Protein AF-A0A6L3AQR4-F1 (afdb_monomer)

pLDDT: mean 73.44, std 17.67, range [32.34, 97.0]

Solvent-accessible surface area (backbone atoms only — not comparable to full-atom values): 26743 Å² total; per-residue (Å²): 134,79,96,42,63,31,80,47,23,35,42,32,42,43,30,33,37,35,49,65,16,29,92,32,54,36,95,91,73,46,37,52,41,55,44,88,85,74,32,26,39,45,32,53,34,70,58,54,54,45,32,29,48,53,34,45,29,70,67,72,32,60,82,34,35,74,91,62,88,64,71,93,88,52,88,65,83,67,48,74,45,55,49,52,48,44,61,46,60,59,42,74,68,37,32,50,51,55,46,51,52,52,52,50,52,47,51,49,55,44,48,59,49,51,51,51,53,54,56,54,67,70,58,85,72,72,83,78,52,59,62,58,48,53,51,50,55,50,51,50,54,52,45,54,50,48,52,54,57,48,57,53,50,78,73,52,95,58,69,79,62,52,67,78,76,58,76,52,86,79,57,58,64,54,55,40,49,49,52,50,33,50,48,19,71,58,14,56,49,41,18,38,48,27,49,72,38,79,35,85,54,100,44,73,64,28,71,65,29,46,82,42,79,27,21,44,48,59,44,62,24,34,29,80,50,39,45,39,80,42,80,42,79,44,79,45,76,43,78,44,96,59,77,55,92,52,101,84,56,80,61,60,79,35,64,73,44,77,47,79,45,46,20,28,50,24,42,50,30,34,26,44,32,39,35,40,27,74,42,14,69,62,29,66,29,28,50,66,57,51,52,50,49,56,39,19,52,43,40,19,41,41,72,50,67,48,97,53,25,41,40,42,51,27,36,38,41,36,39,33,19,77,42,103,58,80,86,92,52,72,57,82,27,51,47,77,43,58,33,70,56,98,90,37,69,51,54,61,68,69,43,70,56,77,82,44,39,44,77,42,49,66,56,39,40,55,57,51,60,77,44,53,90,41,52,60,37,32,39,37,44,62,54,88,71,58,53,73,66,62,58,38,68,69,41,56,76,80,53,40,77,30,54,40,72,54,78,64,57,91,47,72,61,55,52,72,43,79,47,88,82,67,53,75,71,47,51,61,60,42,68,74,39,92,69,43,49,76,41,80,95,73,40,28,37,37,43,40,53,87,44,46,70,64,51,49,50,55,43,63,71,30,84,77,42,48,90,50,42,67,64,52,49,50,53,49,51,55,61,74,74,109

Nearest PDB structures (foldseek):
  8gaf-assembly1_E  TM=7.883E-01  e=2.681E-17  Neisseria lactamica
  8dfs-assembly1_B  TM=7.750E-01  e=5.114E-17  Nitratidesulfovibrio vulgaris str. Hildenborough
  8g9t-assembly1_B  TM=8.418E-01  e=7.544E-16  Neisseria lactamica
  8g9t-assembly1_M  TM=7.900E-01  e=4.457E-15  Neisseria lactamica
  8gan-assembly1_M  TM=7.957E-01  e=9.470E-15  Neisseria lactamica

Foldseek 3Di:
DDQAFPQFKKKKKFKKKWAQFALAADPVAGAFQADPPQLKTWDDPVSLLVLLLVLCCVLVNVQLALPDQDDPPDRPVQDSQNNLCCQCPVDLVSVVVNLVQLLVVLVVVLVVLVVVLVVVVVDDDDDVCPVVNVVSVVVNVLSVVLNVLSVVVNVDPDQPCNCVSPPPPPNLVVSLLSSLLVSLVRHLSCQAANDQSCHDDPGPCNSNGGTQGHQKDKHIKMFQHRWDKDKDKDKDFDADPDDDPDDPDDGDRGDIDIDIQIGTRMTMIMMMMMGASVSSVSNVHGPVSVVSSQLSSQVSLCVPDDPRTHMHIFKMKMWTWPDRDDPVPLSVQKHKAADDDPNDGDHRHRDNDLVRTAIDNLSVQVVCVVPVVGTQAMEIDGDPRADLVRVLVSHDPSHSVRYDYPPQSPHQDWDWDQQPPDDPVVQVVQVPDPQWDQDVVRRTITHTPSCLVVSLVVLCPDPRNVVVNVVSVVVSVVSVVD

Sequence (482 aa):
MADMLLTNRHESLFLWDVRKSNPNGDPSGNEPRIDRHTKKCDVTDVCIKRTVRDYIGQTKGKDSLLITRLGEDIPQIVTLTERISAFLFGSDEKKEKTFKVVEDSTKKALKDITEKHQGMEQEKLKAQKDEQKKEIEKEEKILKKRLEVFEEFKTNKSAEKLKTLIDEKESWPNIINDLRKYMCQCFCDLKMFGSVLAIKSKTPLADLGGPLTGPIQIEVGTSLHKVVQSNKQITSIMAPDKKPAEEGEEAEHGGGLFGDTHCIEYGLFATSAIANENTAKFTGLHNDDHNLFLKALWRGTRDRHTRSKNQVPRLLIDIEYNKPFHFGDLVNSIKLMPVKRDGKNIEEEAYRSIEDFTLDLSKFYETVKSKTDAIKSIKFASNGLITLEEFKEGLDNSLKNKVCELSNIDFDCSKEIKAEEFSDTAKKAIEGIKGISYCEPNKTITITTDLADDIFKRIIDNPVLRDYKDGLQKAYNELKGT

Secondary structure (DSSP, 8-state):
----B--S-EEEEEEEEEEEE-SSB-TTT--BEE-TTT--EEE-HHHHHHHHHHHHHHHT-GGG-SSS---SS------HHHHHHHHHHSSHHHHHHHHHHHHHHHHHHHHHHHHHHHHHHHS---TTHHHHHHHHHHHHHHHHHHHHHHHHHHH---GGGHHHH---TTTHHHHHHHHHHHHHHH-HHHHHHEEEE----SSGGGGG-EEEE-SEEEPPEEESS---EEEEEEEEEPPPSS--SSTTPPPP-PPEEEEEEEEEEEEEEEEEEEE-HHHHHHHT-BHHHHHHHHHHHHHHHHT--BTTB-EEEEEEEEEEESSS---S-SGGG-EEEEPEETTEEPPGGG--SGGGEEEE-HHHHHHHHTTGGGEEEEEEEESSSS-HHHHHHTS-HHHHTTEEE-TTSS---EEEEE-TT--HHHHHHHHTSTTEEEETTTTEEEEEGGGHHHHHHHHHT-TTTGGGHHHHHHHHHHHH--

Structure (mmCIF, N/CA/C/O backbone):
data_AF-A0A6L3AQR4-F1
#
_entry.id   AF-A0A6L3AQR4-F1
#
loop_
_atom_site.group_PDB
_atom_site.id
_atom_site.type_symbol
_atom_site.label_atom_id
_atom_site.label_alt_id
_atom_site.label_comp_id
_atom_site.label_asym_id
_atom_site.label_entity_id
_atom_site.label_seq_id
_atom_site.pdbx_PDB_ins_code
_atom_site.Cartn_x
_atom_site.Cartn_y
_atom_site.Cartn_z
_atom_site.occupancy
_atom_site.B_iso_or_equiv
_atom_site.auth_seq_id
_atom_site.auth_comp_id
_atom_site.auth_asym_id
_atom_site.auth_atom_id
_atom_site.pdbx_PDB_model_num
ATOM 1 N N . MET A 1 1 ? -1.922 21.407 -9.964 1.00 34.66 1 MET A N 1
ATOM 2 C CA . MET A 1 1 ? -0.812 21.573 -9.002 1.00 34.66 1 MET A CA 1
ATOM 3 C C . MET A 1 1 ? 0.401 20.869 -9.586 1.00 34.66 1 MET A C 1
ATOM 5 O O . MET A 1 1 ? 0.207 19.907 -10.311 1.00 34.66 1 MET A O 1
ATOM 9 N N . ALA A 1 2 ? 1.591 21.445 -9.433 1.00 32.34 2 ALA A N 1
ATOM 10 C CA . ALA A 1 2 ? 2.779 21.084 -10.204 1.00 32.34 2 ALA A CA 1
ATOM 11 C C . ALA A 1 2 ? 3.240 19.637 -9.958 1.00 32.34 2 ALA A C 1
ATOM 13 O O . ALA A 1 2 ? 3.299 19.203 -8.809 1.00 32.34 2 ALA A O 1
ATOM 14 N N . ASP A 1 3 ? 3.611 18.962 -11.049 1.00 49.38 3 ASP A N 1
ATOM 15 C CA . ASP A 1 3 ? 4.287 17.662 -11.131 1.00 49.38 3 ASP A CA 1
ATOM 16 C C . ASP A 1 3 ? 5.653 17.736 -10.422 1.00 49.38 3 ASP A C 1
ATOM 18 O O . ASP A 1 3 ? 6.711 17.886 -11.032 1.00 49.38 3 ASP A O 1
ATOM 22 N N . MET A 1 4 ? 5.625 17.784 -9.090 1.00 69.56 4 MET A N 1
ATOM 23 C CA . MET A 1 4 ? 6.810 17.863 -8.243 1.00 69.56 4 MET A CA 1
ATOM 24 C C . MET A 1 4 ? 7.114 16.485 -7.673 1.00 69.56 4 MET A C 1
ATOM 26 O O . MET A 1 4 ? 6.227 15.805 -7.144 1.00 69.56 4 MET A O 1
ATOM 30 N N . LEU A 1 5 ? 8.388 16.096 -7.773 1.00 83.00 5 LEU A N 1
ATOM 31 C CA . LEU A 1 5 ? 8.932 14.902 -7.133 1.00 83.00 5 LEU A CA 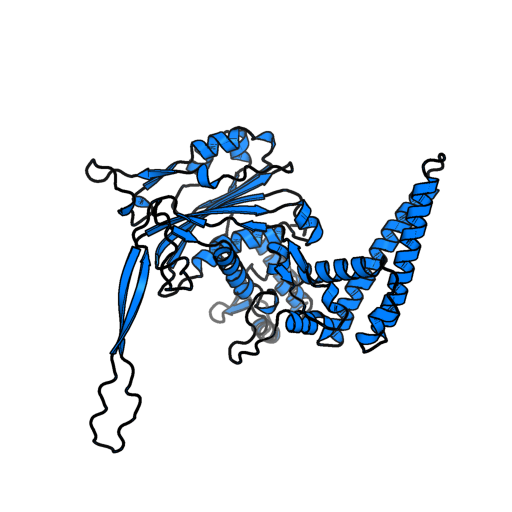1
ATOM 32 C C . LEU A 1 5 ? 8.511 14.848 -5.660 1.00 83.00 5 LEU A C 1
ATOM 34 O O . LEU A 1 5 ? 8.385 15.883 -5.002 1.00 83.00 5 LEU A O 1
ATOM 38 N N . LEU A 1 6 ? 8.324 13.638 -5.140 1.00 84.69 6 LEU A N 1
ATOM 39 C CA . LEU A 1 6 ? 8.080 13.416 -3.720 1.00 84.69 6 LEU A CA 1
ATOM 40 C C . LEU A 1 6 ? 9.297 13.923 -2.930 1.00 84.69 6 LEU A C 1
ATOM 42 O O . LEU A 1 6 ? 10.372 13.319 -2.955 1.00 84.69 6 LEU A O 1
ATOM 46 N N . THR A 1 7 ? 9.146 15.067 -2.267 1.00 83.25 7 THR A N 1
ATOM 47 C CA . THR A 1 7 ? 10.238 15.728 -1.537 1.00 83.25 7 THR A CA 1
ATOM 48 C C . THR A 1 7 ? 10.313 15.310 -0.077 1.00 83.25 7 THR A C 1
ATOM 50 O O . THR A 1 7 ? 11.391 15.366 0.514 1.00 83.25 7 THR A O 1
ATOM 53 N N . ASN A 1 8 ? 9.189 14.876 0.484 1.00 90.75 8 ASN A N 1
ATOM 54 C CA . ASN A 1 8 ? 9.022 14.572 1.894 1.00 90.75 8 ASN A CA 1
ATOM 55 C C . ASN A 1 8 ? 8.701 13.094 2.100 1.00 90.75 8 ASN A C 1
ATOM 57 O O . ASN A 1 8 ? 8.114 12.450 1.231 1.00 90.75 8 ASN A O 1
ATOM 61 N N . ARG A 1 9 ? 9.093 12.558 3.258 1.00 93.69 9 ARG A N 1
ATOM 62 C CA . ARG A 1 9 ? 8.719 11.197 3.647 1.00 93.69 9 ARG A CA 1
ATOM 63 C C . ARG A 1 9 ? 7.242 11.159 4.005 1.00 93.69 9 ARG A C 1
ATOM 65 O O . ARG A 1 9 ? 6.761 12.086 4.657 1.00 93.69 9 ARG A O 1
ATOM 72 N N . HIS A 1 10 ? 6.572 10.070 3.647 1.00 95.06 10 HIS A N 1
ATOM 73 C CA . HIS A 1 10 ? 5.220 9.781 4.112 1.00 95.06 10 HIS A CA 1
ATOM 74 C C . HIS A 1 10 ? 5.177 8.476 4.900 1.00 95.06 10 HIS A C 1
ATOM 76 O O . HIS A 1 10 ? 5.897 7.529 4.573 1.00 95.06 10 HIS A O 1
ATOM 82 N N . GLU A 1 11 ? 4.330 8.434 5.923 1.00 95.88 11 GLU A N 1
ATOM 83 C CA . GLU A 1 11 ? 3.943 7.215 6.629 1.00 95.88 11 GLU A CA 1
ATOM 84 C C . GLU A 1 11 ? 2.416 7.145 6.684 1.00 95.88 11 GLU A C 1
ATOM 86 O O . GLU A 1 11 ? 1.760 8.009 7.271 1.00 95.88 11 GLU A O 1
ATOM 91 N N . SER A 1 12 ? 1.854 6.130 6.034 1.00 95.94 12 SER A N 1
ATOM 92 C CA . SER A 1 12 ? 0.420 5.935 5.888 1.00 95.94 12 SER A CA 1
ATOM 93 C C . SER A 1 12 ? -0.046 4.747 6.720 1.00 95.94 12 SER A C 1
ATOM 95 O O . SER A 1 12 ? 0.443 3.634 6.567 1.00 95.94 12 SER A O 1
ATOM 97 N N . LEU A 1 13 ? -1.050 4.969 7.551 1.00 96.50 13 LEU A N 1
ATOM 98 C CA . LEU A 1 13 ? -1.789 3.963 8.289 1.00 96.50 13 LEU A CA 1
ATOM 99 C C . LEU A 1 13 ? -3.117 3.705 7.576 1.00 96.50 13 LEU A C 1
ATOM 101 O O . LEU A 1 13 ? -3.918 4.624 7.404 1.00 96.50 13 LEU A O 1
ATOM 105 N N . PHE A 1 14 ? -3.376 2.455 7.201 1.00 97.00 14 PHE A N 1
ATOM 106 C CA . PHE A 1 14 ? -4.597 2.071 6.497 1.00 97.00 14 PHE A CA 1
ATOM 107 C C . PHE A 1 14 ? -5.316 0.924 7.200 1.00 97.00 14 PHE A C 1
ATOM 109 O O . PHE A 1 14 ? -4.712 -0.111 7.485 1.00 97.00 14 PHE A O 1
ATOM 116 N N . LEU A 1 15 ? -6.613 1.109 7.456 1.00 96.75 15 LEU A N 1
ATOM 117 C CA . LEU A 1 15 ? -7.506 0.124 8.052 1.00 96.75 15 LEU A CA 1
ATOM 118 C C . LEU A 1 15 ? -8.657 -0.211 7.105 1.00 96.75 15 LEU A C 1
ATOM 120 O O . LEU A 1 15 ? -9.273 0.672 6.500 1.00 96.75 15 LEU A O 1
ATOM 124 N N . TRP A 1 16 ? -9.004 -1.492 7.049 1.00 95.81 16 TRP A N 1
ATOM 125 C CA . TRP A 1 16 ? -10.141 -2.004 6.288 1.00 95.81 16 TRP A CA 1
ATOM 126 C C . TRP A 1 16 ? -10.764 -3.199 7.011 1.00 95.81 16 TRP A C 1
ATOM 128 O O . TRP A 1 16 ? -10.060 -3.960 7.677 1.00 95.81 16 TRP A O 1
ATOM 138 N N . ASP A 1 17 ? -12.082 -3.369 6.906 1.00 94.69 17 ASP A N 1
ATOM 139 C CA . ASP A 1 17 ? -12.764 -4.546 7.448 1.00 94.69 17 ASP A CA 1
ATOM 140 C C . ASP A 1 17 ? -13.065 -5.575 6.360 1.00 94.69 17 ASP A C 1
ATOM 142 O O . ASP A 1 17 ? -13.184 -5.280 5.169 1.00 94.69 17 ASP A O 1
ATOM 146 N N . VAL A 1 18 ? -13.170 -6.824 6.794 1.00 93.81 18 VAL A N 1
ATOM 147 C CA . VAL A 1 18 ? -13.461 -7.981 5.955 1.00 93.81 18 VAL A CA 1
ATOM 148 C C . VAL A 1 18 ? -14.584 -8.745 6.627 1.00 93.81 18 VAL A C 1
ATOM 150 O O . VAL A 1 18 ? -14.476 -9.094 7.801 1.00 93.81 18 VAL A O 1
ATOM 153 N N . ARG A 1 19 ? -15.665 -9.019 5.890 1.00 91.69 19 ARG A N 1
ATOM 154 C CA . ARG A 1 19 ? -16.842 -9.717 6.430 1.00 91.69 19 ARG A CA 1
ATOM 155 C C . ARG A 1 19 ? -17.143 -10.967 5.632 1.00 91.69 19 ARG A C 1
ATOM 157 O O . ARG A 1 19 ? -17.281 -10.898 4.408 1.00 91.69 19 ARG A O 1
ATOM 164 N N . LYS A 1 20 ? -17.297 -12.099 6.324 1.00 90.19 20 LYS A N 1
ATOM 165 C CA . LYS A 1 20 ? -17.741 -13.381 5.747 1.00 90.19 20 LYS A CA 1
ATOM 166 C C . LYS A 1 20 ? -16.974 -13.786 4.480 1.00 90.19 20 LYS A C 1
ATOM 168 O O . LYS A 1 20 ? -17.559 -14.380 3.574 1.00 90.19 20 LYS A O 1
ATOM 173 N N . SER A 1 21 ? -15.687 -13.443 4.423 1.00 90.50 21 SER A N 1
ATOM 174 C CA . SER A 1 21 ? -14.843 -13.493 3.221 1.00 90.50 21 SER A CA 1
ATOM 175 C C . SER A 1 21 ? -13.422 -13.945 3.539 1.00 90.50 21 SER A C 1
ATOM 177 O O . SER A 1 21 ? -13.034 -13.997 4.700 1.00 90.50 21 SER A O 1
ATOM 179 N N . ASN A 1 22 ? -12.635 -14.260 2.513 1.00 91.69 22 ASN A N 1
ATOM 180 C CA . ASN A 1 22 ? -11.220 -14.582 2.641 1.00 91.69 22 ASN A CA 1
ATOM 181 C C . ASN A 1 22 ? -10.353 -13.431 2.103 1.00 91.69 22 ASN A C 1
ATOM 183 O O . ASN A 1 22 ? -10.302 -13.221 0.886 1.00 91.69 22 ASN A O 1
ATOM 187 N N . PRO A 1 23 ? -9.662 -12.672 2.970 1.00 89.88 23 PRO A N 1
ATOM 188 C CA . PRO A 1 23 ? -8.887 -11.527 2.514 1.00 89.88 23 PRO A CA 1
ATOM 189 C C . PRO A 1 23 ? -7.601 -11.928 1.785 1.00 89.88 23 PRO A C 1
ATOM 191 O O . PRO A 1 23 ? -7.228 -11.279 0.801 1.00 89.88 23 PRO A O 1
ATOM 194 N N . ASN A 1 24 ? -6.950 -13.010 2.225 1.00 91.31 24 ASN A N 1
ATOM 195 C CA . ASN A 1 24 ? -5.740 -13.551 1.622 1.00 91.31 24 ASN A CA 1
ATOM 196 C C . ASN A 1 24 ? -5.613 -15.055 1.915 1.00 91.31 24 ASN A C 1
ATOM 198 O O . ASN A 1 24 ? -5.226 -15.441 3.014 1.00 91.31 24 ASN A O 1
ATOM 202 N N . GLY A 1 25 ? -5.921 -15.884 0.913 1.00 88.31 25 GLY A N 1
ATOM 203 C CA . GLY A 1 25 ? -5.804 -17.337 1.012 1.00 88.31 25 GLY A CA 1
ATOM 204 C C . GLY A 1 25 ? -4.358 -17.828 0.922 1.00 88.31 25 GLY A C 1
ATOM 205 O O . GLY A 1 25 ? -3.558 -17.301 0.137 1.00 88.31 25 GLY A O 1
ATOM 206 N N . ASP A 1 26 ? -4.026 -18.849 1.707 1.00 87.62 26 ASP A N 1
ATOM 207 C CA . ASP A 1 26 ? -2.766 -19.578 1.589 1.00 87.62 26 ASP A CA 1
ATOM 208 C C . ASP A 1 26 ? -2.756 -20.468 0.328 1.00 87.62 26 ASP A C 1
ATOM 210 O O . ASP A 1 26 ? -3.717 -21.199 0.101 1.00 87.62 26 ASP A O 1
ATOM 214 N N . PRO A 1 27 ? -1.694 -20.469 -0.498 1.00 85.94 27 PRO A N 1
ATOM 215 C CA . PRO A 1 27 ? -1.574 -21.340 -1.667 1.00 85.94 27 PRO A CA 1
ATOM 216 C C . PRO A 1 27 ? -1.784 -22.838 -1.404 1.00 85.94 27 PRO A C 1
ATOM 218 O O . PRO A 1 27 ? -2.149 -23.555 -2.329 1.00 85.94 27 PRO A O 1
ATOM 221 N N . SER A 1 28 ? -1.556 -23.312 -0.178 1.00 84.12 28 SER A N 1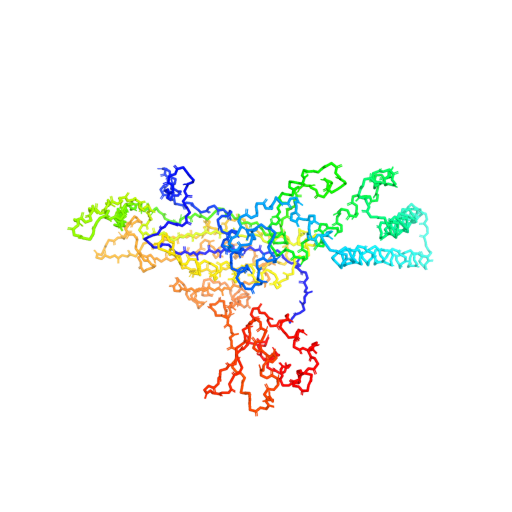
ATOM 222 C CA . SER A 1 28 ? -1.601 -24.737 0.176 1.00 84.12 28 SER A CA 1
ATOM 223 C C . SER A 1 28 ? -3.025 -25.291 0.304 1.00 84.12 28 SER A C 1
ATOM 225 O O . SER A 1 28 ? -3.229 -26.487 0.132 1.00 84.12 28 SER A O 1
ATOM 227 N N . GLY A 1 29 ? -4.007 -24.437 0.607 1.00 81.06 29 GLY A N 1
ATOM 228 C CA . GLY A 1 29 ? -5.392 -24.864 0.867 1.00 81.06 29 GLY A CA 1
ATOM 229 C C . GLY A 1 29 ? -6.439 -23.752 0.781 1.00 81.06 29 GLY A C 1
ATOM 230 O O . GLY A 1 29 ? -7.596 -23.955 1.120 1.00 81.06 29 GLY A O 1
ATOM 231 N N . ASN A 1 30 ? -6.043 -22.557 0.338 1.00 87.31 30 ASN A N 1
ATOM 232 C CA . ASN A 1 30 ? -6.862 -21.349 0.266 1.00 87.31 30 ASN A CA 1
ATOM 233 C C . ASN A 1 30 ? -7.524 -20.954 1.600 1.00 87.31 30 ASN A C 1
ATOM 235 O O . ASN A 1 30 ? -8.506 -20.218 1.609 1.00 87.31 30 ASN A O 1
ATOM 239 N N . GLU A 1 31 ? -6.995 -21.404 2.735 1.00 90.44 31 GLU A N 1
ATOM 240 C CA . GLU A 1 31 ? -7.438 -20.949 4.052 1.00 90.44 31 GLU A CA 1
ATOM 241 C C . GLU A 1 31 ? -6.942 -19.520 4.316 1.00 90.44 31 GLU A C 1
ATOM 243 O O . GLU A 1 31 ? -5.861 -19.154 3.839 1.00 90.44 31 GLU A O 1
ATOM 248 N N . PRO A 1 32 ? -7.696 -18.682 5.051 1.00 92.38 32 PRO A N 1
ATOM 249 C CA . PRO A 1 32 ? -7.172 -17.417 5.550 1.00 92.38 32 PRO A CA 1
ATOM 250 C C . PRO A 1 32 ? -5.888 -17.645 6.358 1.00 92.38 32 PRO A C 1
ATOM 252 O O . PRO A 1 32 ? -5.798 -18.586 7.146 1.00 92.38 32 PRO A O 1
ATOM 255 N N . ARG A 1 33 ? -4.892 -16.774 6.187 1.00 93.88 33 ARG A N 1
ATOM 256 C CA . ARG A 1 33 ? -3.607 -16.875 6.896 1.00 93.88 33 ARG A CA 1
ATOM 257 C C . ARG A 1 33 ? -3.762 -16.481 8.363 1.00 93.88 33 ARG A C 1
ATOM 259 O O . ARG A 1 33 ? -3.564 -15.323 8.704 1.00 93.88 33 ARG A O 1
ATOM 266 N N . ILE A 1 34 ? -4.143 -17.422 9.221 1.00 93.62 34 ILE A N 1
ATOM 267 C CA . ILE A 1 34 ? -4.352 -17.174 10.653 1.00 93.62 34 ILE A CA 1
ATOM 268 C C . ILE A 1 34 ? -3.171 -17.722 11.451 1.00 93.62 34 ILE A C 1
ATOM 270 O O . ILE A 1 34 ? -2.850 -18.910 11.376 1.00 93.62 34 ILE A O 1
ATOM 274 N N . ASP A 1 35 ? -2.551 -16.865 12.257 1.00 92.44 35 ASP A N 1
ATOM 275 C CA . ASP A 1 35 ? -1.501 -17.274 13.179 1.00 92.44 35 ASP A CA 1
ATOM 276 C C . ASP A 1 35 ? -2.067 -18.173 14.290 1.00 92.44 35 ASP A C 1
ATOM 278 O O . ASP A 1 35 ? -3.106 -17.904 14.903 1.00 92.44 35 ASP A O 1
ATOM 282 N N . ARG A 1 36 ? -1.369 -19.276 14.574 1.00 88.81 36 ARG A N 1
ATOM 283 C CA . ARG A 1 36 ? -1.881 -20.322 15.471 1.00 88.81 36 ARG A CA 1
ATOM 284 C C . ARG A 1 36 ? -1.944 -19.877 16.930 1.00 88.81 36 ARG A C 1
ATOM 286 O O . ARG A 1 36 ? -2.809 -20.378 17.653 1.00 88.81 36 ARG A O 1
ATOM 293 N N . HIS A 1 37 ? -1.061 -18.968 17.342 1.00 90.44 37 HIS A N 1
ATOM 294 C CA . HIS A 1 37 ? -0.906 -18.537 18.731 1.00 90.44 37 HIS A CA 1
ATOM 295 C C . HIS A 1 37 ? -1.768 -17.317 19.045 1.00 90.44 37 HIS A C 1
ATOM 297 O O . HIS A 1 37 ? -2.561 -17.331 19.983 1.00 90.44 37 HIS A O 1
ATOM 303 N N . THR A 1 38 ? -1.630 -16.269 18.242 1.00 91.38 38 THR A N 1
ATOM 304 C CA . THR A 1 38 ? -2.323 -14.993 18.413 1.00 91.38 38 THR A CA 1
ATOM 305 C C . THR A 1 38 ? -3.749 -15.026 17.884 1.00 91.38 38 THR A C 1
ATOM 307 O O . THR A 1 38 ? -4.536 -14.171 18.273 1.00 91.38 38 THR A O 1
ATOM 310 N N . LYS A 1 39 ? -4.094 -15.989 17.011 1.00 93.81 39 LYS A N 1
ATOM 311 C CA . LYS A 1 39 ? -5.380 -16.063 16.291 1.00 93.81 39 LYS A CA 1
ATOM 312 C C . LYS A 1 39 ? -5.685 -14.822 15.448 1.00 93.81 39 LYS A C 1
ATOM 314 O O . LYS A 1 39 ? -6.834 -14.603 15.062 1.00 93.81 39 LYS A O 1
ATOM 319 N N . LYS A 1 40 ? -4.665 -14.021 15.143 1.00 94.44 40 LYS A N 1
ATOM 320 C CA . LYS A 1 40 ? -4.764 -12.899 14.213 1.00 94.44 40 LYS A CA 1
ATOM 321 C C . LYS A 1 40 ? -4.607 -13.395 12.782 1.00 94.44 40 LYS A C 1
ATOM 323 O O . LYS A 1 40 ? -3.926 -14.387 12.536 1.00 94.44 40 LYS A O 1
ATOM 328 N N . CYS A 1 41 ? -5.278 -12.728 11.853 1.00 95.12 41 CYS A N 1
ATOM 329 C CA . CYS A 1 41 ? -5.176 -13.015 10.430 1.00 95.12 41 CYS A CA 1
ATOM 330 C C . CYS A 1 41 ? -4.225 -12.030 9.767 1.00 95.12 41 CYS A C 1
ATOM 332 O O . CYS A 1 41 ? -4.333 -10.827 9.999 1.00 95.12 41 CYS A O 1
ATOM 334 N N . ASP A 1 42 ? -3.394 -12.536 8.868 1.00 95.69 42 ASP A N 1
ATOM 335 C CA . ASP A 1 42 ? -2.458 -11.746 8.088 1.00 95.69 42 ASP A CA 1
ATOM 336 C C . ASP A 1 42 ? -2.888 -11.646 6.620 1.00 95.69 42 ASP A C 1
ATOM 338 O O . ASP A 1 42 ? -3.467 -12.554 6.017 1.00 95.69 42 ASP A O 1
ATOM 342 N N . VAL A 1 43 ? -2.558 -10.513 6.020 1.00 95.38 43 VAL A N 1
ATOM 343 C CA . VAL A 1 43 ? -2.704 -10.195 4.608 1.00 95.38 43 VAL A CA 1
ATOM 344 C C . VAL A 1 43 ? -1.341 -9.736 4.132 1.00 95.38 43 VAL A C 1
ATOM 346 O O . VAL A 1 43 ? -0.844 -8.681 4.513 1.00 95.38 43 VAL A O 1
ATOM 349 N N . THR A 1 44 ? -0.728 -10.550 3.282 1.00 95.25 44 THR A N 1
ATOM 350 C CA . THR A 1 44 ? 0.618 -10.277 2.769 1.00 95.25 44 THR A CA 1
ATOM 351 C C . THR A 1 44 ? 0.703 -8.927 2.051 1.00 95.25 44 THR A C 1
ATOM 353 O O . THR A 1 44 ? -0.219 -8.524 1.333 1.00 95.25 44 THR A O 1
ATOM 356 N N . ASP A 1 45 ? 1.849 -8.259 2.174 1.00 93.94 45 ASP A N 1
ATOM 357 C CA . ASP A 1 45 ? 2.150 -7.004 1.481 1.00 93.94 45 ASP A CA 1
ATOM 358 C C . ASP A 1 45 ? 1.955 -7.140 -0.041 1.00 93.94 45 ASP A C 1
ATOM 360 O O . ASP A 1 45 ? 1.400 -6.258 -0.695 1.00 93.94 45 ASP A O 1
ATOM 364 N N . VAL A 1 46 ? 2.326 -8.286 -0.622 1.00 92.44 46 VAL A N 1
ATOM 365 C CA . VAL A 1 46 ? 2.128 -8.576 -2.049 1.00 92.44 46 VAL A CA 1
ATOM 366 C C . VAL A 1 46 ? 0.651 -8.620 -2.445 1.00 92.44 46 VAL A C 1
ATOM 368 O O . VAL A 1 46 ? 0.315 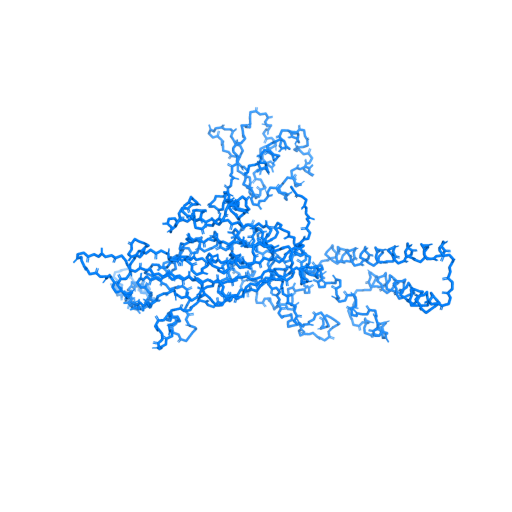-8.214 -3.560 1.00 92.44 46 VAL A O 1
ATOM 371 N N . CYS A 1 47 ? -0.243 -9.055 -1.548 1.00 92.69 47 CYS A N 1
ATOM 372 C CA . CYS A 1 47 ? -1.688 -9.036 -1.773 1.00 92.69 47 CYS A CA 1
ATOM 373 C C . CYS A 1 47 ? -2.225 -7.600 -1.786 1.00 92.69 47 CYS A C 1
ATOM 375 O O . CYS A 1 47 ? -3.023 -7.262 -2.664 1.00 92.69 47 CYS A O 1
ATOM 377 N N . ILE A 1 48 ? -1.738 -6.751 -0.876 1.00 94.56 48 ILE A N 1
ATOM 378 C CA . ILE A 1 48 ? -2.092 -5.325 -0.803 1.00 94.56 48 ILE A CA 1
ATOM 379 C C . ILE A 1 48 ? -1.552 -4.581 -2.034 1.00 94.56 48 ILE A C 1
ATOM 381 O O . ILE A 1 48 ? -2.301 -3.908 -2.740 1.00 94.56 48 ILE A O 1
ATOM 385 N N . LYS A 1 49 ? -0.281 -4.791 -2.399 1.00 94.50 49 LYS A N 1
ATOM 386 C CA . LYS A 1 49 ? 0.308 -4.251 -3.637 1.00 94.50 49 LYS A CA 1
ATOM 387 C C . LYS A 1 49 ? -0.469 -4.715 -4.870 1.00 94.50 49 LYS A C 1
ATOM 389 O O . LYS A 1 49 ? -0.614 -3.960 -5.827 1.00 94.50 49 LYS A O 1
ATOM 394 N N . ARG A 1 50 ? -0.981 -5.953 -4.879 1.00 91.69 50 ARG A N 1
ATOM 395 C CA . ARG A 1 50 ? -1.833 -6.452 -5.968 1.00 91.69 50 ARG A CA 1
ATOM 396 C C . ARG A 1 50 ? -3.148 -5.680 -6.052 1.00 91.69 50 ARG A C 1
ATOM 398 O O . ARG A 1 50 ? -3.521 -5.316 -7.157 1.00 91.69 50 ARG A O 1
ATOM 405 N N . THR A 1 51 ? -3.790 -5.383 -4.923 1.00 91.69 51 THR A N 1
ATOM 406 C CA . THR A 1 51 ? -4.981 -4.518 -4.867 1.00 91.69 51 THR A CA 1
ATOM 407 C C . THR A 1 51 ? -4.738 -3.169 -5.536 1.00 91.69 51 THR A C 1
ATOM 409 O O . THR A 1 51 ? -5.499 -2.774 -6.416 1.00 91.69 51 THR A O 1
ATOM 412 N N . VAL A 1 52 ? -3.634 -2.508 -5.185 1.00 93.12 52 VAL A N 1
ATOM 413 C CA . VAL A 1 52 ? -3.251 -1.223 -5.786 1.00 93.12 52 VAL A CA 1
ATOM 414 C C . VAL A 1 52 ? -3.014 -1.365 -7.293 1.00 93.12 52 VAL A C 1
ATOM 416 O O . VAL A 1 52 ? -3.520 -0.567 -8.079 1.00 93.12 52 VAL A O 1
ATOM 419 N N . ARG A 1 53 ? -2.276 -2.400 -7.721 1.00 91.75 53 ARG A N 1
ATOM 420 C CA . ARG A 1 53 ? -2.026 -2.667 -9.147 1.00 91.75 53 ARG A CA 1
ATOM 421 C C . ARG A 1 53 ? -3.320 -2.912 -9.915 1.00 91.75 53 ARG A C 1
ATOM 423 O O . ARG A 1 53 ? -3.464 -2.375 -11.002 1.00 91.75 53 ARG A O 1
ATOM 430 N N . ASP A 1 54 ? -4.246 -3.702 -9.375 1.00 89.00 54 ASP A N 1
ATOM 431 C CA . ASP A 1 54 ? -5.518 -3.996 -10.038 1.00 89.00 54 ASP A CA 1
ATOM 432 C C . ASP A 1 54 ? -6.325 -2.710 -10.269 1.00 89.00 54 ASP A C 1
ATOM 434 O O . ASP A 1 54 ? -6.804 -2.502 -11.382 1.00 89.00 54 ASP A O 1
ATOM 438 N N . TYR A 1 55 ? -6.386 -1.809 -9.280 1.00 89.19 55 TYR A N 1
ATOM 439 C CA . TYR A 1 55 ? -7.025 -0.498 -9.440 1.00 89.19 55 TYR A CA 1
ATOM 440 C C . TYR A 1 55 ? -6.340 0.350 -10.520 1.00 89.19 55 TYR A C 1
ATOM 442 O O . TYR A 1 55 ? -6.996 0.831 -11.440 1.00 89.19 55 TYR A O 1
ATOM 450 N N . ILE A 1 56 ? -5.009 0.490 -10.466 1.00 86.81 56 ILE A N 1
ATOM 451 C CA . ILE A 1 56 ? -4.251 1.260 -11.468 1.00 86.81 56 ILE A CA 1
ATOM 452 C C . ILE A 1 56 ? -4.433 0.666 -12.872 1.00 86.81 56 ILE A C 1
ATOM 454 O O . ILE A 1 56 ? -4.568 1.402 -13.841 1.00 86.81 56 ILE A O 1
ATOM 458 N N . GLY A 1 57 ? -4.464 -0.660 -13.002 1.00 84.88 57 GLY A N 1
ATOM 459 C CA . GLY A 1 57 ? -4.668 -1.328 -14.287 1.00 84.88 57 GLY A CA 1
ATOM 460 C C . GLY A 1 57 ? -6.067 -1.113 -14.863 1.00 84.88 57 GLY A C 1
ATOM 461 O O . GLY A 1 57 ? -6.216 -1.085 -16.084 1.00 84.88 57 GLY A O 1
ATOM 462 N N . GLN A 1 58 ? -7.079 -0.947 -14.008 1.00 82.69 58 GLN A N 1
ATOM 463 C CA . GLN A 1 58 ? -8.441 -0.607 -14.424 1.00 82.69 58 GLN A CA 1
ATOM 464 C C . GLN A 1 58 ? -8.551 0.859 -14.861 1.00 82.69 58 GLN A C 1
ATOM 466 O O . GLN A 1 58 ? -9.184 1.134 -15.878 1.00 82.69 58 GLN A O 1
ATOM 471 N N . THR A 1 59 ? -7.898 1.783 -14.149 1.00 78.25 59 THR A N 1
ATOM 472 C CA . THR A 1 59 ? -8.012 3.231 -14.398 1.00 78.25 59 THR A CA 1
ATOM 473 C C . THR A 1 59 ? -7.046 3.745 -15.466 1.00 78.25 59 THR A C 1
ATOM 475 O O . THR A 1 59 ? -7.460 4.461 -16.370 1.00 78.25 59 THR A O 1
ATOM 478 N N . LYS A 1 60 ? -5.770 3.344 -15.431 1.00 75.62 60 LYS A N 1
ATOM 479 C CA . LYS A 1 60 ? -4.725 3.758 -16.392 1.00 75.62 60 LYS A CA 1
ATOM 480 C C . LYS A 1 60 ? -4.465 2.747 -17.514 1.00 75.62 60 LYS A C 1
ATOM 482 O O . LYS A 1 60 ? -3.755 3.054 -18.470 1.00 75.62 60 LYS A O 1
ATOM 487 N N . GLY A 1 61 ? -5.068 1.561 -17.437 1.00 77.88 61 GLY A N 1
ATOM 488 C CA . GLY A 1 61 ? -4.900 0.477 -18.405 1.00 77.88 61 GLY A CA 1
ATOM 489 C C . GLY A 1 61 ? -3.794 -0.515 -18.027 1.00 77.88 61 GLY A C 1
ATOM 490 O O . GLY A 1 61 ? -2.811 -0.180 -17.375 1.00 77.88 61 GLY A O 1
ATOM 491 N N . LYS A 1 62 ? -3.929 -1.774 -18.465 1.00 75.50 62 LYS A N 1
ATOM 492 C CA . LYS A 1 62 ? -3.001 -2.868 -18.102 1.00 75.50 62 LYS A CA 1
ATOM 493 C C . LYS A 1 62 ? -1.556 -2.636 -18.579 1.00 75.50 62 LYS A C 1
ATOM 495 O O . LYS A 1 62 ? -0.625 -3.178 -17.983 1.00 75.50 62 LYS A O 1
ATOM 500 N N . ASP A 1 63 ? -1.355 -1.820 -19.612 1.00 73.25 63 ASP A N 1
ATOM 501 C CA . ASP A 1 63 ? -0.026 -1.508 -20.148 1.00 73.25 63 ASP A CA 1
ATOM 502 C C . ASP A 1 63 ? 0.801 -0.590 -19.240 1.00 73.25 63 ASP A C 1
ATOM 504 O O . ASP A 1 63 ? 2.026 -0.603 -19.337 1.00 73.25 63 ASP A O 1
ATOM 508 N N . SER A 1 64 ? 0.170 0.133 -18.304 1.00 78.75 64 SER A N 1
ATOM 509 C CA . SER A 1 64 ? 0.871 0.972 -17.322 1.00 78.75 64 SER A CA 1
ATOM 510 C C . SER A 1 64 ? 1.498 0.171 -16.172 1.00 78.75 64 SER A C 1
ATOM 512 O O . SER A 1 64 ? 2.099 0.753 -15.268 1.00 78.75 64 SER A O 1
ATOM 514 N N . LEU A 1 65 ? 1.332 -1.155 -16.160 1.00 83.31 65 LEU A N 1
ATOM 515 C CA . LEU A 1 65 ? 1.837 -2.056 -15.124 1.00 83.31 65 LEU A CA 1
ATOM 516 C C . LEU A 1 65 ? 2.827 -3.039 -15.726 1.00 83.31 65 LEU A C 1
ATOM 518 O O . LEU A 1 65 ? 2.476 -3.736 -16.670 1.00 83.31 65 LEU A O 1
ATOM 522 N N . LEU A 1 66 ? 4.013 -3.191 -15.151 1.00 81.00 66 LEU A N 1
ATOM 523 C CA . LEU A 1 66 ? 4.980 -4.194 -15.592 1.00 81.00 66 LEU A CA 1
ATOM 524 C C . LEU A 1 66 ? 4.604 -5.604 -15.110 1.00 81.00 66 LEU A C 1
ATOM 526 O O . LEU A 1 66 ? 4.746 -6.581 -15.851 1.00 81.00 66 LEU A O 1
ATOM 530 N N . ILE A 1 67 ? 4.096 -5.725 -13.881 1.00 79.38 67 ILE A N 1
ATOM 531 C CA . ILE A 1 67 ? 3.715 -7.001 -13.266 1.00 79.38 67 ILE A CA 1
ATOM 532 C C . ILE A 1 67 ? 2.207 -7.210 -13.434 1.00 79.38 67 ILE A C 1
ATOM 534 O O . ILE A 1 67 ? 1.408 -7.057 -12.507 1.00 79.38 67 ILE A O 1
ATOM 538 N N . THR A 1 68 ? 1.797 -7.574 -14.647 1.00 72.62 68 THR A N 1
ATOM 539 C CA . THR A 1 68 ? 0.414 -7.970 -14.940 1.00 72.62 68 THR A CA 1
ATOM 540 C C . THR A 1 68 ? 0.352 -9.017 -16.049 1.00 72.62 68 THR A C 1
ATOM 542 O O . THR A 1 68 ? 1.307 -9.170 -16.808 1.00 72.62 68 THR A O 1
ATOM 545 N N . ARG A 1 69 ? -0.771 -9.736 -16.139 1.00 64.25 69 ARG A N 1
ATOM 546 C CA . ARG A 1 69 ? -1.061 -10.636 -17.261 1.00 64.25 69 ARG A CA 1
ATOM 547 C C . ARG A 1 69 ? -1.598 -9.799 -18.424 1.00 64.25 69 ARG A C 1
ATOM 549 O O . ARG A 1 69 ? -2.516 -9.004 -18.225 1.00 64.25 69 ARG A O 1
ATOM 556 N N . LEU A 1 70 ? -1.006 -9.957 -19.605 1.00 56.09 70 LEU A N 1
ATOM 557 C CA . LEU A 1 70 ? -1.457 -9.322 -20.845 1.00 56.09 70 LEU A CA 1
ATOM 558 C C . LEU A 1 70 ? -2.302 -10.320 -21.651 1.00 56.09 70 LEU A C 1
ATOM 560 O O . LEU A 1 70 ? -1.946 -11.493 -21.716 1.00 56.09 70 LEU A O 1
ATOM 564 N N . GLY A 1 71 ? -3.394 -9.838 -22.255 1.00 53.19 71 GLY A N 1
ATOM 565 C CA . GLY A 1 71 ? -4.351 -10.641 -23.030 1.00 53.19 71 GLY A CA 1
ATOM 566 C C . GLY A 1 71 ? -5.545 -11.125 -22.201 1.00 53.19 71 GLY A C 1
ATOM 567 O O . GLY A 1 71 ? -5.374 -11.603 -21.081 1.00 53.19 71 GLY A O 1
ATOM 568 N N . GLU A 1 72 ? -6.759 -10.960 -22.733 1.00 49.34 72 GLU A N 1
ATOM 569 C CA . GLU A 1 72 ? -7.987 -11.504 -22.128 1.00 49.34 72 GLU A CA 1
ATOM 570 C C . GLU A 1 72 ? -8.295 -12.927 -22.624 1.00 49.34 72 GLU A C 1
ATOM 572 O O . GLU A 1 72 ? -8.824 -13.709 -21.843 1.00 49.34 72 GLU A O 1
ATOM 577 N N . ASP A 1 73 ? -7.813 -13.320 -23.815 1.00 46.25 73 ASP A N 1
ATOM 578 C CA . ASP A 1 73 ? -8.255 -14.570 -24.465 1.00 46.25 73 ASP A CA 1
ATOM 579 C C . ASP A 1 73 ? -7.139 -15.519 -24.944 1.00 46.25 73 ASP A C 1
ATOM 581 O O . ASP A 1 73 ? -7.421 -16.616 -25.422 1.00 46.25 73 ASP A O 1
ATOM 585 N N . ILE A 1 74 ? -5.858 -15.153 -24.811 1.00 40.62 74 ILE A N 1
ATOM 586 C CA . ILE A 1 74 ? -4.738 -16.042 -25.169 1.00 40.62 74 ILE A CA 1
ATOM 587 C C . ILE A 1 74 ? -3.648 -15.910 -24.103 1.00 40.62 74 ILE A C 1
ATOM 589 O O . ILE A 1 74 ? -3.091 -14.820 -23.949 1.00 40.62 74 ILE A O 1
ATOM 593 N N . PRO A 1 75 ? -3.291 -16.987 -23.378 1.00 41.56 75 PRO A N 1
ATOM 594 C CA . PRO A 1 75 ? -2.183 -16.966 -22.441 1.00 41.56 75 PRO A CA 1
ATOM 595 C C . PRO A 1 75 ? -0.875 -16.996 -23.235 1.00 41.56 75 PRO A C 1
ATOM 597 O O . PRO A 1 75 ? -0.182 -18.009 -23.284 1.00 41.56 75 PRO A O 1
ATOM 600 N N . GLN A 1 76 ? -0.508 -15.885 -23.873 1.00 47.91 76 GLN A N 1
ATOM 601 C CA . GLN A 1 76 ? 0.896 -15.687 -24.196 1.00 47.91 76 GLN A CA 1
ATOM 602 C C . GLN A 1 76 ? 1.594 -15.469 -22.856 1.00 47.91 76 GLN A C 1
ATOM 604 O O . GLN A 1 76 ? 1.478 -14.414 -22.232 1.00 47.91 76 GLN A O 1
ATOM 609 N N . ILE A 1 77 ? 2.257 -16.516 -22.362 1.00 49.09 77 ILE A N 1
ATOM 610 C CA . ILE A 1 77 ? 3.146 -16.422 -21.207 1.00 49.09 77 ILE A CA 1
ATOM 611 C C . ILE A 1 77 ? 4.354 -15.616 -21.678 1.00 49.09 77 ILE A C 1
ATOM 613 O O . ILE A 1 77 ? 5.374 -16.170 -22.066 1.00 49.09 77 ILE A O 1
ATOM 617 N N . VAL A 1 78 ? 4.208 -14.294 -21.703 1.00 58.62 78 VAL A N 1
ATOM 618 C CA . VAL A 1 78 ? 5.316 -13.394 -21.991 1.00 58.62 78 VAL A CA 1
ATOM 619 C C . VAL A 1 78 ? 6.130 -13.313 -20.712 1.00 58.62 78 VAL A C 1
ATOM 621 O O . VAL A 1 78 ? 5.649 -12.848 -19.673 1.00 58.62 78 VAL A O 1
ATOM 624 N N . THR A 1 79 ? 7.357 -13.817 -20.751 1.00 68.19 79 THR A N 1
ATOM 625 C CA . THR A 1 79 ? 8.279 -13.675 -19.627 1.00 68.19 79 THR A CA 1
ATOM 626 C C . THR A 1 79 ? 8.517 -12.190 -19.340 1.00 68.19 79 THR A C 1
ATOM 628 O O . THR A 1 79 ? 8.430 -11.339 -20.228 1.00 68.19 79 THR A O 1
ATOM 631 N N . LEU A 1 80 ? 8.876 -11.848 -18.098 1.00 71.12 80 LEU A N 1
ATOM 632 C CA . LEU A 1 80 ? 9.240 -10.467 -17.745 1.00 71.12 80 LEU A CA 1
ATOM 633 C C . LEU A 1 80 ? 10.331 -9.914 -18.684 1.00 71.12 80 LEU A C 1
ATOM 635 O O . LEU A 1 80 ? 10.300 -8.746 -19.060 1.00 71.12 80 LEU A O 1
ATOM 639 N N . THR A 1 81 ? 11.258 -10.782 -19.100 1.00 67.56 81 THR A N 1
ATOM 640 C CA . THR A 1 81 ? 12.339 -10.461 -20.041 1.00 67.56 81 THR A CA 1
ATOM 641 C C . THR A 1 81 ? 11.800 -10.074 -21.416 1.00 67.56 81 THR A C 1
ATOM 643 O O . THR A 1 81 ? 12.146 -9.012 -21.932 1.00 67.56 81 THR A O 1
ATOM 646 N N . GLU A 1 82 ? 10.929 -10.898 -21.997 1.00 67.31 82 GLU A N 1
ATOM 647 C CA . GLU A 1 82 ? 10.321 -10.628 -23.305 1.00 67.31 82 GLU A CA 1
ATOM 648 C C . GLU A 1 82 ? 9.451 -9.378 -23.266 1.00 67.31 82 GLU A C 1
ATOM 650 O O . GLU A 1 82 ? 9.483 -8.588 -24.203 1.00 67.31 82 GLU A O 1
ATOM 655 N N . ARG A 1 83 ? 8.739 -9.135 -22.160 1.00 72.25 83 ARG A N 1
ATOM 656 C CA . ARG A 1 83 ? 7.923 -7.930 -22.002 1.00 72.25 83 ARG A CA 1
ATOM 657 C C . ARG A 1 83 ? 8.773 -6.665 -22.009 1.00 72.25 83 ARG A C 1
ATOM 659 O O . ARG A 1 83 ? 8.438 -5.716 -22.711 1.00 72.25 83 ARG A O 1
ATOM 666 N N . ILE A 1 84 ? 9.868 -6.647 -21.251 1.00 71.75 84 ILE A N 1
ATOM 667 C CA . ILE A 1 84 ? 10.793 -5.505 -21.212 1.00 71.75 84 ILE A CA 1
ATOM 668 C C . ILE A 1 84 ? 11.432 -5.305 -22.587 1.00 71.75 84 ILE A C 1
ATOM 670 O O . ILE A 1 84 ? 11.481 -4.184 -23.089 1.00 71.75 84 ILE A O 1
ATOM 674 N N . SER A 1 85 ? 11.868 -6.392 -23.227 1.00 66.44 85 SER A N 1
ATOM 675 C CA . SER A 1 85 ? 12.475 -6.338 -24.556 1.00 66.44 85 SER A CA 1
ATOM 676 C C . SER A 1 85 ? 11.494 -5.836 -25.620 1.00 66.44 85 SER A C 1
ATOM 678 O O . SER A 1 85 ? 11.838 -4.936 -26.379 1.00 66.44 85 SER A O 1
ATOM 680 N N . ALA A 1 86 ? 10.255 -6.329 -25.637 1.00 66.81 86 ALA A N 1
ATOM 681 C CA . ALA A 1 86 ? 9.210 -5.875 -26.552 1.00 66.81 86 ALA A CA 1
ATOM 682 C C . ALA A 1 86 ? 8.762 -4.432 -26.263 1.00 66.81 86 ALA A C 1
ATOM 684 O O . ALA A 1 86 ? 8.424 -3.684 -27.181 1.00 66.81 86 ALA A O 1
ATOM 685 N N . PHE A 1 87 ? 8.766 -4.011 -24.997 1.00 71.06 87 PHE A N 1
ATOM 686 C CA . PHE A 1 87 ? 8.424 -2.641 -24.631 1.00 71.06 87 PHE A CA 1
ATOM 687 C C . PHE A 1 87 ? 9.492 -1.643 -25.087 1.00 71.06 87 PHE A C 1
ATOM 689 O O . PHE A 1 87 ? 9.152 -0.635 -25.698 1.00 71.06 87 PHE A O 1
ATOM 696 N N . LEU A 1 88 ? 10.769 -1.936 -24.836 1.00 66.00 88 LEU A N 1
ATOM 697 C CA . LEU A 1 88 ? 11.873 -1.039 -25.186 1.00 66.00 88 LEU A CA 1
ATOM 698 C C . LEU A 1 88 ? 12.245 -1.118 -26.676 1.00 66.00 88 LEU A C 1
ATOM 700 O O . LEU A 1 88 ? 12.552 -0.105 -27.299 1.00 66.00 88 LEU A O 1
ATOM 704 N N . PHE A 1 89 ? 12.197 -2.315 -27.268 1.00 64.88 89 PHE A N 1
ATOM 705 C CA . PHE A 1 89 ? 12.776 -2.596 -28.587 1.00 64.88 89 PHE A CA 1
ATOM 706 C C . PHE A 1 89 ? 11.824 -3.304 -29.568 1.00 64.88 89 PHE A C 1
ATOM 708 O O . PHE A 1 89 ? 12.264 -3.727 -30.636 1.00 64.88 89 PHE A O 1
ATOM 715 N N . GLY A 1 90 ? 10.534 -3.448 -29.246 1.00 59.06 90 GLY A N 1
ATOM 716 C CA . GLY A 1 90 ? 9.595 -4.236 -30.057 1.00 59.06 90 GLY A CA 1
ATOM 717 C C . GLY A 1 90 ? 9.152 -3.597 -31.379 1.00 59.06 90 GLY A C 1
ATOM 718 O O . GLY A 1 90 ? 8.777 -4.322 -32.293 1.00 59.06 90 GLY A O 1
ATOM 719 N N . SER A 1 91 ? 9.205 -2.269 -31.515 1.00 63.44 91 SER A N 1
ATOM 720 C CA . SER A 1 91 ? 8.932 -1.560 -32.777 1.00 63.44 91 SER A CA 1
ATOM 721 C C . SER A 1 91 ? 9.966 -0.465 -33.022 1.00 63.44 91 SER A C 1
ATOM 723 O O . SER A 1 91 ? 10.559 0.045 -32.071 1.00 63.44 91 SER A O 1
ATOM 725 N N . ASP A 1 92 ? 10.176 -0.083 -34.283 1.00 57.97 92 ASP A N 1
ATOM 726 C CA . ASP A 1 92 ? 11.157 0.956 -34.626 1.00 57.97 92 ASP A CA 1
ATOM 727 C C . ASP A 1 92 ? 10.787 2.325 -34.021 1.00 57.97 92 ASP A C 1
ATOM 729 O O . ASP A 1 92 ? 11.666 3.052 -33.569 1.00 57.97 92 ASP A O 1
ATOM 733 N N . GLU A 1 93 ? 9.493 2.616 -33.847 1.00 64.62 93 GLU A N 1
ATOM 734 C CA . GLU A 1 93 ? 9.017 3.807 -33.125 1.00 64.62 93 GLU A CA 1
ATOM 735 C C . GLU A 1 93 ? 9.363 3.769 -31.621 1.00 64.62 93 GLU A C 1
ATOM 737 O O . GLU A 1 93 ? 9.788 4.771 -31.044 1.00 64.62 93 GLU A O 1
ATOM 742 N N . LYS A 1 94 ? 9.201 2.613 -30.959 1.00 64.94 94 LYS A N 1
ATOM 743 C CA . LYS A 1 94 ? 9.528 2.449 -29.528 1.00 64.94 94 LYS A CA 1
ATOM 744 C C . LYS A 1 94 ? 11.029 2.497 -29.282 1.00 64.94 94 LYS A C 1
ATOM 746 O O . LYS A 1 94 ? 11.466 3.092 -28.297 1.00 64.94 94 LYS A O 1
ATOM 751 N N . LYS A 1 95 ? 11.804 1.935 -30.209 1.00 61.28 95 LYS A N 1
ATOM 752 C CA . LYS A 1 95 ? 13.257 2.081 -30.240 1.00 61.28 95 LYS A CA 1
ATOM 753 C C . LYS A 1 95 ? 13.632 3.554 -30.322 1.00 61.28 95 LYS A C 1
ATOM 755 O O . LYS A 1 95 ? 14.343 4.033 -29.452 1.00 61.28 95 LYS A O 1
ATOM 760 N N . GLU A 1 96 ? 13.094 4.295 -31.291 1.00 62.53 96 GLU A N 1
ATOM 761 C CA . GLU A 1 96 ? 13.400 5.719 -31.460 1.00 62.53 96 GLU A CA 1
ATOM 762 C C . GLU A 1 96 ? 13.008 6.562 -30.234 1.00 62.53 96 GLU A C 1
ATOM 764 O O . GLU A 1 96 ? 13.764 7.446 -29.835 1.00 62.53 96 GLU A O 1
ATOM 769 N N . LYS A 1 97 ? 11.876 6.262 -29.582 1.00 65.81 97 LYS A N 1
ATOM 770 C CA . LYS A 1 97 ? 11.464 6.915 -28.323 1.00 65.81 97 LYS A CA 1
ATOM 771 C C . LYS A 1 97 ? 12.409 6.605 -27.168 1.00 65.81 97 LYS A C 1
ATOM 773 O O . LYS A 1 97 ? 12.859 7.527 -26.494 1.00 65.81 97 LYS A O 1
ATOM 778 N N . THR A 1 98 ? 12.733 5.329 -26.966 1.00 62.34 98 THR A N 1
ATOM 779 C CA . THR A 1 98 ? 13.724 4.905 -25.966 1.00 62.34 98 THR A CA 1
ATOM 780 C C . THR A 1 98 ? 15.059 5.593 -26.236 1.00 62.34 98 THR A C 1
ATOM 782 O O . THR A 1 98 ? 15.727 6.034 -25.301 1.00 62.34 98 THR A O 1
ATOM 785 N N . PHE A 1 99 ? 15.412 5.753 -27.517 1.00 63.38 99 PHE A N 1
ATOM 786 C CA . PHE A 1 99 ? 16.652 6.400 -27.890 1.00 63.38 99 PHE A CA 1
ATOM 787 C C . PHE A 1 99 ? 16.662 7.890 -27.553 1.00 63.38 99 PHE A C 1
ATOM 789 O O . PHE A 1 99 ? 17.532 8.349 -26.819 1.00 63.38 99 PHE A O 1
ATOM 796 N N . LYS A 1 100 ? 15.651 8.640 -27.993 1.00 67.75 100 LYS A N 1
ATOM 797 C CA . LYS A 1 100 ? 15.541 10.075 -27.691 1.00 67.75 100 LYS A CA 1
ATOM 798 C C . LYS A 1 100 ? 15.643 10.365 -26.194 1.00 67.75 100 LYS A C 1
ATOM 800 O O . LYS A 1 100 ? 16.347 11.284 -25.805 1.00 67.75 100 LYS A O 1
ATOM 805 N N . VAL A 1 101 ? 15.027 9.542 -25.345 1.00 64.19 101 VAL A N 1
ATOM 806 C CA . VAL A 1 101 ? 15.055 9.752 -23.888 1.00 64.19 101 VAL A CA 1
ATOM 807 C C . VAL A 1 101 ? 16.464 9.641 -23.301 1.00 64.19 101 VAL A C 1
ATOM 809 O O . VAL A 1 101 ? 16.855 10.477 -22.487 1.00 64.19 101 VAL A O 1
ATOM 812 N N . VAL A 1 102 ? 17.240 8.630 -23.694 1.00 63.59 102 VAL A N 1
ATOM 813 C CA . VAL A 1 102 ? 18.613 8.475 -23.183 1.00 63.59 102 VAL A CA 1
ATOM 814 C C . VAL A 1 102 ? 19.546 9.524 -23.803 1.00 63.59 102 VAL A C 1
ATOM 816 O O . VAL A 1 102 ? 20.423 10.043 -23.111 1.00 63.59 102 VAL A O 1
ATOM 819 N N . GLU A 1 103 ? 19.325 9.903 -25.065 1.00 62.91 103 GLU A N 1
ATOM 820 C CA . GLU A 1 103 ? 20.042 10.999 -25.725 1.00 62.91 103 GLU A CA 1
ATOM 821 C C . GLU A 1 103 ? 19.804 12.338 -25.004 1.00 62.91 103 GLU A C 1
ATOM 823 O O . GLU A 1 103 ? 20.758 13.034 -24.655 1.00 62.91 103 GLU A O 1
ATOM 828 N N . ASP A 1 104 ? 18.547 12.663 -24.699 1.00 66.00 104 ASP A N 1
ATOM 829 C CA . ASP A 1 104 ? 18.146 13.883 -23.996 1.00 66.00 104 ASP A CA 1
ATOM 830 C C . ASP A 1 104 ? 18.656 13.901 -22.548 1.00 66.00 104 ASP A C 1
ATOM 832 O O . ASP A 1 104 ? 19.159 14.928 -22.085 1.00 66.00 104 ASP A O 1
ATOM 836 N N . SER A 1 105 ? 18.599 12.762 -21.844 1.00 59.69 105 SER A N 1
ATOM 837 C CA . SER A 1 105 ? 19.193 12.597 -20.505 1.00 59.69 105 SER A CA 1
ATOM 838 C C . SER A 1 105 ? 20.695 12.893 -20.529 1.00 59.69 105 SER A C 1
ATOM 840 O O . SER A 1 105 ? 21.203 13.670 -19.715 1.00 59.69 105 SER A O 1
ATOM 842 N N . THR A 1 106 ? 21.402 12.344 -21.520 1.00 59.50 106 THR A N 1
ATOM 843 C CA . THR A 1 106 ? 22.851 12.518 -21.669 1.00 59.50 106 THR A CA 1
ATOM 844 C C . THR A 1 106 ? 23.210 13.955 -22.054 1.00 59.50 106 THR A C 1
ATOM 846 O O . THR A 1 106 ? 24.132 14.528 -21.475 1.00 59.50 106 THR A O 1
ATOM 849 N N . LYS A 1 107 ? 22.459 14.580 -22.972 1.00 65.56 107 LYS A N 1
ATOM 850 C CA . LYS A 1 107 ? 22.628 15.995 -23.349 1.00 65.56 107 LYS A CA 1
ATOM 851 C C . LYS A 1 107 ? 22.371 16.937 -22.178 1.00 65.56 107 LYS A C 1
ATOM 853 O O . LYS A 1 107 ? 23.103 17.909 -22.014 1.00 65.56 107 LYS A O 1
ATOM 858 N N . LYS A 1 108 ? 21.359 16.651 -21.355 1.00 64.56 108 LYS A N 1
ATOM 859 C CA . LYS A 1 108 ? 21.063 17.432 -20.150 1.00 64.56 108 LYS A CA 1
ATOM 860 C C . LYS A 1 108 ? 22.192 17.324 -19.128 1.00 64.56 108 LYS A C 1
ATOM 862 O O . LYS A 1 108 ? 22.675 18.349 -18.667 1.00 64.56 108 LYS A O 1
ATOM 867 N N . ALA A 1 109 ? 22.667 16.110 -18.848 1.00 59.56 109 ALA A N 1
ATOM 868 C CA . ALA A 1 109 ? 23.814 15.902 -17.966 1.00 59.56 109 ALA A CA 1
ATOM 869 C C . ALA A 1 109 ? 25.072 16.622 -18.482 1.00 59.56 109 ALA A C 1
ATOM 871 O O . ALA A 1 109 ? 25.791 17.237 -17.699 1.00 59.56 109 ALA A O 1
ATOM 872 N N . LEU A 1 110 ? 25.307 16.597 -19.800 1.00 59.72 110 LEU A N 1
ATOM 873 C CA . LEU A 1 110 ? 26.411 17.319 -20.429 1.00 59.72 110 LEU A CA 1
ATOM 874 C C . LEU A 1 110 ? 26.264 18.832 -20.247 1.00 59.72 110 LEU A C 1
ATOM 876 O O . LEU A 1 110 ? 27.222 19.479 -19.848 1.00 59.72 110 LEU A O 1
ATOM 880 N N . LYS A 1 111 ? 25.068 19.384 -20.468 1.00 63.19 111 LYS A N 1
ATOM 881 C CA . LYS A 1 111 ? 24.786 20.811 -20.280 1.00 63.19 111 LYS A CA 1
ATOM 882 C C . LYS A 1 111 ? 25.003 21.252 -18.829 1.00 63.19 111 LYS A C 1
ATOM 884 O O . LYS A 1 111 ? 25.705 22.232 -18.608 1.00 63.19 111 LYS A O 1
ATOM 889 N N . ASP A 1 112 ? 24.488 20.496 -17.861 1.00 59.66 112 ASP A N 1
ATOM 890 C CA . ASP A 1 112 ? 24.651 20.787 -16.430 1.00 59.66 112 ASP A CA 1
ATOM 891 C C . ASP A 1 112 ? 26.138 20.761 -16.011 1.00 59.66 112 ASP A C 1
ATOM 893 O O . ASP A 1 112 ? 26.576 21.546 -15.167 1.00 59.66 112 ASP A O 1
ATOM 897 N N . ILE A 1 113 ? 26.939 19.875 -16.615 1.00 61.50 113 ILE A N 1
ATOM 898 C CA . ILE A 1 113 ? 28.389 19.793 -16.391 1.00 61.50 113 ILE A CA 1
ATOM 899 C C . ILE A 1 113 ? 29.137 20.932 -17.083 1.00 61.50 113 ILE A C 1
ATOM 901 O O . ILE A 1 113 ? 30.000 21.546 -16.460 1.00 61.50 113 ILE A O 1
ATOM 905 N N . THR A 1 114 ? 28.790 21.270 -18.325 1.00 61.22 114 THR A N 1
ATOM 906 C CA . THR A 1 114 ? 29.390 22.400 -19.045 1.00 61.22 114 THR A CA 1
ATOM 907 C C . THR A 1 114 ? 29.089 23.728 -18.344 1.00 61.22 114 THR A C 1
ATOM 909 O O . THR A 1 114 ? 29.982 24.562 -18.220 1.00 61.22 114 THR A O 1
ATOM 912 N N . GLU A 1 115 ? 27.880 23.912 -17.809 1.00 65.06 115 GLU A N 1
ATOM 913 C CA . GLU A 1 115 ? 27.505 25.092 -17.019 1.00 65.06 115 GLU A CA 1
ATOM 914 C C . GLU A 1 115 ? 28.277 25.165 -15.691 1.00 65.06 115 GLU A C 1
ATOM 916 O O . GLU A 1 115 ? 28.789 26.228 -15.333 1.00 65.06 115 GLU A O 1
ATOM 921 N N . LYS A 1 116 ? 28.457 24.036 -14.988 1.00 60.34 116 LYS A N 1
ATOM 922 C CA . LYS A 1 116 ? 29.339 23.965 -13.806 1.00 60.34 116 LYS A CA 1
ATOM 923 C C . LYS A 1 116 ? 30.794 24.278 -14.154 1.00 60.34 116 LYS A C 1
ATOM 925 O O . LYS A 1 116 ? 31.448 25.012 -13.416 1.00 60.34 116 LYS A O 1
ATOM 930 N N . HIS A 1 117 ? 31.295 23.757 -15.274 1.00 58.16 117 HIS A N 1
ATOM 931 C CA . HIS A 1 117 ? 32.656 24.005 -15.744 1.00 58.16 117 HIS A CA 1
ATOM 932 C C . HIS A 1 117 ? 32.875 25.494 -16.061 1.00 58.16 117 HIS A C 1
ATOM 934 O O . HIS A 1 117 ? 33.852 26.079 -15.597 1.00 58.16 117 HIS A O 1
ATOM 940 N N . GLN A 1 118 ? 31.918 26.138 -16.742 1.00 58.12 118 GLN A N 1
ATOM 941 C CA . GLN A 1 118 ? 31.941 27.575 -17.047 1.00 58.12 118 GLN A CA 1
ATOM 942 C C . GLN A 1 118 ? 31.813 28.461 -15.795 1.00 58.12 118 GLN A C 1
ATOM 944 O O . GLN A 1 118 ? 32.512 29.469 -15.683 1.00 58.12 118 GLN A O 1
ATOM 949 N N . GLY A 1 119 ? 30.974 28.083 -14.824 1.00 57.00 119 GLY A N 1
ATOM 950 C CA . GLY A 1 119 ? 30.848 28.797 -13.548 1.00 57.00 119 GLY A CA 1
ATOM 951 C C . GLY A 1 119 ? 32.127 28.746 -12.703 1.00 57.00 119 GLY A C 1
ATOM 952 O O . GLY A 1 119 ? 32.536 29.751 -12.123 1.00 57.00 119 GLY A O 1
ATOM 953 N N . MET A 1 120 ? 32.824 27.604 -12.694 1.00 49.97 120 MET A N 1
ATOM 954 C CA . MET A 1 120 ? 34.128 27.474 -12.033 1.00 49.97 120 MET A CA 1
ATOM 955 C C . MET A 1 120 ? 35.246 28.252 -12.740 1.00 49.97 120 MET A C 1
ATOM 957 O O . MET A 1 120 ? 36.185 28.693 -12.077 1.00 49.97 120 MET A O 1
ATOM 961 N N . GLU A 1 121 ? 35.156 28.431 -14.061 1.00 52.34 121 GLU A N 1
ATOM 962 C CA . GLU A 1 121 ? 36.113 29.209 -14.860 1.00 52.34 121 GLU A CA 1
ATOM 963 C C . GLU A 1 121 ? 36.049 30.717 -14.559 1.00 52.34 121 GLU A C 1
ATOM 965 O O . GLU A 1 121 ? 37.065 31.413 -14.642 1.00 52.34 121 GLU A O 1
ATOM 970 N N . GLN A 1 122 ? 34.876 31.216 -14.150 1.00 53.22 122 GLN A N 1
ATOM 971 C CA . GLN A 1 122 ? 34.669 32.614 -13.761 1.00 53.22 122 GLN A CA 1
ATOM 972 C C . GLN A 1 122 ? 35.146 32.919 -12.327 1.00 53.22 122 GLN A C 1
ATOM 974 O O . GLN A 1 122 ? 35.637 34.018 -12.061 1.00 53.22 122 GLN A O 1
ATOM 979 N N . GLU A 1 123 ? 35.106 31.949 -11.410 1.00 48.72 123 GLU A N 1
ATOM 980 C CA . GLU A 1 123 ? 35.629 32.092 -10.046 1.00 48.72 123 GLU A CA 1
ATOM 981 C C . GLU A 1 123 ? 37.107 31.669 -9.932 1.00 48.72 123 GLU A C 1
ATOM 983 O O . GLU A 1 123 ? 37.447 30.601 -9.404 1.00 48.72 123 GLU A O 1
ATOM 988 N N . LYS A 1 124 ? 38.025 32.532 -10.379 1.00 51.97 124 LYS A N 1
ATOM 989 C CA . LYS A 1 124 ? 39.467 32.354 -10.137 1.00 51.97 124 LYS A CA 1
ATOM 990 C C . LYS A 1 124 ? 39.784 32.365 -8.632 1.00 51.97 124 LYS A C 1
ATOM 992 O O . LYS A 1 124 ? 39.932 33.447 -8.077 1.00 51.97 124 LYS A O 1
ATOM 997 N N . LEU A 1 125 ? 39.993 31.205 -7.990 1.00 44.25 125 LEU A N 1
ATOM 998 C CA . LEU A 1 125 ? 40.862 31.092 -6.800 1.00 44.25 125 LEU A CA 1
ATOM 999 C C . LEU A 1 125 ? 41.321 29.641 -6.478 1.00 44.25 125 LEU A C 1
ATOM 1001 O O . LEU A 1 125 ? 40.505 28.783 -6.165 1.00 44.25 125 LEU A O 1
ATOM 1005 N N . LYS A 1 126 ? 42.656 29.457 -6.514 1.00 48.38 126 LYS A N 1
ATOM 1006 C CA . LYS A 1 126 ? 43.580 28.501 -5.839 1.00 48.38 126 LYS A CA 1
ATOM 1007 C C . LYS A 1 126 ? 43.316 26.971 -5.824 1.00 48.38 126 LYS A C 1
ATOM 1009 O O . LYS A 1 126 ? 42.326 26.502 -5.285 1.00 48.38 126 LYS A O 1
ATOM 1014 N N . ALA A 1 127 ? 44.344 26.233 -6.278 1.00 47.62 127 ALA A N 1
ATOM 1015 C CA . ALA A 1 127 ? 44.855 24.863 -6.014 1.00 47.62 127 ALA A CA 1
ATOM 1016 C C . ALA A 1 127 ? 43.944 23.702 -5.533 1.00 47.62 127 ALA A C 1
ATOM 1018 O O . ALA A 1 127 ? 44.198 22.572 -5.930 1.00 47.62 127 ALA A O 1
ATOM 1019 N N . GLN A 1 128 ? 42.895 23.915 -4.730 1.00 43.47 128 GLN A N 1
ATOM 1020 C CA . GLN A 1 128 ? 41.899 22.873 -4.408 1.00 43.47 128 GLN A CA 1
ATOM 1021 C C . GLN A 1 128 ? 40.931 22.598 -5.578 1.00 43.47 128 GLN A C 1
ATOM 1023 O O . GLN A 1 128 ? 40.311 21.540 -5.623 1.00 43.47 128 GLN A O 1
ATOM 1028 N N . LYS A 1 129 ? 40.830 23.518 -6.551 1.00 50.34 129 LYS A N 1
ATOM 1029 C CA . LYS A 1 129 ? 39.963 23.394 -7.740 1.00 50.34 129 LYS A CA 1
ATOM 1030 C C . LYS A 1 129 ? 40.559 22.555 -8.888 1.00 50.34 129 LYS A C 1
ATOM 1032 O O . LYS A 1 129 ? 39.802 22.143 -9.758 1.00 50.34 129 LYS A O 1
ATOM 1037 N N . ASP A 1 130 ? 41.865 22.266 -8.910 1.00 51.97 130 ASP A N 1
ATOM 1038 C CA . ASP A 1 130 ? 42.499 21.557 -10.045 1.00 51.97 130 ASP A CA 1
ATOM 1039 C C . ASP A 1 130 ? 42.139 20.063 -10.106 1.00 51.97 130 ASP A C 1
ATOM 1041 O O . ASP A 1 130 ? 42.049 19.489 -11.191 1.00 51.97 130 ASP A O 1
ATOM 1045 N N . GLU A 1 131 ? 41.900 19.429 -8.957 1.00 54.91 131 GLU A N 1
ATOM 1046 C CA . GLU A 1 131 ? 41.486 18.022 -8.884 1.00 54.91 131 GLU A CA 1
ATOM 1047 C C . GLU A 1 131 ? 40.008 17.863 -9.283 1.00 54.91 131 GLU A C 1
ATOM 1049 O O . GLU A 1 131 ? 39.690 17.050 -10.149 1.00 54.91 131 GLU A O 1
ATOM 1054 N N . GLN A 1 132 ? 39.134 18.749 -8.786 1.00 53.53 132 GLN A N 1
ATOM 1055 C CA . GLN A 1 132 ? 37.725 18.834 -9.202 1.00 53.53 132 GLN A CA 1
ATOM 1056 C C . GLN A 1 132 ? 37.565 19.209 -10.681 1.00 53.53 132 GLN A C 1
ATOM 1058 O O . GLN A 1 132 ? 36.692 18.676 -11.362 1.00 53.53 132 GLN A O 1
ATOM 1063 N N . LYS A 1 133 ? 38.418 20.093 -11.214 1.00 58.00 133 LYS A N 1
ATOM 1064 C CA . LYS A 1 133 ? 38.407 20.452 -12.638 1.00 58.00 133 LYS A CA 1
ATOM 1065 C C . LYS A 1 133 ? 38.777 19.261 -13.525 1.00 58.00 133 LYS A C 1
ATOM 1067 O O . LYS A 1 133 ? 38.086 19.011 -14.507 1.00 58.00 133 LYS A O 1
ATOM 1072 N N . LYS A 1 134 ? 39.804 18.485 -13.156 1.00 58.47 134 LYS A N 1
ATOM 1073 C CA . LYS A 1 134 ? 40.165 17.244 -13.867 1.00 58.47 134 LYS A CA 1
ATOM 1074 C C . LYS A 1 134 ? 39.062 16.189 -13.804 1.00 58.47 134 LYS A C 1
ATOM 1076 O O . LYS A 1 134 ? 38.863 15.463 -14.774 1.00 58.47 134 LYS A O 1
ATOM 1081 N N . GLU A 1 135 ? 38.356 16.096 -12.681 1.00 56.69 135 GLU A N 1
ATOM 1082 C CA . GLU A 1 135 ? 37.224 15.180 -12.514 1.00 56.69 135 GLU A CA 1
ATOM 1083 C C . GLU A 1 135 ? 36.046 15.576 -13.420 1.00 56.69 135 GLU A C 1
ATOM 1085 O O . GLU A 1 135 ? 35.493 14.729 -14.118 1.00 56.69 135 GLU A O 1
ATOM 1090 N N . ILE A 1 136 ? 35.762 16.876 -13.527 1.00 59.41 136 ILE A N 1
ATOM 1091 C CA . ILE A 1 136 ? 34.729 17.434 -14.410 1.00 59.41 136 ILE A CA 1
ATOM 1092 C C . ILE A 1 136 ? 35.093 17.274 -15.897 1.00 59.41 136 ILE A C 1
ATOM 1094 O O . ILE A 1 136 ? 34.249 16.854 -16.688 1.00 59.41 136 ILE A O 1
ATOM 1098 N N . GLU A 1 137 ? 36.348 17.515 -16.291 1.00 62.53 137 GLU A N 1
ATOM 1099 C CA . GLU A 1 137 ? 36.829 17.255 -17.662 1.00 62.53 137 GLU A CA 1
ATOM 1100 C C . GLU A 1 137 ? 36.765 15.756 -18.018 1.00 62.53 137 GLU A C 1
ATOM 1102 O O . GLU A 1 137 ? 36.433 15.384 -19.151 1.00 62.53 137 GLU A O 1
ATOM 1107 N N . LYS A 1 138 ? 37.041 14.870 -17.047 1.00 63.75 138 LYS A N 1
ATOM 1108 C CA . LYS A 1 138 ? 36.891 13.416 -17.208 1.00 63.75 138 LYS A CA 1
ATOM 1109 C C . LYS A 1 138 ? 35.418 13.037 -17.407 1.00 63.75 138 LYS A C 1
ATOM 1111 O O . LYS A 1 138 ? 35.120 12.276 -18.329 1.00 63.75 138 LYS A O 1
ATOM 1116 N N . GLU A 1 139 ? 34.500 13.580 -16.606 1.00 57.62 139 GLU A N 1
ATOM 1117 C CA . GLU A 1 139 ? 33.052 13.366 -16.755 1.00 57.62 139 GLU A CA 1
ATOM 1118 C C . GLU A 1 139 ? 32.510 13.888 -18.096 1.00 57.62 139 GLU A C 1
ATOM 1120 O O . GLU A 1 139 ? 31.751 13.186 -18.769 1.00 57.62 139 GLU A O 1
ATOM 1125 N N . GLU A 1 140 ? 32.938 15.073 -18.543 1.00 61.38 140 GLU A N 1
ATOM 1126 C CA . GLU A 1 140 ? 32.520 15.654 -19.824 1.00 61.38 140 GLU A CA 1
ATOM 1127 C C . GLU A 1 140 ? 32.969 14.786 -21.013 1.00 61.38 140 GLU A C 1
ATOM 1129 O O . GLU A 1 140 ? 32.199 14.529 -21.945 1.00 61.38 140 GLU A O 1
ATOM 1134 N N . LYS A 1 141 ? 34.202 14.262 -20.959 1.00 61.34 141 LYS A N 1
ATOM 1135 C CA . LYS A 1 141 ? 34.729 13.330 -21.965 1.00 61.34 141 LYS A CA 1
ATOM 1136 C C . LYS A 1 141 ? 33.940 12.018 -21.998 1.00 61.34 141 LYS A C 1
ATOM 1138 O O . LYS A 1 141 ? 33.659 11.507 -23.082 1.00 61.34 141 LYS A O 1
ATOM 1143 N N . ILE A 1 142 ? 33.542 11.493 -20.836 1.00 63.44 142 ILE A N 1
ATOM 1144 C CA . ILE A 1 142 ? 32.694 10.295 -20.734 1.00 63.44 142 ILE A CA 1
ATOM 1145 C C . ILE A 1 142 ? 31.323 10.550 -21.374 1.00 63.44 142 ILE A C 1
ATOM 1147 O O . ILE A 1 142 ? 30.832 9.703 -22.116 1.00 63.44 142 ILE A O 1
ATOM 1151 N N . LEU A 1 143 ? 30.706 11.707 -21.126 1.00 60.19 143 LEU A N 1
ATOM 1152 C CA . LEU A 1 143 ? 29.383 12.050 -21.660 1.00 60.19 143 LEU A CA 1
ATOM 1153 C C . LEU A 1 143 ? 29.381 12.271 -23.177 1.00 60.19 143 LEU A C 1
ATOM 1155 O O . LEU A 1 143 ? 28.469 11.797 -23.852 1.00 60.19 143 LEU A O 1
ATOM 1159 N N . LYS A 1 144 ? 30.415 12.914 -23.733 1.00 63.53 144 LYS A N 1
ATOM 1160 C CA . LYS A 1 144 ? 30.580 13.042 -25.194 1.00 63.53 144 LYS A CA 1
ATOM 1161 C C . LYS A 1 144 ? 30.740 11.675 -25.862 1.00 63.53 144 LYS A C 1
ATOM 1163 O O . LYS A 1 144 ? 30.044 11.382 -26.828 1.00 63.53 144 LYS A O 1
ATOM 1168 N N . LYS A 1 145 ? 31.555 10.794 -25.273 1.00 59.66 145 LYS A N 1
ATOM 1169 C CA . LYS A 1 145 ? 31.740 9.416 -25.756 1.00 59.66 145 LYS A CA 1
ATOM 1170 C C . LYS A 1 145 ? 30.461 8.573 -25.628 1.00 59.66 145 LYS A C 1
ATOM 1172 O O . LYS A 1 145 ? 30.204 7.720 -26.469 1.00 59.66 145 LYS A O 1
ATOM 1177 N N . ARG A 1 146 ? 29.614 8.825 -24.617 1.00 60.38 146 ARG A N 1
ATOM 1178 C CA . ARG A 1 146 ? 28.279 8.199 -24.513 1.00 60.38 146 ARG A CA 1
ATOM 1179 C C . ARG A 1 146 ? 27.374 8.576 -25.678 1.00 60.38 146 ARG A C 1
ATOM 1181 O O . ARG A 1 146 ? 26.716 7.688 -26.199 1.00 60.38 146 ARG A O 1
ATOM 1188 N N . LEU A 1 147 ? 27.346 9.850 -26.077 1.00 60.38 147 LEU A N 1
ATOM 1189 C CA . LEU A 1 147 ? 26.548 10.312 -27.220 1.00 60.38 147 LEU A CA 1
ATOM 1190 C C . LEU A 1 147 ? 27.015 9.668 -28.534 1.00 60.38 147 LEU A C 1
ATOM 1192 O O . LEU A 1 147 ? 26.181 9.250 -29.328 1.00 60.38 147 LEU A O 1
ATOM 1196 N N . GLU A 1 148 ? 28.325 9.503 -28.726 1.00 58.78 148 GLU A N 1
ATOM 1197 C CA . GLU A 1 148 ? 28.888 8.804 -29.894 1.00 58.78 148 GLU A CA 1
ATOM 1198 C C . GLU A 1 148 ? 28.479 7.322 -29.942 1.00 58.78 148 GLU A C 1
ATOM 1200 O O . GLU A 1 148 ? 27.945 6.858 -30.949 1.00 58.78 148 GLU A O 1
ATOM 1205 N N . VAL A 1 149 ? 28.627 6.594 -28.826 1.00 55.78 149 VAL A N 1
ATOM 1206 C CA . VAL A 1 149 ? 28.171 5.192 -28.700 1.00 55.78 149 VAL A CA 1
ATOM 1207 C C . VAL A 1 149 ? 26.667 5.069 -28.971 1.00 55.78 149 VAL A C 1
ATOM 1209 O O . VAL A 1 149 ? 26.189 4.061 -29.493 1.00 55.78 149 VAL A O 1
ATOM 1212 N N . PHE A 1 150 ? 25.908 6.101 -28.618 1.00 53.47 150 PHE A N 1
ATOM 1213 C CA . PHE A 1 150 ? 24.467 6.139 -28.784 1.00 53.47 150 PHE A CA 1
ATOM 1214 C C . PHE A 1 150 ? 24.021 6.345 -30.238 1.00 53.47 150 PHE A C 1
ATOM 1216 O O . PHE A 1 150 ? 23.100 5.672 -30.705 1.00 53.47 150 PHE A O 1
ATOM 1223 N N . GLU A 1 151 ? 24.701 7.218 -30.980 1.00 55.41 151 GLU A N 1
ATOM 1224 C CA . GLU A 1 151 ? 24.476 7.404 -32.420 1.00 55.41 151 GLU A CA 1
ATOM 1225 C C . GLU A 1 151 ? 24.845 6.142 -33.224 1.00 55.41 151 GLU A C 1
ATOM 1227 O O . GLU A 1 151 ? 24.146 5.754 -34.167 1.00 55.41 151 GLU A O 1
ATOM 1232 N N . GLU A 1 152 ? 25.876 5.407 -32.798 1.00 51.91 152 GLU A N 1
ATOM 1233 C CA . GLU A 1 152 ? 26.202 4.090 -33.364 1.00 51.91 152 GLU A CA 1
ATOM 1234 C C . GLU A 1 152 ? 25.150 3.015 -33.023 1.00 51.91 152 GLU A C 1
ATOM 1236 O O . GLU A 1 152 ? 24.884 2.118 -33.828 1.00 51.91 152 GLU A O 1
ATOM 1241 N N . PHE A 1 153 ? 24.484 3.114 -31.866 1.00 52.06 153 PHE A N 1
ATOM 1242 C CA . PHE A 1 153 ? 23.375 2.227 -31.487 1.00 52.06 153 PHE A CA 1
ATOM 1243 C C . PHE A 1 153 ? 22.159 2.425 -32.400 1.00 52.06 153 PHE A C 1
ATOM 1245 O O . PHE A 1 153 ? 21.548 1.457 -32.854 1.00 52.06 153 PHE A O 1
ATOM 1252 N N . LYS A 1 154 ? 21.819 3.683 -32.705 1.00 50.75 154 LYS A N 1
ATOM 1253 C CA . LYS A 1 154 ? 20.681 4.061 -33.560 1.00 50.75 154 LYS A CA 1
ATOM 1254 C C . LYS A 1 154 ? 20.797 3.506 -34.985 1.00 50.75 154 LYS A C 1
ATOM 1256 O O . LYS A 1 154 ? 19.783 3.259 -35.636 1.00 50.75 154 LYS A O 1
ATOM 1261 N N . THR A 1 155 ? 22.023 3.281 -35.458 1.00 49.22 155 THR A N 1
ATOM 1262 C CA . THR A 1 155 ? 22.325 2.807 -36.816 1.00 49.22 155 THR A CA 1
ATOM 1263 C C . THR A 1 155 ? 22.498 1.283 -36.922 1.00 49.22 155 THR A C 1
ATOM 1265 O O . THR A 1 155 ? 22.289 0.729 -38.004 1.00 49.22 155 THR A O 1
ATOM 1268 N N . ASN A 1 156 ? 22.801 0.566 -35.828 1.00 48.31 156 ASN A N 1
ATOM 1269 C CA . ASN A 1 156 ? 23.051 -0.882 -35.849 1.00 48.31 156 ASN A CA 1
ATOM 1270 C C . ASN A 1 156 ? 21.868 -1.729 -35.341 1.00 48.31 156 ASN A C 1
ATOM 1272 O O . ASN A 1 156 ? 21.466 -1.676 -34.183 1.00 48.31 156 ASN A O 1
ATOM 1276 N N . LYS A 1 157 ? 21.356 -2.617 -36.204 1.00 45.78 157 LYS A N 1
ATOM 1277 C CA . LYS A 1 157 ? 20.178 -3.474 -35.950 1.00 45.78 157 LYS A CA 1
ATOM 1278 C C . LYS A 1 157 ? 20.393 -4.670 -34.999 1.00 45.78 157 LYS A C 1
ATOM 1280 O O . LYS A 1 157 ? 19.454 -5.442 -34.822 1.00 45.78 157 LYS A O 1
ATOM 1285 N N . SER A 1 158 ? 21.568 -4.864 -34.387 1.00 43.50 158 SER A N 1
ATOM 1286 C CA . SER A 1 158 ? 21.885 -6.129 -33.688 1.00 43.50 158 SER A CA 1
ATOM 1287 C C . SER A 1 158 ? 22.567 -5.932 -32.330 1.00 43.50 158 SER A C 1
ATOM 1289 O O . SER A 1 158 ? 23.664 -5.385 -32.249 1.00 43.50 158 SER A O 1
ATOM 1291 N N . ALA A 1 159 ? 21.948 -6.460 -31.268 1.00 43.12 159 ALA A N 1
ATOM 1292 C CA . ALA A 1 159 ? 22.394 -6.339 -29.876 1.00 43.12 159 ALA A CA 1
ATOM 1293 C C . ALA A 1 159 ? 23.705 -7.090 -29.530 1.00 43.12 159 ALA A C 1
ATOM 1295 O O . ALA A 1 159 ? 24.231 -6.930 -28.431 1.00 43.12 159 ALA A O 1
ATOM 1296 N N . GLU A 1 160 ? 24.248 -7.911 -30.434 1.00 39.53 160 GLU A N 1
ATOM 1297 C CA . GLU A 1 160 ? 25.419 -8.767 -30.168 1.00 39.53 160 GLU A CA 1
ATOM 1298 C C . GLU A 1 160 ? 26.775 -8.039 -30.257 1.00 39.53 160 GLU A C 1
ATOM 1300 O O . GLU A 1 160 ? 27.710 -8.430 -29.562 1.00 39.53 160 GLU A O 1
ATOM 1305 N N . LYS A 1 161 ? 26.895 -6.938 -31.019 1.00 40.34 161 LYS A N 1
ATOM 1306 C CA . LYS A 1 161 ? 28.145 -6.139 -31.121 1.00 40.34 161 LYS A CA 1
ATOM 1307 C C . LYS A 1 161 ? 28.343 -5.108 -29.999 1.00 40.34 161 LYS A C 1
ATOM 1309 O O . LYS A 1 161 ? 29.391 -4.470 -29.918 1.00 40.34 161 LYS A O 1
ATOM 1314 N N . LEU A 1 162 ? 27.359 -4.960 -29.116 1.00 42.62 162 LEU A N 1
ATOM 1315 C CA . LEU A 1 162 ? 27.364 -3.984 -28.019 1.00 42.62 162 LEU A CA 1
ATOM 1316 C C . LEU A 1 162 ? 28.428 -4.275 -26.959 1.00 42.62 162 LEU A C 1
ATOM 1318 O O . LEU A 1 162 ? 29.009 -3.355 -26.400 1.00 42.62 162 LEU A O 1
ATOM 1322 N N . LYS A 1 163 ? 28.730 -5.552 -26.713 1.00 38.62 163 LYS A N 1
ATOM 1323 C CA . LYS A 1 163 ? 29.720 -5.948 -25.705 1.00 38.62 163 LYS A CA 1
ATOM 1324 C C . LYS A 1 163 ? 31.157 -5.609 -26.123 1.00 38.62 163 LYS A C 1
ATOM 1326 O O . LYS A 1 163 ? 31.989 -5.350 -25.272 1.00 38.62 163 LYS A O 1
ATOM 1331 N N . THR A 1 164 ? 31.426 -5.587 -27.429 1.00 41.12 164 THR A N 1
ATOM 1332 C CA . THR A 1 164 ? 32.755 -5.323 -28.007 1.00 41.12 164 THR A CA 1
ATOM 1333 C C . THR A 1 164 ? 33.064 -3.839 -28.224 1.00 41.12 164 THR A C 1
ATOM 1335 O O . THR A 1 164 ? 34.231 -3.481 -28.307 1.00 41.12 164 THR A O 1
ATOM 1338 N N . LEU A 1 165 ? 32.047 -2.974 -28.321 1.00 39.78 165 LEU A N 1
ATOM 1339 C CA . LEU A 1 165 ? 32.220 -1.515 -28.450 1.00 39.78 165 LEU A CA 1
ATOM 1340 C C . LEU A 1 165 ? 32.216 -0.798 -27.088 1.00 39.78 165 LEU A C 1
ATOM 1342 O O . LEU A 1 165 ? 32.788 0.279 -26.950 1.00 39.78 165 LEU A O 1
ATOM 1346 N N . ILE A 1 166 ? 31.594 -1.406 -26.075 1.00 44.62 166 ILE A N 1
ATOM 1347 C CA . ILE A 1 166 ? 31.364 -0.824 -24.745 1.00 44.62 166 ILE A CA 1
ATOM 1348 C C . ILE A 1 166 ? 32.253 -1.523 -23.703 1.00 44.62 166 ILE A C 1
ATOM 1350 O O . ILE A 1 166 ? 31.822 -1.857 -22.603 1.00 44.62 166 ILE A O 1
ATOM 1354 N N . ASP A 1 167 ? 33.519 -1.756 -24.046 1.00 40.38 167 ASP A N 1
ATOM 1355 C CA . ASP A 1 167 ? 34.498 -2.373 -23.138 1.00 40.38 167 ASP A CA 1
ATOM 1356 C C . ASP A 1 167 ? 35.243 -1.334 -22.268 1.00 40.38 167 ASP A C 1
ATOM 1358 O O . ASP A 1 167 ? 36.378 -1.528 -21.840 1.00 40.38 167 ASP A O 1
ATOM 1362 N N . GLU A 1 168 ? 34.579 -0.220 -21.942 1.00 48.97 168 GLU A N 1
ATOM 1363 C CA . GLU A 1 168 ? 34.989 0.676 -20.857 1.00 48.97 168 GLU A CA 1
ATOM 1364 C C . GLU A 1 168 ? 33.892 0.695 -19.783 1.00 48.97 168 GLU A C 1
ATOM 1366 O O . GLU A 1 168 ? 32.845 1.330 -19.926 1.00 48.97 168 GLU A O 1
ATOM 1371 N N . LYS A 1 169 ? 34.158 -0.018 -18.679 1.00 51.69 169 LYS A N 1
ATOM 1372 C CA . LYS A 1 169 ? 33.282 -0.247 -17.510 1.00 51.69 169 LYS A CA 1
ATOM 1373 C C . LYS A 1 169 ? 32.595 0.998 -16.901 1.00 51.69 169 LYS A C 1
ATOM 1375 O O . LYS A 1 169 ? 31.709 0.822 -16.071 1.00 51.69 169 LYS A O 1
ATOM 1380 N N . GLU A 1 170 ? 32.961 2.229 -17.267 1.00 50.84 170 GLU A N 1
ATOM 1381 C CA . GLU A 1 170 ? 32.425 3.473 -16.677 1.00 50.84 170 GLU A CA 1
ATOM 1382 C C . GLU A 1 170 ? 31.139 4.007 -17.359 1.00 50.84 170 GLU A C 1
ATOM 1384 O O . GLU A 1 170 ? 30.329 4.676 -16.709 1.00 50.84 170 GLU A O 1
ATOM 1389 N N . SER A 1 171 ? 30.888 3.732 -18.647 1.00 58.31 171 SER A N 1
ATOM 1390 C CA . SER A 1 171 ? 29.744 4.326 -19.377 1.00 58.31 171 SER A CA 1
ATOM 1391 C C . SER A 1 171 ? 28.477 3.462 -19.346 1.00 58.31 171 SER A C 1
ATOM 1393 O O . SER A 1 171 ? 27.378 3.989 -19.157 1.00 58.31 171 SER A O 1
ATOM 1395 N N . TRP A 1 172 ? 28.627 2.140 -19.452 1.00 65.06 172 TRP A N 1
ATOM 1396 C CA . TRP A 1 172 ? 27.519 1.181 -19.487 1.00 65.06 172 TRP A CA 1
ATOM 1397 C C . TRP A 1 172 ? 26.594 1.225 -18.257 1.00 65.06 172 TRP A C 1
ATOM 1399 O O . TRP A 1 172 ? 25.377 1.296 -18.444 1.00 65.06 172 TRP A O 1
ATOM 1409 N N . PRO A 1 173 ? 27.098 1.290 -17.005 1.00 70.06 173 PRO A N 1
ATOM 1410 C CA . PRO A 1 173 ? 26.232 1.335 -15.823 1.00 70.06 173 PRO A CA 1
ATOM 1411 C C . PRO A 1 173 ? 25.292 2.546 -15.802 1.00 70.06 173 PRO A C 1
ATOM 1413 O O . PRO A 1 173 ? 24.178 2.470 -15.289 1.00 70.06 173 PRO A O 1
ATOM 1416 N N . ASN A 1 174 ? 25.721 3.662 -16.394 1.00 68.75 174 ASN A N 1
ATOM 1417 C CA . ASN A 1 174 ? 24.933 4.886 -16.451 1.00 68.75 174 ASN A CA 1
ATOM 1418 C C . ASN A 1 174 ? 23.815 4.810 -17.498 1.00 68.75 174 ASN A C 1
ATOM 1420 O O . ASN A 1 174 ? 22.703 5.252 -17.230 1.00 68.75 174 ASN A O 1
ATOM 1424 N N . ILE A 1 175 ? 24.070 4.168 -18.641 1.00 68.12 175 ILE A N 1
ATOM 1425 C CA . ILE A 1 175 ? 23.031 3.883 -19.644 1.00 68.12 175 ILE A CA 1
ATOM 1426 C C . ILE A 1 175 ? 21.971 2.948 -19.050 1.00 68.12 175 ILE A C 1
ATOM 1428 O O . ILE A 1 175 ? 20.775 3.193 -19.183 1.00 68.12 175 ILE A O 1
ATOM 1432 N N . ILE A 1 176 ? 22.399 1.907 -18.329 1.00 73.38 176 ILE A N 1
ATOM 1433 C CA . ILE A 1 176 ? 21.488 1.001 -17.619 1.00 73.38 176 ILE A CA 1
ATOM 1434 C C . ILE A 1 176 ? 20.634 1.763 -16.600 1.00 73.38 176 ILE A C 1
ATOM 1436 O O . ILE A 1 176 ? 19.431 1.519 -16.494 1.00 73.38 176 ILE A O 1
ATOM 1440 N N . ASN A 1 177 ? 21.234 2.701 -15.869 1.00 77.38 177 ASN A N 1
ATOM 1441 C CA . ASN A 1 177 ? 20.520 3.537 -14.914 1.00 77.38 177 ASN A CA 1
ATOM 1442 C C . ASN A 1 177 ? 19.434 4.394 -15.583 1.00 77.38 177 ASN A C 1
ATOM 1444 O O . ASN A 1 177 ? 18.303 4.446 -15.101 1.00 77.38 177 ASN A O 1
ATOM 1448 N N . ASP A 1 178 ? 19.753 5.022 -16.711 1.00 73.81 178 ASP A N 1
ATOM 1449 C CA . ASP A 1 178 ? 18.811 5.862 -17.449 1.00 73.81 178 ASP A CA 1
ATOM 1450 C C . ASP A 1 178 ? 17.671 5.040 -18.061 1.00 73.81 178 ASP A C 1
ATOM 1452 O O . ASP A 1 178 ? 16.506 5.425 -17.959 1.00 73.81 178 ASP A O 1
ATOM 1456 N N . LEU A 1 179 ? 17.969 3.849 -18.587 1.00 74.75 179 LEU A N 1
ATOM 1457 C CA . LEU A 1 179 ? 16.940 2.917 -19.050 1.00 74.75 179 LEU A CA 1
ATOM 1458 C C . LEU A 1 179 ? 16.031 2.453 -17.902 1.00 74.75 179 LEU A C 1
ATOM 1460 O O . LEU A 1 179 ? 14.814 2.393 -18.073 1.00 74.75 179 LEU A O 1
ATOM 1464 N N . ARG A 1 180 ? 16.583 2.179 -16.712 1.00 82.00 180 ARG A N 1
ATOM 1465 C CA . ARG A 1 180 ? 15.782 1.846 -15.520 1.00 82.00 180 ARG A CA 1
ATOM 1466 C C . ARG A 1 180 ? 14.879 3.003 -15.099 1.00 82.00 180 ARG A C 1
ATOM 1468 O O . ARG A 1 180 ? 13.709 2.769 -14.806 1.00 82.00 180 ARG A O 1
ATOM 1475 N N . LYS A 1 181 ? 15.378 4.242 -15.112 1.00 81.56 181 LYS A N 1
ATOM 1476 C CA . LYS A 1 181 ? 14.566 5.440 -14.835 1.00 81.56 181 LYS A CA 1
ATOM 1477 C C . LYS A 1 181 ? 13.442 5.608 -15.852 1.00 81.56 181 LYS A C 1
ATOM 1479 O O . LYS A 1 181 ? 12.308 5.861 -15.456 1.00 81.56 181 LYS A O 1
ATOM 1484 N N . TYR A 1 182 ? 13.728 5.412 -17.138 1.00 79.38 182 TYR A N 1
ATOM 1485 C CA . TYR A 1 182 ? 12.708 5.453 -18.182 1.00 79.38 182 TYR A CA 1
ATOM 1486 C C . TYR A 1 182 ? 11.628 4.388 -17.955 1.00 79.38 182 TYR A C 1
ATOM 1488 O O . TYR A 1 182 ? 10.438 4.695 -17.985 1.00 79.38 182 TYR A O 1
ATOM 1496 N N . MET A 1 183 ? 12.018 3.159 -17.605 1.00 80.38 183 MET A N 1
ATOM 1497 C CA . MET A 1 183 ? 11.057 2.116 -17.236 1.00 80.38 183 MET A CA 1
ATOM 1498 C C . MET A 1 183 ? 10.188 2.517 -16.034 1.00 80.38 183 MET A C 1
ATOM 1500 O O . MET A 1 183 ? 8.984 2.270 -16.058 1.00 80.38 183 MET A O 1
ATOM 1504 N N . CYS A 1 184 ? 10.753 3.159 -15.006 1.00 84.62 184 CYS A N 1
ATOM 1505 C CA . CYS A 1 184 ? 9.970 3.693 -13.887 1.00 84.62 184 CYS A CA 1
ATOM 1506 C C . CYS A 1 184 ? 8.976 4.773 -14.332 1.00 84.62 184 CYS A C 1
ATOM 1508 O O . CYS A 1 184 ? 7.883 4.860 -13.788 1.00 84.62 184 CYS A O 1
ATOM 1510 N N . GLN A 1 185 ? 9.309 5.594 -15.325 1.00 81.25 185 GLN A N 1
ATOM 1511 C CA . GLN A 1 185 ? 8.373 6.592 -15.847 1.00 81.25 185 GLN A CA 1
ATOM 1512 C C . GLN A 1 185 ? 7.213 5.953 -16.617 1.00 81.25 185 GLN A C 1
ATOM 1514 O O . GLN A 1 185 ? 6.097 6.465 -16.563 1.00 81.25 185 GLN A O 1
ATOM 1519 N N . CYS A 1 186 ? 7.455 4.827 -17.290 1.00 79.94 186 CYS A N 1
ATOM 1520 C CA . CYS A 1 186 ? 6.436 4.119 -18.060 1.00 79.94 186 CYS A CA 1
ATOM 1521 C C . CYS A 1 186 ? 5.528 3.219 -17.213 1.00 79.94 186 CYS A C 1
ATOM 1523 O O . CYS A 1 186 ? 4.345 3.087 -17.523 1.00 79.94 186 CYS A O 1
ATOM 1525 N N . PHE A 1 187 ? 6.067 2.587 -16.166 1.00 84.69 187 PHE A N 1
ATOM 1526 C CA . PHE A 1 187 ? 5.349 1.597 -15.366 1.00 84.69 187 PHE A CA 1
ATOM 1527 C C . PHE A 1 187 ? 5.091 2.102 -13.945 1.00 84.69 187 PHE A C 1
ATOM 1529 O O . PHE A 1 187 ? 6.012 2.217 -13.136 1.00 84.69 187 PHE A O 1
ATOM 1536 N N . CYS A 1 188 ? 3.822 2.354 -13.613 1.00 87.00 188 CYS A N 1
ATOM 1537 C CA . CYS A 1 188 ? 3.419 2.888 -12.311 1.00 87.00 188 CYS A CA 1
ATOM 1538 C C . CYS A 1 188 ? 3.796 1.954 -11.154 1.00 87.00 188 CYS A C 1
ATOM 1540 O O . CYS A 1 188 ? 4.271 2.408 -10.118 1.00 87.00 188 CYS A O 1
ATOM 1542 N N . ASP A 1 189 ? 3.619 0.643 -11.321 1.00 90.50 189 ASP A N 1
ATOM 1543 C CA . ASP A 1 189 ? 3.942 -0.335 -10.281 1.00 90.50 189 ASP A CA 1
ATOM 1544 C C . ASP A 1 189 ? 5.448 -0.449 -10.031 1.00 90.50 189 ASP A C 1
ATOM 1546 O O . ASP A 1 189 ? 5.867 -0.553 -8.878 1.00 90.50 189 ASP A O 1
ATOM 1550 N N . LEU A 1 190 ? 6.260 -0.382 -11.090 1.00 89.50 190 LEU A N 1
ATOM 1551 C CA . LEU A 1 190 ? 7.715 -0.339 -10.980 1.00 89.50 190 LEU A CA 1
ATOM 1552 C C . LEU A 1 190 ? 8.172 0.957 -10.298 1.00 89.50 190 LEU A C 1
ATOM 1554 O O . LEU A 1 190 ? 9.028 0.912 -9.416 1.00 89.50 190 LEU A O 1
ATOM 1558 N N . LYS A 1 191 ? 7.557 2.091 -10.655 1.00 90.81 191 LYS A N 1
ATOM 1559 C CA . LYS A 1 191 ? 7.821 3.401 -10.047 1.00 90.81 191 LYS A CA 1
ATOM 1560 C C . LYS A 1 191 ? 7.543 3.427 -8.547 1.00 90.81 191 LYS A C 1
ATOM 1562 O O . LYS A 1 191 ? 8.311 4.033 -7.804 1.00 90.81 191 LYS A O 1
ATOM 1567 N N . MET A 1 192 ? 6.436 2.809 -8.127 1.00 92.94 192 MET A N 1
ATOM 1568 C CA . MET A 1 192 ? 5.932 2.823 -6.751 1.00 92.94 192 MET A CA 1
ATOM 1569 C C . MET A 1 192 ? 6.602 1.765 -5.872 1.00 92.94 192 MET A C 1
ATOM 1571 O O . MET A 1 192 ? 7.143 2.090 -4.819 1.00 92.94 192 MET A O 1
ATOM 1575 N N . PHE A 1 193 ? 6.582 0.502 -6.304 1.00 93.88 193 PHE A N 1
ATOM 1576 C CA . PHE A 1 193 ? 6.973 -0.649 -5.480 1.00 93.88 193 PHE A CA 1
ATOM 1577 C C . PHE A 1 193 ? 8.326 -1.240 -5.864 1.00 93.88 193 PHE A C 1
ATOM 1579 O O . PHE A 1 193 ? 8.949 -1.935 -5.058 1.00 93.88 193 PHE A O 1
ATOM 1586 N N . GLY A 1 194 ? 8.793 -0.961 -7.080 1.00 90.44 194 GLY A N 1
ATOM 1587 C CA . GLY A 1 194 ? 9.952 -1.633 -7.639 1.00 90.44 194 GLY A CA 1
ATOM 1588 C C . GLY A 1 194 ? 9.674 -3.103 -7.957 1.00 90.44 194 GLY A C 1
ATOM 1589 O O . GLY A 1 194 ? 8.558 -3.614 -7.825 1.00 90.44 194 GLY A O 1
ATOM 1590 N N . SER A 1 195 ? 10.708 -3.785 -8.433 1.00 86.69 195 SER A N 1
ATOM 1591 C CA . SER A 1 195 ? 10.673 -5.209 -8.754 1.00 86.69 195 SER A CA 1
ATOM 1592 C C . SER A 1 195 ? 12.090 -5.746 -8.881 1.00 86.69 195 SER A C 1
ATOM 1594 O O . SER A 1 195 ? 13.014 -5.026 -9.260 1.00 86.69 195 SER A O 1
ATOM 1596 N N . VAL A 1 196 ? 12.258 -7.046 -8.656 1.00 84.38 196 VAL A N 1
ATOM 1597 C CA . VAL A 1 196 ? 13.459 -7.745 -9.113 1.00 84.38 196 VAL A CA 1
ATOM 1598 C C . VAL A 1 196 ? 13.297 -8.021 -10.603 1.00 84.38 196 VAL A C 1
ATOM 1600 O O . VAL A 1 196 ? 12.427 -8.790 -11.017 1.00 84.38 196 VAL A O 1
ATOM 1603 N N . LEU A 1 197 ? 14.113 -7.367 -11.425 1.00 81.56 197 LEU A N 1
ATOM 1604 C CA . LEU A 1 197 ? 14.146 -7.590 -12.865 1.00 81.56 197 LEU A CA 1
ATOM 1605 C C . LEU A 1 197 ? 15.014 -8.823 -13.134 1.00 81.56 197 LEU A C 1
ATOM 1607 O O . LEU A 1 197 ? 16.226 -8.726 -13.303 1.00 81.56 197 LEU A O 1
ATOM 1611 N N . ALA A 1 198 ? 14.403 -10.007 -13.123 1.00 70.94 198 ALA A N 1
ATOM 1612 C CA . ALA A 1 198 ? 15.089 -11.267 -13.409 1.00 70.94 198 ALA A CA 1
ATOM 1613 C C . ALA A 1 198 ? 15.274 -11.462 -14.926 1.00 70.94 198 ALA A C 1
ATOM 1615 O O . ALA A 1 198 ? 14.642 -12.326 -15.537 1.00 70.94 198 ALA A O 1
ATOM 1616 N N . ILE A 1 199 ? 16.111 -10.623 -15.541 1.00 70.00 199 ILE A N 1
ATOM 1617 C CA . ILE A 1 199 ? 16.381 -10.672 -16.979 1.00 70.00 199 ILE A CA 1
ATOM 1618 C C . ILE A 1 199 ? 17.425 -11.751 -17.258 1.00 70.00 199 ILE A C 1
ATOM 1620 O O . ILE A 1 199 ? 18.605 -11.588 -16.960 1.00 70.00 199 ILE A O 1
ATOM 1624 N N . LYS A 1 200 ? 16.985 -12.874 -17.831 1.00 60.03 200 LYS A N 1
ATOM 1625 C CA . LYS A 1 200 ? 17.872 -13.958 -18.268 1.00 60.03 200 LYS A CA 1
ATOM 1626 C C . LYS A 1 200 ? 18.085 -13.820 -19.771 1.00 60.03 200 LYS A C 1
ATOM 1628 O O . LYS A 1 200 ? 17.248 -14.260 -20.549 1.00 60.03 200 LYS A O 1
ATOM 1633 N N . SER A 1 201 ? 19.184 -13.191 -20.182 1.00 55.84 201 SER A N 1
ATOM 1634 C CA . SER A 1 201 ? 19.521 -13.030 -21.599 1.00 55.84 201 SER A CA 1
ATOM 1635 C C . SER A 1 201 ? 21.007 -13.273 -21.862 1.00 55.84 201 SER A C 1
ATOM 1637 O O . SER A 1 201 ? 21.847 -12.983 -21.017 1.00 55.84 201 SER A O 1
ATOM 1639 N N . LYS A 1 202 ? 21.335 -13.780 -23.058 1.00 50.91 202 LYS A N 1
ATOM 1640 C CA . LYS A 1 202 ? 22.707 -13.783 -23.605 1.00 50.91 202 LYS A CA 1
ATOM 1641 C C . LYS A 1 202 ? 23.100 -12.419 -24.201 1.00 50.91 202 LYS A C 1
ATOM 1643 O O . LYS A 1 202 ? 24.236 -12.247 -24.630 1.00 50.91 202 LYS A O 1
AT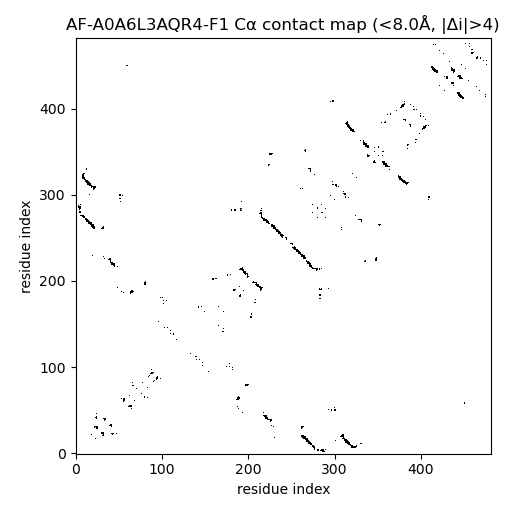OM 1648 N N . THR A 1 203 ? 22.166 -11.466 -24.245 1.00 52.50 203 THR A N 1
ATOM 1649 C CA . THR A 1 203 ? 22.352 -10.098 -24.751 1.00 52.50 203 THR A CA 1
ATOM 1650 C C . THR A 1 203 ? 22.695 -9.117 -23.616 1.00 52.50 203 THR A C 1
ATOM 1652 O O . THR A 1 203 ? 22.428 -9.423 -22.451 1.00 52.50 203 THR A O 1
ATOM 1655 N N . PRO A 1 204 ? 23.213 -7.908 -23.922 1.00 51.62 204 PRO A N 1
ATOM 1656 C CA . PRO A 1 204 ? 23.541 -6.883 -22.920 1.00 51.62 204 PRO A CA 1
ATOM 1657 C C . PRO A 1 204 ? 22.357 -6.425 -22.051 1.00 51.62 204 PRO A C 1
ATOM 1659 O O . PRO A 1 204 ? 22.556 -5.802 -21.014 1.00 51.62 204 PRO A O 1
ATOM 1662 N N . LEU A 1 205 ? 21.113 -6.766 -22.420 1.00 57.41 205 LEU A N 1
ATOM 1663 C CA . LEU A 1 205 ? 19.942 -6.544 -21.564 1.00 57.41 205 LEU A CA 1
ATOM 1664 C C . LEU A 1 205 ? 20.009 -7.320 -20.237 1.00 57.41 205 LEU A C 1
ATOM 1666 O O . LEU A 1 205 ? 19.248 -7.004 -19.329 1.00 57.41 205 LEU A O 1
ATOM 1670 N N . ALA A 1 206 ? 20.886 -8.317 -20.092 1.00 62.88 206 ALA A N 1
ATOM 1671 C CA . ALA A 1 206 ? 21.091 -8.984 -18.808 1.00 62.88 206 ALA A CA 1
ATOM 1672 C C . ALA A 1 206 ? 21.511 -7.999 -17.700 1.00 62.88 206 ALA A C 1
ATOM 1674 O O . ALA A 1 206 ? 21.058 -8.140 -16.566 1.00 62.88 206 ALA A O 1
ATOM 1675 N N . ASP A 1 207 ? 22.275 -6.955 -18.041 1.00 66.12 207 ASP A N 1
ATOM 1676 C CA . ASP A 1 207 ? 22.760 -5.955 -17.079 1.00 66.12 207 ASP A CA 1
ATOM 1677 C C . ASP A 1 207 ? 21.664 -4.969 -16.637 1.00 66.12 207 ASP A C 1
ATOM 1679 O O . ASP A 1 207 ? 21.776 -4.335 -15.588 1.00 66.12 207 ASP A O 1
ATOM 1683 N N . LEU A 1 208 ? 20.550 -4.880 -17.381 1.00 69.75 208 LEU A N 1
ATOM 1684 C CA . LEU A 1 208 ? 19.333 -4.217 -16.891 1.00 69.75 208 LEU A CA 1
ATOM 1685 C C . LEU A 1 208 ? 18.732 -4.971 -15.702 1.00 69.75 208 LEU A C 1
ATOM 1687 O O . LEU A 1 208 ? 18.050 -4.357 -14.877 1.00 69.75 208 LEU A O 1
ATOM 1691 N N . GLY A 1 209 ? 19.003 -6.272 -15.598 1.00 70.62 209 GLY A N 1
ATOM 1692 C CA . GLY A 1 209 ? 18.526 -7.130 -14.530 1.00 70.62 209 GLY A CA 1
ATOM 1693 C C . GLY A 1 209 ? 19.098 -6.767 -13.161 1.00 70.62 209 GLY A C 1
ATOM 1694 O O . GLY A 1 209 ? 20.166 -6.174 -13.037 1.00 70.62 209 GLY A O 1
ATOM 1695 N N . GLY A 1 210 ? 18.361 -7.104 -12.108 1.00 80.81 210 GLY A N 1
ATOM 1696 C CA . GLY A 1 210 ? 18.736 -6.812 -10.725 1.00 80.81 210 GLY A CA 1
ATOM 1697 C C . GLY A 1 210 ? 17.581 -6.261 -9.891 1.00 80.81 210 GLY A C 1
ATOM 1698 O O . GLY A 1 210 ? 16.477 -6.054 -10.406 1.00 80.81 210 GLY A O 1
ATOM 1699 N N . PRO A 1 211 ? 17.807 -6.058 -8.583 1.00 85.69 211 PRO A N 1
ATOM 1700 C CA . PRO A 1 211 ? 16.798 -5.499 -7.701 1.00 85.69 211 PRO A CA 1
ATOM 1701 C C . PRO A 1 211 ? 16.622 -4.007 -7.984 1.00 85.69 211 PRO A C 1
ATOM 1703 O O . PRO A 1 211 ? 17.584 -3.239 -7.976 1.00 85.69 211 PRO A O 1
ATOM 1706 N N . LEU A 1 212 ? 15.378 -3.596 -8.207 1.00 87.44 212 LEU A N 1
ATOM 1707 C CA . LEU A 1 212 ? 14.978 -2.201 -8.182 1.00 87.44 212 LEU A CA 1
ATOM 1708 C C . LEU A 1 212 ? 14.040 -1.998 -6.996 1.00 87.44 212 LEU A C 1
ATOM 1710 O O . LEU A 1 212 ? 12.944 -2.556 -6.971 1.00 87.44 212 LEU A O 1
ATOM 1714 N N . THR A 1 213 ? 14.473 -1.199 -6.027 1.00 90.06 213 THR A N 1
ATOM 1715 C CA . THR A 1 213 ? 13.678 -0.882 -4.838 1.00 90.06 213 THR A CA 1
ATOM 1716 C C . THR A 1 213 ? 12.777 0.310 -5.127 1.00 90.06 213 THR A C 1
ATOM 1718 O O . THR A 1 213 ? 13.267 1.376 -5.495 1.00 90.06 213 THR A O 1
ATOM 1721 N N . GLY A 1 214 ? 11.467 0.137 -4.957 1.00 90.88 214 GLY A N 1
ATOM 1722 C CA . GLY A 1 214 ? 10.523 1.246 -5.034 1.00 90.88 214 GLY A CA 1
ATOM 1723 C C . GLY A 1 214 ? 10.505 2.091 -3.756 1.00 90.88 214 GLY A C 1
ATOM 1724 O O . GLY A 1 214 ? 10.850 1.596 -2.681 1.00 90.88 214 GLY A O 1
ATOM 1725 N N . PRO A 1 215 ? 10.093 3.362 -3.848 1.00 93.81 215 PRO A N 1
ATOM 1726 C CA . PRO A 1 215 ? 9.960 4.258 -2.707 1.00 93.81 215 PRO A CA 1
ATOM 1727 C C . PRO A 1 215 ? 8.881 3.835 -1.711 1.00 93.81 215 PRO A C 1
ATOM 1729 O O . PRO A 1 215 ? 9.039 4.145 -0.535 1.00 93.81 215 PRO A O 1
ATOM 1732 N N . ILE A 1 216 ? 7.818 3.152 -2.150 1.00 95.69 216 ILE A N 1
ATOM 1733 C CA . ILE A 1 216 ? 6.699 2.749 -1.292 1.00 95.69 216 ILE A CA 1
ATOM 1734 C C . ILE A 1 216 ? 6.909 1.312 -0.819 1.00 95.69 216 ILE A C 1
ATOM 1736 O O . ILE A 1 216 ? 6.864 0.363 -1.609 1.00 95.69 216 ILE A O 1
ATOM 1740 N N . GLN A 1 217 ? 7.105 1.153 0.486 1.00 94.81 217 GLN A N 1
ATOM 1741 C CA . GLN A 1 217 ? 7.170 -0.138 1.165 1.00 94.81 217 GLN A CA 1
ATOM 1742 C C . GLN A 1 217 ? 5.943 -0.291 2.058 1.00 94.81 217 GLN A C 1
ATOM 1744 O O . GLN A 1 217 ? 5.583 0.642 2.764 1.00 94.81 217 GLN A O 1
ATOM 1749 N N . ILE A 1 218 ? 5.284 -1.447 1.988 1.00 95.62 218 ILE A N 1
ATOM 1750 C CA . ILE A 1 218 ? 4.054 -1.743 2.734 1.00 95.62 218 ILE A CA 1
ATOM 1751 C C . ILE A 1 218 ? 4.350 -2.922 3.648 1.00 95.62 218 ILE A C 1
ATOM 1753 O O . ILE A 1 218 ? 4.955 -3.900 3.203 1.00 95.62 218 ILE A O 1
ATOM 1757 N N . GLU A 1 219 ? 3.924 -2.827 4.897 1.00 95.25 219 GLU A N 1
ATOM 1758 C CA . GLU A 1 219 ? 4.024 -3.905 5.870 1.00 95.25 219 GLU A CA 1
ATOM 1759 C C . GLU A 1 219 ? 2.933 -4.960 5.655 1.00 95.25 219 GLU A C 1
ATOM 1761 O O . GLU A 1 219 ? 1.941 -4.755 4.949 1.00 95.25 219 GLU A O 1
ATOM 1766 N N . VAL A 1 220 ? 3.105 -6.126 6.273 1.00 95.06 220 VAL A N 1
ATOM 1767 C CA . VAL A 1 220 ? 2.039 -7.131 6.309 1.00 95.06 220 VAL A CA 1
ATOM 1768 C C . VAL A 1 220 ? 0.848 -6.535 7.056 1.00 95.06 220 VAL A C 1
ATOM 1770 O O . VAL A 1 220 ? 0.998 -5.939 8.118 1.00 95.06 220 VAL A O 1
ATOM 1773 N N . GLY A 1 221 ? -0.339 -6.655 6.470 1.00 95.75 221 GLY A N 1
ATOM 1774 C CA . GLY A 1 221 ? -1.565 -6.233 7.123 1.00 95.75 221 GLY A CA 1
ATOM 1775 C C . GLY A 1 221 ? -2.027 -7.287 8.113 1.00 95.75 221 GLY A C 1
ATOM 1776 O O . GLY A 1 221 ? -2.202 -8.434 7.719 1.00 95.75 221 GLY A O 1
ATOM 1777 N N . THR A 1 222 ? -2.282 -6.914 9.359 1.00 95.19 222 THR A N 1
ATOM 1778 C CA . THR A 1 222 ? -2.658 -7.863 10.418 1.00 95.19 222 THR A CA 1
ATOM 1779 C C . THR A 1 222 ? -3.983 -7.449 11.043 1.00 95.19 222 THR A C 1
ATOM 1781 O O . THR A 1 222 ? -4.284 -6.258 11.165 1.00 95.19 222 THR A O 1
ATOM 1784 N N . SER A 1 223 ? -4.807 -8.421 11.436 1.00 96.25 223 SER A N 1
ATOM 1785 C CA . SER A 1 223 ? -6.044 -8.134 12.159 1.00 96.25 223 SER A CA 1
ATOM 1786 C C . SER A 1 223 ? -5.757 -7.548 13.547 1.00 96.25 223 SER A C 1
ATOM 1788 O O . SER A 1 223 ? -4.902 -8.023 14.299 1.00 96.25 223 SER A O 1
ATOM 1790 N N . LEU A 1 224 ? -6.498 -6.506 13.920 1.00 94.94 224 LEU A N 1
ATOM 1791 C CA . LEU A 1 224 ? -6.332 -5.832 15.210 1.00 94.94 224 LEU A CA 1
ATOM 1792 C C . LEU A 1 224 ? -6.806 -6.696 16.391 1.00 94.94 224 LEU A C 1
ATOM 1794 O O . LEU A 1 224 ? -6.315 -6.524 17.505 1.00 94.94 224 LEU A O 1
ATOM 1798 N N . HIS A 1 225 ? -7.683 -7.665 16.128 1.00 94.12 225 HIS A N 1
ATOM 1799 C CA . HIS A 1 225 ? -8.251 -8.605 17.094 1.00 94.12 225 HIS A CA 1
ATOM 1800 C C . HIS A 1 225 ? -8.163 -10.051 16.584 1.00 94.12 225 HIS A C 1
ATOM 1802 O O . HIS A 1 225 ? -7.812 -10.298 15.420 1.00 94.12 225 HIS A O 1
ATOM 1808 N N . LYS A 1 226 ? -8.497 -11.010 17.449 1.00 94.69 226 LYS A N 1
ATOM 1809 C CA . LYS A 1 226 ? -8.604 -12.431 17.085 1.00 94.69 226 LYS A CA 1
ATOM 1810 C C . LYS A 1 226 ? -9.758 -12.673 16.115 1.00 94.69 226 LYS A C 1
ATOM 1812 O O . LYS A 1 226 ? -10.865 -12.186 16.335 1.00 94.69 226 LYS A O 1
ATOM 1817 N N . VAL A 1 227 ? -9.520 -13.453 15.063 1.00 94.12 227 VAL A N 1
ATOM 1818 C CA . VAL A 1 227 ? -10.546 -13.779 14.062 1.00 94.12 227 VAL A CA 1
ATOM 1819 C C . VAL A 1 227 ? -11.073 -15.202 14.223 1.00 94.12 227 VAL A C 1
ATOM 1821 O O . VAL A 1 227 ? -10.363 -16.109 14.659 1.00 94.12 227 VAL A O 1
ATOM 1824 N N . VAL A 1 228 ? -12.317 -15.411 13.794 1.00 92.94 228 VAL A N 1
ATOM 1825 C CA . VAL A 1 228 ? -12.942 -16.737 13.726 1.00 92.94 228 VAL A CA 1
ATOM 1826 C C . VAL A 1 228 ? -13.033 -17.178 12.272 1.00 92.94 228 VAL A C 1
ATOM 1828 O O . VAL A 1 228 ? -13.683 -16.518 11.455 1.00 92.94 228 VAL A O 1
ATOM 1831 N N . GLN A 1 229 ? -12.389 -18.304 11.960 1.00 91.38 229 GLN A N 1
ATOM 1832 C CA . GLN A 1 229 ? -12.540 -18.979 10.676 1.00 91.38 229 GLN A CA 1
ATOM 1833 C C . GLN A 1 229 ? -13.894 -19.693 10.616 1.00 91.38 229 GLN A C 1
ATOM 1835 O O . GLN A 1 229 ? -14.315 -20.355 11.562 1.00 91.38 229 GLN A O 1
ATOM 1840 N N . SER A 1 230 ? -14.554 -19.562 9.476 1.00 87.50 230 SER A N 1
ATOM 1841 C CA . SER A 1 230 ? -15.846 -20.145 9.150 1.00 87.50 230 SER A CA 1
ATOM 1842 C C . SER A 1 230 ? -15.728 -20.830 7.793 1.00 87.50 230 SER A C 1
ATOM 1844 O O . SER A 1 230 ? -15.318 -20.215 6.804 1.00 87.50 230 SER A O 1
ATOM 1846 N N . ASN A 1 231 ? -16.054 -22.118 7.743 1.00 84.88 231 ASN A N 1
ATOM 1847 C CA . ASN A 1 231 ? -16.022 -22.905 6.515 1.00 84.88 231 ASN A CA 1
ATOM 1848 C C . ASN A 1 231 ? -17.449 -23.039 5.990 1.00 84.88 231 ASN A C 1
ATOM 1850 O O . ASN A 1 231 ? -18.340 -23.499 6.703 1.00 84.88 231 ASN A O 1
ATOM 1854 N N . LYS A 1 232 ? -17.669 -22.619 4.745 1.00 84.06 232 LYS A N 1
ATOM 1855 C CA . LYS A 1 232 ? -18.966 -22.719 4.076 1.00 84.06 232 LYS A CA 1
ATOM 1856 C C . LYS A 1 232 ? -18.876 -23.748 2.967 1.00 84.06 232 LYS A C 1
ATOM 1858 O O . LYS A 1 232 ? -18.111 -23.555 2.024 1.00 84.06 232 LYS A O 1
ATOM 1863 N N . GLN A 1 233 ? -19.685 -24.792 3.062 1.00 82.19 233 GLN A N 1
ATOM 1864 C CA . GLN A 1 233 ? -19.832 -25.749 1.978 1.00 82.19 233 GLN A CA 1
ATOM 1865 C C . GLN A 1 233 ? -20.686 -25.130 0.867 1.00 82.19 233 GLN A C 1
ATOM 1867 O O . GLN A 1 233 ? -21.720 -24.510 1.123 1.00 82.19 233 GLN A O 1
ATOM 1872 N N . ILE A 1 234 ? -20.230 -25.273 -0.369 1.00 81.06 234 ILE A N 1
ATOM 1873 C CA . ILE A 1 234 ? -20.932 -24.857 -1.576 1.00 81.06 234 ILE A CA 1
ATOM 1874 C C . ILE A 1 234 ? -21.237 -26.087 -2.423 1.00 81.06 234 ILE A C 1
ATOM 1876 O O . ILE A 1 234 ? -20.435 -27.014 -2.513 1.00 81.06 234 ILE A O 1
ATOM 1880 N N . THR A 1 235 ? -22.397 -26.078 -3.064 1.00 79.19 235 THR A N 1
ATOM 1881 C CA . THR A 1 235 ? -22.812 -27.100 -4.021 1.00 79.19 235 THR A CA 1
ATOM 1882 C C . THR A 1 235 ? -22.983 -26.465 -5.391 1.00 79.19 235 THR A C 1
ATOM 1884 O O . THR A 1 235 ? -23.545 -25.376 -5.521 1.00 79.19 235 THR A O 1
ATOM 1887 N N . SER A 1 236 ? -22.475 -27.132 -6.422 1.00 76.56 236 SER A N 1
ATOM 1888 C CA . SER A 1 236 ? -22.704 -26.765 -7.816 1.00 76.56 236 SER A CA 1
ATOM 1889 C C . SER A 1 236 ? -23.190 -27.988 -8.571 1.00 76.56 236 SER A C 1
ATOM 1891 O O . SER A 1 236 ? -22.561 -29.041 -8.514 1.00 76.56 236 SER A O 1
ATOM 1893 N N . ILE A 1 237 ? -24.299 -27.844 -9.288 1.00 77.88 237 ILE A N 1
ATOM 1894 C CA . ILE A 1 237 ? -24.814 -28.881 -10.180 1.00 77.88 237 ILE A CA 1
ATOM 1895 C C . ILE A 1 237 ? -24.250 -28.575 -11.563 1.00 77.88 237 ILE A C 1
ATOM 1897 O O . ILE A 1 237 ? -24.437 -27.468 -12.069 1.00 77.88 237 ILE A O 1
ATOM 19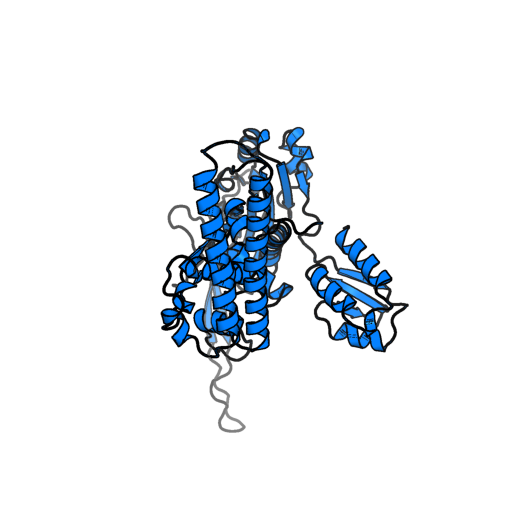01 N N . MET A 1 238 ? -23.521 -29.521 -12.144 1.00 72.94 238 MET A N 1
ATOM 1902 C CA . MET A 1 238 ? -23.082 -29.433 -13.536 1.00 72.94 238 MET A CA 1
ATOM 1903 C C . MET A 1 238 ? -24.039 -30.222 -14.421 1.00 72.94 238 MET A C 1
ATOM 1905 O O . MET A 1 238 ? -24.683 -31.155 -13.952 1.00 72.94 238 MET A O 1
ATOM 1909 N N . ALA A 1 239 ? -24.144 -29.848 -15.694 1.00 68.38 239 ALA A N 1
ATOM 1910 C CA . ALA A 1 239 ? -24.811 -30.695 -16.675 1.00 68.38 239 ALA A CA 1
ATOM 1911 C C . ALA A 1 239 ? -24.015 -32.005 -16.850 1.00 68.38 239 ALA A C 1
ATOM 1913 O O . ALA A 1 239 ? -22.795 -31.988 -16.675 1.00 68.38 239 ALA A O 1
ATOM 1914 N N . PRO A 1 240 ? -24.672 -33.129 -17.178 1.00 65.62 240 PRO A N 1
ATOM 1915 C CA . PRO A 1 240 ? -23.972 -34.373 -17.483 1.00 65.62 240 PRO A CA 1
ATOM 1916 C C . PRO A 1 240 ? -22.979 -34.181 -18.640 1.00 65.62 240 PRO A C 1
ATOM 1918 O O . PRO A 1 240 ? -23.277 -33.496 -19.620 1.00 65.62 240 PRO A O 1
ATOM 1921 N N . ASP A 1 241 ? -21.808 -34.816 -18.534 1.00 65.00 241 ASP A N 1
ATOM 1922 C CA . ASP A 1 241 ? -20.729 -34.727 -19.533 1.00 65.00 241 ASP A CA 1
ATOM 1923 C C . ASP A 1 241 ? -21.122 -35.334 -20.892 1.00 65.00 241 ASP A C 1
ATOM 1925 O O . ASP A 1 241 ? -20.517 -35.024 -21.922 1.00 65.00 241 ASP A O 1
ATOM 1929 N N . LYS A 1 242 ? -22.151 -36.191 -20.921 1.00 62.78 242 LYS A N 1
ATOM 1930 C CA . LYS A 1 242 ? -22.700 -36.785 -22.142 1.00 62.78 242 LYS A CA 1
ATOM 1931 C C . LYS A 1 242 ? -24.120 -36.295 -22.386 1.00 62.78 242 LYS A C 1
ATOM 1933 O O . LYS A 1 242 ? -24.981 -36.372 -21.513 1.00 62.78 242 LYS A O 1
ATOM 1938 N N . LYS A 1 243 ? -24.371 -35.832 -23.613 1.00 61.38 243 LYS A N 1
ATOM 1939 C CA . LYS A 1 243 ? -25.739 -35.683 -24.117 1.00 61.38 243 LYS A CA 1
ATOM 1940 C C . LYS A 1 243 ? -26.327 -37.082 -24.361 1.00 61.38 243 LYS A C 1
ATOM 1942 O O . LYS A 1 243 ? -25.568 -37.944 -24.811 1.00 61.38 243 LYS A O 1
ATOM 1947 N N . PRO A 1 244 ? -27.623 -37.303 -24.079 1.00 60.41 244 PRO A N 1
ATOM 1948 C CA . PRO A 1 244 ? -28.295 -38.562 -24.402 1.00 60.41 244 PRO A CA 1
ATOM 1949 C C . PRO A 1 244 ? -28.095 -38.898 -25.885 1.00 60.41 244 PRO A C 1
ATOM 1951 O O . PRO A 1 244 ? -28.070 -37.991 -26.725 1.00 60.41 244 PRO A O 1
ATOM 1954 N N . ALA A 1 245 ? -27.863 -40.176 -26.189 1.00 61.59 245 ALA A N 1
ATOM 1955 C CA . ALA A 1 245 ? -27.482 -40.610 -27.530 1.00 61.59 245 ALA A CA 1
ATOM 1956 C C . ALA A 1 245 ? -28.680 -40.605 -28.494 1.00 61.59 245 ALA A C 1
ATOM 1958 O O . ALA A 1 245 ? -28.486 -40.452 -29.701 1.00 61.59 245 ALA A O 1
ATOM 1959 N N . GLU A 1 246 ? -29.902 -40.707 -27.962 1.00 59.06 246 GLU A N 1
ATOM 1960 C CA . GLU A 1 246 ? -31.152 -40.730 -28.724 1.00 59.06 246 GLU A CA 1
ATOM 1961 C C . GLU A 1 246 ? -32.223 -39.789 -28.134 1.00 59.06 246 GLU A C 1
ATOM 1963 O O . GLU A 1 246 ? -32.256 -39.514 -26.930 1.00 59.06 246 GLU A O 1
ATOM 1968 N N . GLU A 1 247 ? -33.126 -39.288 -28.989 1.00 49.59 247 GLU A N 1
ATOM 1969 C CA . GLU A 1 247 ? -34.313 -38.530 -28.569 1.00 49.59 247 GLU A CA 1
ATOM 1970 C C . GLU A 1 247 ? -35.266 -39.447 -27.782 1.00 49.59 247 GLU A C 1
ATOM 1972 O O . GLU A 1 247 ? -36.045 -40.200 -28.361 1.00 49.59 247 GLU A O 1
ATOM 1977 N N . GLY A 1 248 ? -35.195 -39.385 -26.448 1.00 58.94 248 GLY A N 1
ATOM 1978 C CA . GLY A 1 248 ? -36.056 -40.152 -25.540 1.00 58.94 248 GLY A CA 1
ATOM 1979 C C . GLY A 1 248 ? -35.334 -40.820 -24.367 1.00 58.94 248 GLY A C 1
ATOM 1980 O O . GLY A 1 248 ? -36.006 -41.276 -23.445 1.00 58.94 248 GLY A O 1
ATOM 1981 N N . GLU A 1 249 ? -33.996 -40.856 -24.359 1.00 55.00 249 GLU A N 1
ATOM 1982 C CA . GLU A 1 249 ? -33.219 -41.344 -23.211 1.00 55.00 249 GLU A CA 1
ATOM 1983 C C . GLU A 1 249 ? -33.198 -40.318 -22.064 1.00 55.00 249 GLU A C 1
ATOM 1985 O O . GLU A 1 249 ? -32.986 -39.120 -22.280 1.00 55.00 249 GLU A O 1
ATOM 1990 N N . GLU A 1 250 ? -33.391 -40.786 -20.824 1.00 53.38 250 GLU A N 1
ATOM 1991 C CA . GLU A 1 250 ? -33.219 -39.948 -19.635 1.00 53.38 250 GLU A CA 1
ATOM 1992 C C . GLU A 1 250 ? -31.766 -39.467 -19.554 1.00 53.38 250 GLU A C 1
ATOM 1994 O O . GLU A 1 250 ? -30.828 -40.265 -19.502 1.00 53.38 250 GLU A O 1
ATOM 1999 N N . ALA A 1 251 ? -31.569 -38.147 -19.543 1.00 57.44 251 ALA A N 1
ATOM 2000 C CA . ALA A 1 251 ? -30.250 -37.571 -19.326 1.00 57.44 251 ALA A CA 1
ATOM 2001 C C . ALA A 1 251 ? -29.697 -38.048 -17.971 1.00 57.44 251 ALA A C 1
ATOM 2003 O O . ALA A 1 251 ? -30.396 -37.969 -16.955 1.00 57.44 251 ALA A O 1
ATOM 2004 N N . GLU A 1 252 ? -28.439 -38.511 -17.941 1.00 56.09 252 GLU A N 1
ATOM 2005 C CA . GLU A 1 252 ? -27.741 -38.785 -16.680 1.00 56.09 252 GLU A CA 1
ATOM 2006 C C . GLU A 1 252 ? -27.906 -37.575 -15.747 1.00 56.09 252 GLU A C 1
ATOM 2008 O O . GLU A 1 252 ? -27.714 -36.425 -16.153 1.00 56.09 252 GLU A O 1
ATOM 2013 N N . HIS A 1 253 ? -28.297 -37.812 -14.492 1.00 55.72 253 HIS A N 1
ATOM 2014 C CA . HIS A 1 253 ? -28.371 -36.731 -13.516 1.00 55.72 253 HIS A CA 1
ATOM 2015 C C . HIS A 1 253 ? -26.961 -36.175 -13.329 1.00 55.72 253 HIS A C 1
ATOM 2017 O O . HIS A 1 253 ? -26.061 -36.876 -12.867 1.00 55.72 253 HIS A O 1
ATOM 2023 N N . GLY A 1 254 ? -26.765 -34.918 -13.723 1.00 56.56 254 GLY A N 1
ATOM 2024 C CA . GLY A 1 254 ? -25.482 -34.247 -13.599 1.00 56.56 254 GLY A CA 1
ATOM 2025 C C . GLY A 1 254 ? -24.946 -34.324 -12.167 1.00 56.56 254 GLY A C 1
ATOM 2026 O O . GLY A 1 254 ? -25.670 -34.070 -11.202 1.00 56.56 254 GLY A O 1
ATOM 2027 N N . GLY A 1 255 ? -23.680 -34.721 -12.022 1.00 60.00 255 GLY A N 1
ATOM 2028 C CA . GLY A 1 255 ? -23.047 -34.898 -10.718 1.00 60.00 255 GLY A CA 1
ATOM 2029 C C . GLY A 1 255 ? -22.969 -33.583 -9.938 1.00 60.00 255 GLY A C 1
ATOM 2030 O O . GLY A 1 255 ? -22.518 -32.559 -10.455 1.00 60.00 255 GLY A O 1
ATOM 2031 N N . GLY A 1 256 ? -23.398 -33.606 -8.674 1.00 67.25 256 GLY A N 1
ATOM 2032 C CA . GLY A 1 256 ? -23.211 -32.488 -7.752 1.00 67.25 256 GLY A CA 1
ATOM 2033 C C . GLY A 1 256 ? -21.756 -32.402 -7.288 1.00 67.25 256 GLY A C 1
ATOM 2034 O O . GLY A 1 256 ? -21.247 -33.329 -6.662 1.00 67.25 256 GLY A O 1
ATOM 2035 N N . LEU A 1 257 ? -21.089 -31.284 -7.567 1.00 71.06 257 LEU A N 1
ATOM 2036 C CA . LEU A 1 257 ? -19.770 -30.963 -7.027 1.00 71.06 257 LEU A CA 1
ATOM 2037 C C . LEU A 1 257 ? -19.940 -30.238 -5.690 1.00 71.06 257 LEU A C 1
ATOM 2039 O O . LEU A 1 257 ? -20.574 -29.181 -5.622 1.00 71.06 257 LEU A O 1
ATOM 2043 N N . PHE A 1 258 ? -19.348 -30.795 -4.637 1.00 78.94 258 PHE A N 1
ATOM 2044 C CA . PHE A 1 258 ? -19.199 -30.129 -3.347 1.00 78.94 258 PHE A CA 1
ATOM 2045 C C . PHE A 1 258 ? -17.846 -29.420 -3.312 1.00 78.94 258 PHE A C 1
ATOM 2047 O O . PHE A 1 258 ? -16.826 -29.997 -3.684 1.00 78.94 258 PHE A O 1
ATOM 2054 N N . GLY A 1 259 ? -17.835 -28.169 -2.868 1.00 77.94 259 GLY A N 1
ATOM 2055 C CA . GLY A 1 259 ? -16.615 -27.415 -2.614 1.00 77.94 259 GLY A CA 1
ATOM 2056 C C . GLY A 1 259 ? -16.676 -26.748 -1.251 1.00 77.94 259 GLY A C 1
ATOM 2057 O O . GLY A 1 259 ? -17.758 -26.451 -0.752 1.00 77.94 259 GLY A O 1
ATOM 2058 N N . ASP A 1 260 ? -15.517 -26.462 -0.674 1.00 82.44 260 ASP A N 1
ATOM 2059 C CA . ASP A 1 260 ? -15.420 -25.722 0.579 1.00 82.44 260 ASP A CA 1
ATOM 2060 C C . ASP A 1 260 ? -14.891 -24.313 0.319 1.00 82.44 260 ASP A C 1
ATOM 2062 O O . ASP A 1 260 ? -13.940 -24.090 -0.430 1.00 82.44 260 ASP A O 1
ATOM 2066 N N . THR A 1 261 ? -15.540 -23.325 0.928 1.00 84.44 261 THR A N 1
ATOM 2067 C CA . THR A 1 261 ? -15.088 -21.935 0.936 1.00 84.44 261 THR A CA 1
ATOM 2068 C C . THR A 1 261 ? -14.694 -21.550 2.352 1.00 84.44 261 THR A C 1
ATOM 2070 O O . THR A 1 261 ? -15.546 -21.343 3.218 1.00 84.44 261 THR A O 1
ATOM 2073 N N . HIS A 1 262 ? -13.391 -21.421 2.578 1.00 90.44 262 HIS A N 1
ATOM 2074 C CA . HIS A 1 262 ? -12.835 -20.918 3.830 1.00 90.44 262 HIS A CA 1
ATOM 2075 C C . HIS A 1 262 ? -12.970 -19.397 3.884 1.00 90.44 262 HIS A C 1
ATOM 2077 O O . HIS A 1 262 ? -12.550 -18.700 2.960 1.00 90.44 262 HIS A O 1
ATOM 2083 N N . CYS A 1 263 ? -13.547 -18.868 4.957 1.00 91.50 263 CYS A N 1
ATOM 2084 C CA . CYS A 1 263 ? -13.691 -17.433 5.175 1.00 91.50 263 CYS A CA 1
ATOM 2085 C C . CYS A 1 263 ? -13.507 -17.076 6.652 1.00 91.50 263 CYS A C 1
ATOM 2087 O O . CYS A 1 263 ? -13.461 -17.955 7.506 1.00 91.50 263 CYS A O 1
ATOM 2089 N N . ILE A 1 264 ? -13.386 -15.789 6.962 1.00 93.31 264 ILE A N 1
ATOM 2090 C CA . ILE A 1 264 ? -13.488 -15.285 8.337 1.00 93.31 264 ILE A CA 1
ATOM 2091 C C . ILE A 1 264 ? -14.846 -14.615 8.529 1.00 93.31 264 ILE A C 1
ATOM 2093 O O . ILE A 1 264 ? -15.367 -14.006 7.591 1.00 93.31 264 ILE A O 1
ATOM 2097 N N . GLU A 1 265 ? -15.427 -14.717 9.725 1.00 92.25 265 GLU A N 1
ATOM 2098 C CA . GLU A 1 265 ? -16.701 -14.045 10.028 1.00 92.25 265 GLU A CA 1
ATOM 2099 C C . GLU A 1 265 ? -16.551 -12.523 9.958 1.00 92.25 265 GLU A C 1
ATOM 2101 O O . GLU A 1 265 ? -17.296 -11.852 9.237 1.00 92.25 265 GLU A O 1
ATOM 2106 N N . TYR A 1 266 ? -15.542 -12.000 10.652 1.00 94.50 266 TYR A N 1
ATOM 2107 C CA . TYR A 1 266 ? -15.190 -10.590 10.666 1.00 94.50 266 TYR A CA 1
ATOM 2108 C C . TYR A 1 266 ? -13.715 -10.406 11.031 1.00 94.50 266 TYR A C 1
ATOM 2110 O O . TYR A 1 266 ? -13.184 -11.139 11.867 1.00 94.50 266 TYR A O 1
ATOM 2118 N N . GLY A 1 267 ? -13.072 -9.411 10.429 1.00 94.88 267 GLY A N 1
ATOM 2119 C CA . GLY A 1 267 ? -11.758 -8.938 10.847 1.00 94.88 267 GLY A CA 1
ATOM 2120 C C . GLY A 1 267 ? -11.547 -7.490 10.433 1.00 94.88 267 GLY A C 1
ATOM 2121 O O . GLY A 1 267 ? -11.742 -7.164 9.263 1.00 94.88 267 GLY A O 1
ATOM 2122 N N . LEU A 1 268 ? -11.138 -6.639 11.376 1.00 96.06 268 LEU A N 1
ATOM 2123 C CA . LEU A 1 268 ? -10.596 -5.313 11.076 1.00 96.06 268 LEU A CA 1
ATOM 2124 C C . LEU A 1 268 ? -9.071 -5.413 10.975 1.00 96.06 268 LEU A C 1
ATOM 2126 O O . LEU A 1 268 ? -8.408 -5.791 11.942 1.00 96.06 268 LEU A O 1
ATOM 2130 N N . PHE A 1 269 ? -8.528 -5.093 9.806 1.00 96.38 269 PHE A N 1
ATOM 2131 C CA . PHE A 1 269 ? -7.105 -5.171 9.491 1.00 96.38 269 PHE A CA 1
ATOM 2132 C C . PHE A 1 269 ? -6.477 -3.787 9.512 1.00 96.38 269 PHE A C 1
ATOM 2134 O O . PHE A 1 269 ? -7.150 -2.803 9.210 1.00 96.38 269 PHE A O 1
ATOM 2141 N N . ALA A 1 270 ? -5.188 -3.730 9.835 1.00 96.94 270 ALA A N 1
ATOM 2142 C CA . ALA A 1 270 ? -4.375 -2.526 9.764 1.00 96.94 270 ALA A CA 1
ATOM 2143 C C . ALA A 1 270 ? -3.029 -2.830 9.096 1.00 96.94 270 ALA A C 1
ATOM 2145 O O . ALA A 1 270 ? -2.470 -3.911 9.277 1.00 96.94 270 ALA A O 1
ATOM 2146 N N . THR A 1 271 ? -2.507 -1.873 8.333 1.00 96.56 271 THR A N 1
ATOM 2147 C CA . THR A 1 271 ? -1.160 -1.912 7.745 1.00 96.56 271 THR A CA 1
ATOM 2148 C C . THR A 1 271 ? -0.523 -0.525 7.803 1.00 96.56 271 THR A C 1
ATOM 2150 O O . THR A 1 271 ? -1.241 0.482 7.797 1.00 96.56 271 THR A O 1
ATOM 2153 N N . SER A 1 272 ? 0.810 -0.482 7.844 1.00 96.38 272 SER A N 1
ATOM 2154 C CA . SER A 1 272 ? 1.599 0.732 7.642 1.00 96.38 272 SER A CA 1
ATOM 2155 C C . SER A 1 272 ? 2.287 0.694 6.277 1.00 96.38 272 SER A C 1
ATOM 2157 O O . SER A 1 272 ? 2.739 -0.357 5.815 1.00 96.38 272 SER A O 1
ATOM 2159 N N . ALA A 1 273 ? 2.377 1.844 5.621 1.00 96.12 273 ALA A N 1
ATOM 2160 C CA . ALA A 1 273 ? 3.136 2.035 4.397 1.00 96.12 273 ALA A CA 1
ATOM 2161 C C . ALA A 1 273 ? 4.060 3.245 4.537 1.00 96.12 273 ALA A C 1
ATOM 2163 O O . ALA A 1 273 ? 3.655 4.288 5.033 1.00 96.12 273 ALA A O 1
ATOM 2164 N N . ILE A 1 274 ? 5.298 3.126 4.066 1.00 95.56 274 ILE A N 1
ATOM 2165 C CA . ILE A 1 274 ? 6.289 4.203 4.103 1.00 95.56 274 ILE A CA 1
ATOM 2166 C C . ILE A 1 274 ? 6.665 4.565 2.672 1.00 95.56 274 ILE A C 1
ATOM 2168 O O . ILE A 1 274 ? 7.102 3.697 1.912 1.00 95.56 274 ILE A O 1
ATOM 2172 N N . ALA A 1 275 ? 6.547 5.846 2.317 1.00 94.81 275 ALA A N 1
ATOM 2173 C CA . ALA A 1 275 ? 7.046 6.387 1.056 1.00 94.81 275 ALA A CA 1
ATOM 2174 C C . ALA A 1 275 ? 8.342 7.176 1.294 1.00 94.81 275 ALA A C 1
ATOM 2176 O O . ALA A 1 275 ? 8.332 8.247 1.901 1.00 94.81 275 ALA A O 1
ATOM 2177 N N . ASN A 1 276 ? 9.467 6.637 0.819 1.00 93.31 276 ASN A N 1
ATOM 2178 C CA . ASN A 1 276 ? 10.801 7.202 1.023 1.00 93.31 276 ASN A CA 1
ATOM 2179 C C . ASN A 1 276 ? 11.180 8.214 -0.072 1.00 93.31 276 ASN A C 1
ATOM 2181 O O . ASN A 1 276 ? 11.301 7.875 -1.252 1.00 93.31 276 ASN A O 1
ATOM 2185 N N . GLU A 1 277 ? 11.474 9.441 0.351 1.00 91.00 277 GLU A N 1
ATOM 2186 C CA . GLU A 1 277 ? 11.876 10.575 -0.479 1.00 91.00 277 GLU A CA 1
ATOM 2187 C C . GLU A 1 277 ? 13.210 10.360 -1.215 1.00 91.00 277 GLU A C 1
ATOM 2189 O O . GLU A 1 277 ? 13.400 10.831 -2.336 1.00 91.00 277 GLU A O 1
ATOM 2194 N N . ASN A 1 278 ? 14.153 9.619 -0.625 1.00 89.88 278 ASN A N 1
ATOM 2195 C CA . ASN A 1 278 ? 15.471 9.406 -1.233 1.00 89.88 278 ASN A CA 1
ATOM 2196 C C . ASN A 1 278 ? 15.397 8.407 -2.386 1.00 89.88 278 ASN A C 1
ATOM 2198 O O . ASN A 1 278 ? 16.003 8.619 -3.436 1.00 89.88 278 ASN A O 1
ATOM 2202 N N . THR A 1 279 ? 14.604 7.350 -2.220 1.00 88.06 279 THR A N 1
ATOM 2203 C CA . THR A 1 279 ? 14.334 6.381 -3.285 1.00 88.06 279 THR A CA 1
ATOM 2204 C C . THR A 1 279 ? 13.443 6.991 -4.370 1.00 88.06 279 THR A C 1
ATOM 2206 O O . THR A 1 279 ? 13.652 6.718 -5.551 1.00 88.06 279 THR A O 1
ATOM 2209 N N . ALA A 1 280 ? 12.513 7.880 -4.001 1.00 88.69 280 ALA A N 1
ATOM 2210 C CA . ALA A 1 280 ? 11.649 8.579 -4.951 1.00 88.69 280 ALA A CA 1
ATOM 2211 C C . ALA A 1 280 ? 12.430 9.448 -5.950 1.00 88.69 280 ALA A C 1
ATOM 2213 O O . ALA A 1 280 ? 12.058 9.503 -7.120 1.00 88.69 280 ALA A O 1
ATOM 2214 N N . LYS A 1 281 ? 13.554 10.058 -5.536 1.00 86.44 281 LYS A N 1
ATOM 2215 C CA . LYS A 1 281 ? 14.466 10.789 -6.444 1.00 86.44 281 LYS A CA 1
ATOM 2216 C C . LYS A 1 281 ? 15.055 9.893 -7.535 1.00 86.44 281 LYS A C 1
ATOM 2218 O O . LYS A 1 281 ? 15.328 10.367 -8.634 1.00 86.44 281 LYS A O 1
ATOM 2223 N N . PHE A 1 282 ? 15.264 8.611 -7.233 1.00 83.88 282 PHE A N 1
ATOM 2224 C CA . PHE A 1 282 ? 15.784 7.644 -8.192 1.00 83.88 282 PHE A CA 1
ATOM 2225 C C . PHE A 1 282 ? 14.694 7.157 -9.149 1.00 83.88 282 PHE A C 1
ATOM 2227 O O . PHE A 1 282 ? 14.901 7.163 -10.359 1.00 83.88 282 PHE A O 1
ATOM 2234 N N . THR A 1 283 ? 13.535 6.744 -8.625 1.00 84.94 283 THR A N 1
ATOM 2235 C CA . THR A 1 283 ? 12.444 6.203 -9.454 1.00 84.94 283 THR A CA 1
ATOM 2236 C C . THR A 1 283 ? 11.624 7.281 -10.162 1.00 84.94 283 THR A C 1
ATOM 2238 O O . THR A 1 283 ? 10.905 6.967 -11.107 1.00 84.94 283 THR A O 1
ATOM 2241 N N . GLY A 1 284 ? 11.734 8.544 -9.744 1.00 85.81 284 GLY A N 1
ATOM 2242 C CA . GLY A 1 284 ? 10.934 9.644 -10.275 1.00 85.81 284 GLY A CA 1
ATOM 2243 C C . GLY A 1 284 ? 9.483 9.600 -9.792 1.00 85.81 284 GLY A C 1
ATOM 2244 O O . GLY A 1 284 ? 8.572 9.836 -10.584 1.00 85.81 284 GLY A O 1
ATOM 2245 N N . LEU A 1 285 ? 9.255 9.232 -8.526 1.00 88.19 285 LEU A N 1
ATOM 2246 C CA . LEU A 1 285 ? 7.920 9.249 -7.922 1.00 88.19 285 LEU A CA 1
ATOM 2247 C C . LEU A 1 285 ? 7.515 10.685 -7.577 1.00 88.19 285 LEU A C 1
ATOM 2249 O O . LEU A 1 285 ? 8.244 11.377 -6.864 1.00 88.19 285 LEU A O 1
ATOM 2253 N N . HIS A 1 286 ? 6.349 11.111 -8.058 1.00 88.81 286 HIS A N 1
ATOM 2254 C CA . HIS A 1 286 ? 5.794 12.440 -7.795 1.00 88.81 286 HIS A CA 1
ATOM 2255 C C . HIS A 1 286 ? 4.752 12.405 -6.671 1.00 88.81 286 HIS A C 1
ATOM 2257 O O . HIS A 1 286 ? 4.228 11.345 -6.318 1.00 88.81 286 HIS A O 1
ATOM 2263 N N . ASN A 1 287 ? 4.415 13.573 -6.120 1.00 85.81 287 ASN A N 1
ATOM 2264 C CA . ASN A 1 287 ? 3.356 13.684 -5.108 1.00 85.81 287 ASN A CA 1
ATOM 2265 C C . ASN A 1 287 ? 1.999 13.170 -5.627 1.00 85.81 287 ASN A C 1
ATOM 2267 O O . ASN A 1 287 ? 1.247 12.546 -4.879 1.00 85.81 287 ASN A O 1
ATOM 2271 N N . ASP A 1 288 ? 1.713 13.364 -6.917 1.00 85.50 288 ASP A N 1
ATOM 2272 C CA . ASP A 1 288 ? 0.488 12.869 -7.553 1.00 85.50 288 ASP A CA 1
ATOM 2273 C C . ASP A 1 288 ? 0.480 11.340 -7.687 1.00 85.50 288 ASP A C 1
ATOM 2275 O O . ASP A 1 288 ? -0.560 10.712 -7.492 1.00 85.50 288 ASP A O 1
ATOM 2279 N N . ASP A 1 289 ? 1.642 10.718 -7.928 1.00 88.75 289 ASP A N 1
ATOM 2280 C CA . ASP A 1 289 ? 1.774 9.257 -7.901 1.00 88.75 289 ASP A CA 1
ATOM 2281 C C . ASP A 1 289 ? 1.492 8.716 -6.482 1.00 88.75 289 ASP A C 1
ATOM 2283 O O . ASP A 1 289 ? 0.827 7.693 -6.327 1.00 88.75 289 ASP A O 1
ATOM 2287 N N . HIS A 1 290 ? 1.942 9.413 -5.432 1.00 91.06 290 HIS A N 1
ATOM 2288 C CA . HIS A 1 290 ? 1.641 9.038 -4.047 1.00 91.06 290 HIS A CA 1
ATOM 2289 C C . HIS A 1 290 ? 0.152 9.209 -3.702 1.00 91.06 290 HIS A C 1
ATOM 2291 O O . HIS A 1 290 ? -0.452 8.325 -3.098 1.00 91.06 290 HIS A O 1
ATOM 2297 N N . ASN A 1 291 ? -0.483 10.297 -4.145 1.00 88.94 291 ASN A N 1
ATOM 2298 C CA . ASN A 1 291 ? -1.931 10.471 -3.993 1.00 88.94 291 ASN A CA 1
ATOM 2299 C C . ASN A 1 291 ? -2.713 9.376 -4.738 1.00 88.94 291 ASN A C 1
ATOM 2301 O O . ASN A 1 291 ? -3.687 8.844 -4.205 1.00 88.94 291 ASN A O 1
ATOM 2305 N N . LEU A 1 292 ? -2.259 8.984 -5.934 1.00 88.56 292 LEU A N 1
ATOM 2306 C CA . LEU A 1 292 ? -2.819 7.851 -6.669 1.00 88.56 292 LEU A CA 1
ATOM 2307 C C . LEU A 1 292 ? -2.652 6.540 -5.896 1.00 88.56 292 LEU A C 1
ATOM 2309 O O . LEU A 1 292 ? -3.579 5.738 -5.882 1.00 88.56 292 LEU A O 1
ATOM 2313 N N . PHE A 1 293 ? -1.510 6.321 -5.239 1.00 93.62 293 PHE A N 1
ATOM 2314 C CA . PHE A 1 293 ? -1.309 5.164 -4.366 1.00 93.62 293 PHE A CA 1
ATOM 2315 C C . PHE A 1 293 ? -2.333 5.133 -3.221 1.00 93.62 293 PHE A C 1
ATOM 2317 O O . PHE A 1 293 ? -2.993 4.112 -3.043 1.00 93.62 293 PHE A O 1
ATOM 2324 N N . LEU A 1 294 ? -2.525 6.245 -2.503 1.00 93.12 294 LEU A N 1
ATOM 2325 C CA . LEU A 1 294 ? -3.513 6.349 -1.421 1.00 93.12 294 LEU A CA 1
ATOM 2326 C C . LEU A 1 294 ? -4.941 6.085 -1.925 1.00 93.12 294 LEU A C 1
ATOM 2328 O O . LEU A 1 294 ? -5.676 5.288 -1.337 1.00 93.12 294 LEU A O 1
ATOM 2332 N N . LYS A 1 295 ? -5.310 6.687 -3.063 1.00 91.19 295 LYS A N 1
ATOM 2333 C CA . LYS A 1 295 ? -6.610 6.466 -3.712 1.00 91.19 295 LYS A CA 1
ATOM 2334 C C . LYS A 1 295 ? -6.788 5.005 -4.126 1.00 91.19 295 LYS A C 1
ATOM 2336 O O . LYS A 1 295 ? -7.833 4.416 -3.871 1.00 91.19 295 LYS A O 1
ATOM 2341 N N . ALA A 1 296 ? -5.764 4.400 -4.719 1.00 91.62 296 ALA A N 1
ATOM 2342 C CA . ALA A 1 296 ? -5.778 3.007 -5.146 1.00 91.62 296 ALA A CA 1
ATOM 2343 C C . ALA A 1 296 ? -5.812 2.024 -3.966 1.00 91.62 296 ALA A C 1
ATOM 2345 O O . ALA A 1 296 ? -6.393 0.948 -4.091 1.00 91.62 296 ALA A O 1
ATOM 2346 N N . LEU A 1 297 ? -5.228 2.379 -2.819 1.00 93.62 297 LEU A N 1
ATOM 2347 C CA . LEU A 1 297 ? -5.308 1.586 -1.594 1.00 93.62 297 LEU A CA 1
ATOM 2348 C C . LEU A 1 297 ? -6.743 1.569 -1.053 1.00 93.62 297 LEU A C 1
ATOM 2350 O O . LEU A 1 297 ? -7.285 0.502 -0.762 1.00 93.62 297 LEU A O 1
ATOM 2354 N N . TRP A 1 298 ? -7.385 2.737 -1.010 1.00 93.44 298 TRP A N 1
ATOM 2355 C CA . TRP A 1 298 ? -8.772 2.887 -0.581 1.00 93.44 298 TRP A CA 1
ATOM 2356 C C . TRP A 1 298 ? -9.748 2.215 -1.553 1.00 93.44 298 TRP A C 1
ATOM 2358 O O . TRP A 1 298 ? -10.431 1.244 -1.216 1.00 93.44 298 TRP A O 1
ATOM 2368 N N . ARG A 1 299 ? -9.772 2.686 -2.801 1.00 89.56 299 ARG A N 1
ATOM 2369 C CA . ARG A 1 299 ? -10.724 2.239 -3.818 1.00 89.56 299 ARG A CA 1
ATOM 2370 C C . ARG A 1 299 ? -10.441 0.844 -4.327 1.00 89.56 299 ARG A C 1
ATOM 2372 O O . ARG A 1 299 ? -11.375 0.070 -4.464 1.00 89.56 299 ARG A O 1
ATOM 2379 N N . GLY A 1 300 ? -9.179 0.476 -4.527 1.00 89.06 300 GLY A N 1
ATOM 2380 C CA . GLY A 1 300 ? -8.838 -0.888 -4.919 1.00 89.06 300 GLY A CA 1
ATOM 2381 C C . GLY A 1 300 ? -9.306 -1.912 -3.887 1.00 89.06 300 GLY A C 1
ATOM 2382 O O . GLY A 1 300 ? -9.733 -3.002 -4.262 1.00 89.06 300 GLY A O 1
ATOM 2383 N N . THR A 1 301 ? -9.267 -1.577 -2.593 1.00 90.94 301 THR A N 1
ATOM 2384 C CA . THR A 1 301 ? -9.781 -2.469 -1.540 1.00 90.94 301 THR A CA 1
ATOM 2385 C C . THR A 1 301 ? -11.292 -2.634 -1.646 1.00 90.94 301 THR A C 1
ATOM 2387 O O . THR A 1 301 ? -11.781 -3.759 -1.555 1.00 90.94 301 THR A O 1
ATOM 2390 N N . ARG A 1 302 ? -12.014 -1.541 -1.910 1.00 88.25 302 ARG A N 1
ATOM 2391 C CA . ARG A 1 302 ? -13.465 -1.549 -2.123 1.00 88.25 302 ARG A CA 1
ATOM 2392 C C . ARG A 1 302 ? -13.849 -2.304 -3.399 1.00 88.25 302 ARG A C 1
ATOM 2394 O O . ARG A 1 302 ? -14.658 -3.214 -3.357 1.00 88.25 302 ARG A O 1
ATOM 2401 N N . ASP A 1 303 ? -13.196 -2.024 -4.519 1.00 85.00 303 ASP A N 1
ATOM 2402 C CA . ASP A 1 303 ? -13.559 -2.559 -5.838 1.00 85.00 303 ASP A CA 1
ATOM 2403 C C . ASP A 1 303 ? -13.197 -4.058 -6.000 1.00 85.00 303 ASP A C 1
ATOM 2405 O O . ASP A 1 30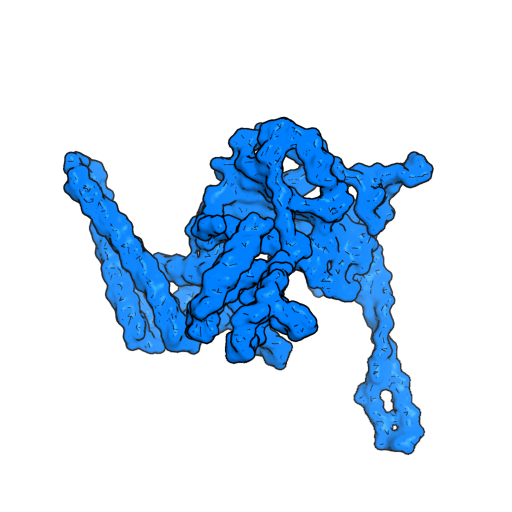3 ? -13.515 -4.689 -7.008 1.00 85.00 303 ASP A O 1
ATOM 2409 N N . ARG A 1 304 ? -12.588 -4.689 -4.983 1.00 77.31 304 ARG A N 1
ATOM 2410 C CA . ARG A 1 304 ? -12.245 -6.126 -4.943 1.00 77.31 304 ARG A CA 1
ATOM 2411 C C . ARG A 1 304 ? -13.408 -7.060 -4.597 1.00 77.31 304 ARG A C 1
ATOM 2413 O O . ARG A 1 304 ? -13.176 -8.188 -4.147 1.00 77.31 304 ARG A O 1
ATOM 2420 N N . HIS A 1 305 ? -14.641 -6.634 -4.845 1.00 76.31 305 HIS A N 1
ATOM 2421 C CA . HIS A 1 305 ? -15.833 -7.433 -4.593 1.00 76.31 305 HIS A CA 1
ATOM 2422 C C . HIS A 1 305 ? -15.893 -8.672 -5.496 1.00 76.31 305 HIS A C 1
ATOM 2424 O O . HIS A 1 305 ? -16.091 -8.605 -6.706 1.00 76.31 305 HIS A O 1
ATOM 2430 N N . THR A 1 306 ? -15.749 -9.841 -4.879 1.00 75.12 306 THR A N 1
ATOM 2431 C CA . THR A 1 306 ? -16.008 -11.151 -5.492 1.00 75.12 306 THR A CA 1
ATOM 2432 C C . THR A 1 306 ? -16.766 -12.015 -4.487 1.00 75.12 306 THR A C 1
ATOM 2434 O O . THR A 1 306 ? -16.799 -11.691 -3.300 1.00 75.12 306 THR A O 1
ATOM 2437 N N . ARG A 1 307 ? -17.327 -13.154 -4.917 1.00 70.56 307 ARG A N 1
ATOM 2438 C CA . ARG A 1 307 ? -18.053 -14.079 -4.019 1.00 70.56 307 ARG A CA 1
ATOM 2439 C C . ARG A 1 307 ? -17.266 -14.417 -2.739 1.00 70.56 307 ARG A C 1
ATOM 2441 O O . ARG A 1 307 ? -17.870 -14.582 -1.686 1.00 70.56 307 ARG A O 1
ATOM 2448 N N . SER A 1 308 ? -15.940 -14.525 -2.828 1.00 71.25 308 SER A N 1
ATOM 2449 C CA . SER A 1 308 ? -15.056 -14.885 -1.712 1.00 71.25 308 SER A CA 1
ATOM 2450 C C . SER A 1 308 ? -14.294 -13.705 -1.102 1.00 71.25 308 SER A C 1
ATOM 2452 O O . SER A 1 308 ? -13.591 -13.901 -0.112 1.00 71.25 308 SER A O 1
ATOM 2454 N N . LYS A 1 309 ? -14.412 -12.490 -1.655 1.00 78.50 309 LYS A N 1
ATOM 2455 C CA . LYS A 1 309 ? -13.693 -11.297 -1.185 1.00 78.50 309 LYS A CA 1
ATOM 2456 C C . LYS A 1 309 ? -14.652 -10.121 -1.074 1.00 78.50 309 LYS A C 1
ATOM 2458 O O . LYS A 1 309 ? -15.009 -9.512 -2.075 1.00 78.50 309 LYS A O 1
ATOM 2463 N N . ASN A 1 310 ? -15.029 -9.789 0.151 1.00 84.12 310 ASN A N 1
ATOM 2464 C CA . ASN A 1 310 ? -15.749 -8.575 0.487 1.00 84.12 310 ASN A CA 1
ATOM 2465 C C . ASN A 1 310 ? -14.947 -7.802 1.536 1.00 84.12 310 ASN A C 1
ATOM 2467 O O . ASN A 1 310 ? -14.770 -8.288 2.657 1.00 84.12 310 ASN A O 1
ATOM 2471 N N . GLN A 1 311 ? -14.419 -6.647 1.139 1.00 90.06 311 GLN A N 1
ATOM 2472 C CA . GLN A 1 311 ? -13.561 -5.805 1.966 1.00 90.06 311 GLN A CA 1
ATOM 2473 C C . GLN A 1 311 ? -14.025 -4.360 1.826 1.00 90.06 311 GLN A C 1
ATOM 2475 O O . GLN A 1 311 ? -14.393 -3.945 0.728 1.00 90.06 311 GLN A O 1
ATOM 2480 N N . VAL A 1 312 ? -14.022 -3.603 2.918 1.00 91.12 312 VAL A N 1
ATOM 2481 C CA . VAL A 1 312 ? -14.418 -2.193 2.893 1.00 91.12 312 VAL A CA 1
ATOM 2482 C C . VAL A 1 312 ? -13.331 -1.366 3.578 1.00 91.12 312 VAL A C 1
ATOM 2484 O O . VAL A 1 312 ? -12.962 -1.673 4.712 1.00 91.12 312 VAL A O 1
ATOM 2487 N N . PRO A 1 313 ? -12.778 -0.335 2.912 1.00 93.62 313 PRO A N 1
ATOM 2488 C CA . PRO A 1 313 ? -11.841 0.583 3.549 1.00 93.62 313 PRO A CA 1
ATOM 2489 C C . PRO A 1 313 ? -12.551 1.366 4.658 1.00 93.62 313 PRO A C 1
ATOM 2491 O O . PRO A 1 313 ? -13.722 1.731 4.517 1.00 93.62 313 PRO A O 1
ATOM 2494 N N . ARG A 1 314 ? -11.852 1.602 5.771 1.00 93.06 314 ARG A N 1
ATOM 2495 C CA . ARG A 1 314 ? -12.442 2.194 6.976 1.00 93.06 314 ARG A CA 1
ATOM 2496 C C . ARG A 1 314 ? -11.737 3.433 7.491 1.00 93.06 314 ARG A C 1
ATOM 2498 O O . ARG A 1 314 ? -12.421 4.356 7.914 1.00 93.06 314 ARG A O 1
ATOM 2505 N N . LEU A 1 315 ? -10.411 3.456 7.478 1.00 94.44 315 LEU A N 1
ATOM 2506 C CA . LEU A 1 315 ? -9.633 4.605 7.933 1.00 94.44 315 LEU A CA 1
ATOM 2507 C C . LEU A 1 315 ? -8.317 4.659 7.166 1.00 94.44 315 LEU A C 1
ATOM 2509 O O . LEU A 1 315 ? -7.663 3.638 6.972 1.00 94.44 315 LEU A O 1
ATOM 2513 N N . LEU A 1 316 ? -7.931 5.850 6.735 1.00 95.75 316 LEU A N 1
ATOM 2514 C CA . LEU A 1 316 ? -6.649 6.130 6.113 1.00 95.75 316 LEU A CA 1
ATOM 2515 C C . LEU A 1 316 ? -6.101 7.412 6.725 1.00 95.75 316 LEU A C 1
ATOM 2517 O O . LEU A 1 316 ? -6.740 8.461 6.660 1.00 95.75 316 LEU A O 1
ATOM 2521 N N . ILE A 1 317 ? -4.914 7.317 7.305 1.00 95.31 317 ILE A N 1
ATOM 2522 C CA . ILE A 1 317 ? -4.177 8.451 7.849 1.00 95.31 317 ILE A CA 1
ATOM 2523 C C . ILE A 1 317 ? -2.819 8.460 7.168 1.00 95.31 317 ILE A C 1
ATOM 2525 O O . ILE A 1 317 ? -2.095 7.482 7.265 1.00 95.31 317 ILE A O 1
ATOM 2529 N N . ASP A 1 318 ? -2.461 9.541 6.489 1.00 95.56 318 ASP A N 1
ATOM 2530 C CA . ASP A 1 318 ? -1.153 9.700 5.852 1.00 95.56 318 ASP A CA 1
ATOM 2531 C C . ASP A 1 318 ? -0.422 10.903 6.445 1.00 95.56 318 ASP A C 1
ATOM 2533 O O . ASP A 1 318 ? -0.909 12.030 6.383 1.00 95.56 318 ASP A O 1
ATOM 2537 N N . ILE A 1 319 ? 0.733 10.659 7.062 1.00 94.69 319 ILE A N 1
ATOM 2538 C CA . ILE A 1 319 ? 1.536 11.673 7.743 1.00 94.69 319 ILE A CA 1
ATOM 2539 C C . ILE A 1 319 ? 2.704 12.058 6.839 1.00 94.69 319 ILE A C 1
ATOM 2541 O O . ILE A 1 319 ? 3.564 11.234 6.543 1.00 94.69 319 ILE A O 1
ATOM 2545 N N . GLU A 1 320 ? 2.761 13.326 6.440 1.00 93.81 320 GLU A N 1
ATOM 2546 C CA . GLU A 1 320 ? 3.892 13.902 5.714 1.00 93.81 320 GLU A CA 1
ATOM 2547 C C . GLU A 1 320 ? 4.891 14.520 6.700 1.00 93.81 320 GLU A C 1
ATOM 2549 O O . GLU A 1 320 ? 4.527 15.373 7.519 1.00 93.81 320 GLU A O 1
ATOM 2554 N N . TYR A 1 321 ? 6.170 14.164 6.583 1.00 92.94 321 TYR A N 1
ATOM 2555 C CA . TYR A 1 321 ? 7.235 14.679 7.446 1.00 92.94 321 TYR A CA 1
ATOM 2556 C C . TYR A 1 321 ? 8.075 15.757 6.758 1.00 92.94 321 TYR A C 1
ATOM 2558 O O . TYR A 1 321 ? 8.393 15.665 5.578 1.00 92.94 321 TYR A O 1
ATOM 2566 N N . ASN A 1 322 ? 8.509 16.771 7.509 1.00 89.69 322 ASN A N 1
ATOM 2567 C CA . ASN A 1 322 ? 9.433 17.807 7.017 1.00 89.69 322 ASN A CA 1
ATOM 2568 C C . ASN A 1 322 ? 10.920 17.410 7.118 1.00 89.69 322 ASN A C 1
ATOM 2570 O O . ASN A 1 322 ? 11.797 18.152 6.677 1.00 89.69 322 ASN A O 1
ATOM 2574 N N . LYS A 1 323 ? 11.205 16.270 7.748 1.00 85.75 323 LYS A N 1
ATOM 2575 C CA . LYS A 1 323 ? 12.538 15.722 8.018 1.00 85.75 323 LYS A CA 1
ATOM 2576 C C . LYS A 1 323 ? 12.555 14.253 7.583 1.00 85.75 323 LYS A C 1
ATOM 2578 O O . LYS A 1 323 ? 11.486 13.650 7.505 1.00 85.75 323 LYS A O 1
ATOM 2583 N N . PRO A 1 324 ? 13.734 13.648 7.348 1.00 83.38 324 PRO A N 1
ATOM 2584 C CA . PRO A 1 324 ? 13.864 12.224 7.024 1.00 83.38 324 PRO A CA 1
ATOM 2585 C C . PRO A 1 324 ? 13.584 11.351 8.263 1.00 83.38 324 PRO A C 1
ATOM 2587 O O . PRO A 1 324 ? 14.471 10.697 8.808 1.00 83.38 324 PRO A O 1
ATOM 2590 N N . PHE A 1 325 ? 12.342 11.379 8.738 1.00 86.62 325 PHE A N 1
ATOM 2591 C CA . PHE A 1 325 ? 11.847 10.723 9.942 1.00 86.62 325 PHE A CA 1
ATOM 2592 C C . PHE A 1 325 ? 10.533 9.996 9.634 1.00 86.62 325 PHE A C 1
ATOM 2594 O O . PHE A 1 325 ? 9.805 10.390 8.731 1.00 86.62 325 PHE A O 1
ATOM 2601 N N . HIS A 1 326 ? 10.275 8.921 10.370 1.00 88.38 326 HIS A N 1
ATOM 2602 C CA . HIS A 1 326 ? 9.022 8.163 10.417 1.00 88.38 326 HIS A CA 1
ATOM 2603 C C . HIS A 1 326 ? 9.006 7.393 11.746 1.00 88.38 326 HIS A C 1
ATOM 2605 O O . HIS A 1 326 ? 10.072 7.185 12.336 1.00 88.38 326 HIS A O 1
ATOM 2611 N N . PHE A 1 327 ? 7.833 6.998 12.230 1.00 87.75 327 PHE A N 1
ATOM 2612 C CA . PHE A 1 327 ? 7.697 6.232 13.468 1.00 87.75 327 PHE A CA 1
ATOM 2613 C C . PHE A 1 327 ? 7.961 4.740 13.247 1.00 87.75 327 PHE A C 1
ATOM 2615 O O . PHE A 1 327 ? 8.646 4.129 14.063 1.00 87.75 327 PHE A O 1
ATOM 2622 N N . GLY A 1 328 ? 7.454 4.172 12.148 1.00 84.62 328 GLY A N 1
ATOM 2623 C CA . GLY A 1 328 ? 7.644 2.771 11.758 1.00 84.62 328 GLY A CA 1
ATOM 2624 C C . GLY A 1 328 ? 6.815 1.760 12.555 1.00 84.62 328 GLY A C 1
ATOM 2625 O O . GLY A 1 328 ? 7.020 0.566 12.395 1.00 84.62 328 GLY A O 1
ATOM 2626 N N . ASP A 1 329 ? 5.917 2.212 13.437 1.00 85.69 329 ASP A N 1
ATOM 2627 C CA . ASP A 1 329 ? 5.116 1.331 14.302 1.00 85.69 329 ASP A CA 1
ATOM 2628 C C . ASP A 1 329 ? 3.703 1.885 14.572 1.00 85.69 329 ASP A C 1
ATOM 2630 O O . ASP A 1 329 ? 3.133 1.754 15.661 1.00 85.69 329 ASP A O 1
ATOM 2634 N N . LEU A 1 330 ? 3.116 2.566 13.581 1.00 89.25 330 LEU A N 1
ATOM 2635 C CA . LEU A 1 330 ? 1.791 3.175 13.742 1.00 89.25 330 LEU A CA 1
ATOM 2636 C C . LEU A 1 330 ? 0.696 2.138 14.020 1.00 89.25 330 LEU A C 1
ATOM 2638 O O . LEU A 1 330 ? -0.240 2.431 14.762 1.00 89.25 330 LEU A O 1
ATOM 2642 N N . VAL A 1 331 ? 0.813 0.913 13.503 1.00 90.44 331 VAL A N 1
ATOM 2643 C CA . VAL A 1 331 ? -0.197 -0.138 13.711 1.00 90.44 331 VAL A CA 1
ATOM 2644 C C . VAL A 1 331 ? -0.318 -0.521 15.192 1.00 90.44 331 VAL A C 1
ATOM 2646 O O . VAL A 1 331 ? -1.430 -0.604 15.712 1.00 90.44 331 VAL A O 1
ATOM 2649 N N . ASN A 1 332 ? 0.797 -0.664 15.919 1.00 89.12 332 ASN A N 1
ATOM 2650 C CA . ASN A 1 332 ? 0.781 -1.012 17.350 1.00 89.12 332 ASN A CA 1
ATOM 2651 C C . ASN A 1 332 ? 0.445 0.172 18.276 1.00 89.12 332 ASN A C 1
ATOM 2653 O O . ASN A 1 332 ? 0.441 0.038 19.511 1.00 89.12 332 ASN A O 1
ATOM 2657 N N . SER A 1 333 ? 0.196 1.353 17.708 1.00 89.25 333 SER A N 1
ATOM 2658 C CA . SER A 1 333 ? -0.281 2.526 18.444 1.00 89.25 333 SER A CA 1
ATOM 2659 C C . SER A 1 333 ? -1.810 2.585 18.564 1.00 89.25 333 SER A C 1
ATOM 2661 O O . SER A 1 333 ? -2.335 3.459 19.250 1.00 89.25 333 SER A O 1
ATOM 2663 N N . ILE A 1 334 ? -2.514 1.627 17.957 1.00 92.94 334 ILE A N 1
ATOM 2664 C CA . ILE A 1 334 ? -3.975 1.581 17.871 1.00 92.94 334 ILE A CA 1
ATOM 2665 C C . ILE A 1 334 ? -4.490 0.352 18.606 1.00 92.94 334 ILE A C 1
ATOM 2667 O O . ILE A 1 334 ? -3.887 -0.723 18.545 1.00 92.94 334 ILE A O 1
ATOM 2671 N N . LYS A 1 335 ? -5.627 0.497 19.286 1.00 91.44 335 LYS A N 1
ATOM 2672 C CA . LYS A 1 335 ? -6.308 -0.610 19.961 1.00 91.44 335 LYS A CA 1
ATOM 2673 C C . LYS A 1 335 ? -7.805 -0.576 19.696 1.00 91.44 335 LYS A C 1
ATOM 2675 O O . LYS A 1 335 ? -8.364 0.463 19.363 1.00 91.44 335 LYS A O 1
ATOM 2680 N N . LEU A 1 336 ? -8.446 -1.730 19.852 1.00 91.50 336 LEU A N 1
ATOM 2681 C CA . LEU A 1 336 ? -9.900 -1.841 19.831 1.00 91.50 336 LEU A CA 1
ATOM 2682 C C . LEU A 1 336 ? -10.402 -2.032 21.255 1.00 91.50 336 LEU A C 1
ATOM 2684 O O . LEU A 1 336 ? -9.892 -2.882 21.984 1.00 91.50 336 LEU A O 1
ATOM 2688 N N . MET A 1 337 ? -11.405 -1.249 21.629 1.00 89.62 337 MET A N 1
ATOM 2689 C CA . MET A 1 337 ? -12.082 -1.348 22.913 1.00 89.62 337 MET A CA 1
ATOM 2690 C C . MET A 1 337 ? -13.460 -1.982 22.693 1.00 89.62 337 MET A C 1
ATOM 2692 O O . MET A 1 337 ? -14.231 -1.468 21.883 1.00 89.62 337 MET A O 1
ATOM 2696 N N . PRO A 1 338 ? -13.798 -3.092 23.369 1.00 88.56 338 PRO A N 1
ATOM 2697 C CA . PRO A 1 338 ? -15.085 -3.752 23.176 1.00 88.56 338 PRO A CA 1
ATOM 2698 C C . PRO A 1 338 ? -16.237 -2.857 23.635 1.00 88.56 338 PRO A C 1
ATOM 2700 O O . PRO A 1 338 ? -16.183 -2.259 24.715 1.00 88.56 338 PRO A O 1
ATOM 2703 N N . VAL A 1 339 ? -17.317 -2.821 22.852 1.00 87.94 339 VAL A N 1
ATOM 2704 C CA . VAL A 1 339 ? -18.579 -2.213 23.288 1.00 87.94 339 VAL A CA 1
ATOM 2705 C C . VAL A 1 339 ? -19.287 -3.164 24.259 1.00 87.94 339 VAL A C 1
ATOM 2707 O O . VAL A 1 339 ? -19.178 -4.391 24.170 1.00 87.94 339 VAL A O 1
ATOM 2710 N N . LYS A 1 340 ? -20.007 -2.600 25.234 1.00 85.56 340 LYS A N 1
ATOM 2711 C CA . LYS A 1 340 ? -20.811 -3.373 26.187 1.00 85.56 340 LYS A CA 1
ATOM 2712 C C . LYS A 1 340 ? -22.178 -3.692 25.593 1.00 85.56 340 LYS A C 1
ATOM 2714 O O . LYS A 1 340 ? -22.930 -2.776 25.272 1.00 85.56 340 LYS A O 1
ATOM 2719 N N . ARG A 1 341 ? -22.533 -4.975 25.543 1.00 78.00 341 ARG A N 1
ATOM 2720 C CA . ARG A 1 341 ? -23.886 -5.454 25.230 1.00 78.00 341 ARG A CA 1
ATOM 2721 C C . ARG A 1 341 ? -24.426 -6.196 26.449 1.00 78.00 341 ARG A C 1
ATOM 2723 O O . ARG A 1 341 ? -23.737 -7.042 27.012 1.00 78.00 341 ARG A O 1
ATOM 2730 N N . ASP A 1 342 ? -25.613 -5.819 26.916 1.00 76.94 342 ASP A N 1
ATOM 2731 C CA . ASP A 1 342 ? -26.263 -6.419 28.094 1.00 76.94 342 ASP A CA 1
ATOM 2732 C C . ASP A 1 342 ? -25.378 -6.439 29.360 1.00 76.94 342 ASP A C 1
ATOM 2734 O O . ASP A 1 342 ? -25.360 -7.393 30.137 1.00 76.94 342 ASP A O 1
ATOM 2738 N N . GLY A 1 343 ? -24.590 -5.376 29.559 1.00 76.62 343 GLY A N 1
ATOM 2739 C CA . GLY A 1 343 ? -23.703 -5.221 30.718 1.00 76.62 343 GLY A CA 1
ATOM 2740 C C . GLY A 1 343 ? -22.402 -6.033 30.666 1.00 76.62 343 GLY A C 1
ATOM 2741 O O . GLY A 1 343 ? -21.592 -5.910 31.586 1.00 76.62 343 GLY A O 1
ATOM 2742 N N . LYS A 1 344 ? -22.159 -6.812 29.602 1.00 81.69 344 LYS A N 1
ATOM 2743 C CA . LYS A 1 344 ? -20.911 -7.558 29.377 1.00 81.69 344 LYS A CA 1
ATOM 2744 C C . LYS A 1 344 ? -20.151 -7.005 28.173 1.00 81.69 344 LYS A C 1
ATOM 2746 O O . LYS A 1 344 ? -20.753 -6.546 27.206 1.00 81.69 344 LYS A O 1
ATOM 2751 N N . ASN A 1 345 ? -18.823 -7.039 28.241 1.00 84.75 345 ASN A N 1
ATOM 2752 C CA . ASN A 1 345 ? -17.988 -6.730 27.083 1.00 84.75 345 ASN A CA 1
ATOM 2753 C C . ASN A 1 345 ? -18.171 -7.833 26.037 1.00 84.75 345 ASN A C 1
ATOM 2755 O O . ASN A 1 345 ? -18.206 -9.013 26.388 1.00 84.75 345 ASN A O 1
ATOM 2759 N N . ILE A 1 346 ? -18.294 -7.448 24.771 1.00 85.69 346 ILE A N 1
ATOM 2760 C CA . ILE A 1 346 ? -18.277 -8.405 23.667 1.00 85.69 346 ILE A CA 1
ATOM 2761 C C . ILE A 1 346 ? -16.859 -8.984 23.563 1.00 85.69 346 ILE A C 1
ATOM 2763 O O . ILE A 1 346 ? -15.882 -8.238 23.559 1.00 85.69 346 ILE A O 1
ATOM 2767 N N . GLU A 1 347 ? -16.751 -10.310 23.505 1.00 87.12 347 GLU A N 1
ATOM 2768 C CA . GLU A 1 347 ? -15.480 -10.999 23.257 1.00 87.12 347 GLU A CA 1
ATOM 2769 C C . GLU A 1 347 ? -14.991 -10.721 21.827 1.00 87.12 347 GLU A C 1
ATOM 2771 O O . GLU A 1 347 ? -15.796 -10.623 20.898 1.00 87.12 347 GLU A O 1
ATOM 2776 N N . GLU A 1 348 ? -13.676 -10.643 21.619 1.00 85.31 348 GLU A N 1
ATOM 2777 C CA . GLU A 1 348 ? -13.090 -10.305 20.311 1.00 85.31 348 GLU A CA 1
ATOM 2778 C C . GLU A 1 348 ? -13.545 -11.247 19.183 1.00 85.31 348 GLU A C 1
ATOM 2780 O O . GLU A 1 348 ? -13.801 -10.820 18.056 1.00 85.31 348 GLU A O 1
ATOM 2785 N N . GLU A 1 349 ? -13.699 -12.536 19.485 1.00 86.88 349 GLU A N 1
ATOM 2786 C CA . GLU A 1 349 ? -14.151 -13.562 18.546 1.00 86.88 349 GLU A CA 1
ATOM 2787 C C . GLU A 1 349 ? -15.621 -13.375 18.112 1.00 86.88 349 GLU A C 1
ATOM 2789 O O . GLU A 1 349 ? -16.067 -13.928 17.096 1.00 86.88 349 GLU A O 1
ATOM 2794 N N . ALA A 1 350 ? -16.395 -12.597 18.871 1.00 88.44 350 ALA A N 1
ATOM 2795 C CA . ALA A 1 350 ? -17.802 -12.316 18.615 1.00 88.44 350 ALA A CA 1
ATOM 2796 C C . ALA A 1 350 ? -18.034 -11.046 17.782 1.00 88.44 350 ALA A C 1
ATOM 2798 O O . ALA A 1 350 ? -19.169 -10.825 17.362 1.00 88.44 350 ALA A O 1
ATOM 2799 N N . TYR A 1 351 ? -17.000 -10.255 17.473 1.00 91.50 351 TYR A N 1
ATOM 2800 C CA . TYR A 1 351 ? -17.145 -9.090 16.595 1.00 91.50 351 TYR A CA 1
ATOM 2801 C C . TYR A 1 351 ? -17.694 -9.497 15.222 1.00 91.50 351 TYR A C 1
ATOM 2803 O O . TYR A 1 351 ? -17.244 -10.477 14.620 1.00 91.50 351 TYR A O 1
ATOM 2811 N N . ARG A 1 352 ? -18.701 -8.775 14.720 1.00 89.25 352 ARG A N 1
ATOM 2812 C CA . ARG A 1 352 ? -19.311 -8.989 13.392 1.00 89.25 352 ARG A CA 1
ATOM 2813 C C . ARG A 1 352 ? -19.407 -7.708 12.570 1.00 89.25 352 ARG A C 1
ATOM 2815 O O . ARG A 1 352 ? -19.653 -7.772 11.362 1.00 89.25 352 ARG A O 1
ATOM 2822 N N . SER A 1 353 ? -19.218 -6.562 13.207 1.00 89.06 353 SER A N 1
ATOM 2823 C CA . SER A 1 353 ? -19.342 -5.244 12.608 1.00 89.06 353 SER A CA 1
ATOM 2824 C C . SER A 1 353 ? -18.455 -4.222 13.318 1.00 89.06 353 SER A C 1
ATOM 2826 O O . SER A 1 353 ? -17.911 -4.488 14.385 1.00 89.06 353 SER A O 1
ATOM 2828 N N . ILE A 1 354 ? -18.351 -3.033 12.726 1.00 89.56 354 ILE A N 1
ATOM 2829 C CA . ILE A 1 354 ? -17.667 -1.882 13.329 1.00 89.56 354 ILE A CA 1
ATOM 2830 C C . ILE A 1 354 ? -18.388 -1.327 14.568 1.00 89.56 354 ILE A C 1
ATOM 2832 O O . ILE A 1 354 ? -17.789 -0.562 15.304 1.00 89.56 354 ILE A O 1
ATOM 2836 N N . GLU A 1 355 ? -19.650 -1.698 14.802 1.00 88.62 355 GLU A N 1
ATOM 2837 C CA . GLU A 1 355 ? -20.444 -1.228 15.949 1.00 88.62 355 GLU A CA 1
ATOM 2838 C C . GLU A 1 355 ? -20.132 -2.011 17.235 1.00 88.62 355 GLU A C 1
ATOM 2840 O O . GLU A 1 355 ? -20.498 -1.586 18.329 1.00 88.62 355 GLU A O 1
ATOM 2845 N N . ASP A 1 356 ? -19.458 -3.160 17.122 1.00 88.06 356 ASP A N 1
ATOM 2846 C CA . ASP A 1 356 ? -19.166 -4.038 18.260 1.00 88.06 356 ASP A CA 1
ATOM 2847 C C . ASP A 1 356 ? -17.939 -3.573 19.079 1.00 88.06 356 ASP A C 1
ATOM 2849 O O . ASP A 1 356 ? -17.658 -4.114 20.152 1.00 88.06 356 ASP A O 1
ATOM 2853 N N . PHE A 1 357 ? -17.203 -2.568 18.596 1.00 90.81 357 PHE A N 1
ATOM 2854 C CA . PHE A 1 357 ? -16.005 -2.023 19.235 1.00 90.81 357 PHE A CA 1
ATOM 2855 C C . PHE A 1 357 ? -15.839 -0.526 18.936 1.00 90.81 357 PHE A C 1
ATOM 2857 O O . PHE A 1 357 ? -16.404 0.002 17.985 1.00 90.81 357 PHE A O 1
ATOM 2864 N N . THR A 1 358 ? -15.013 0.155 19.725 1.00 89.94 358 THR A N 1
ATOM 2865 C CA . THR A 1 358 ? -14.553 1.521 19.458 1.00 89.94 358 THR A CA 1
ATOM 2866 C C . THR A 1 358 ? -13.046 1.544 19.223 1.00 89.94 358 THR A C 1
ATOM 2868 O O . THR A 1 358 ? -12.299 0.709 19.743 1.00 89.94 358 THR A O 1
ATOM 2871 N N . LEU A 1 359 ? -12.590 2.482 18.394 1.00 92.06 359 LEU A N 1
ATOM 2872 C CA . LEU A 1 359 ? -11.177 2.649 18.068 1.00 92.06 359 LEU A CA 1
ATOM 2873 C C . LEU A 1 359 ? -10.499 3.537 19.120 1.00 92.06 359 LEU A C 1
ATOM 2875 O O . LEU A 1 359 ? -10.844 4.707 19.254 1.00 92.06 359 LEU A O 1
ATOM 2879 N N . ASP A 1 360 ? -9.521 2.996 19.846 1.00 91.12 360 ASP A N 1
ATOM 2880 C CA . ASP A 1 360 ? -8.686 3.762 20.772 1.00 91.12 360 ASP A CA 1
ATOM 2881 C C . ASP A 1 360 ? -7.397 4.217 20.076 1.00 91.12 360 ASP A C 1
ATOM 2883 O O . ASP A 1 360 ? -6.542 3.407 19.696 1.00 91.12 360 ASP A O 1
ATOM 2887 N N . LEU A 1 361 ? -7.274 5.537 19.928 1.00 91.81 361 LEU A N 1
ATOM 2888 C CA . LEU A 1 361 ? -6.138 6.230 19.322 1.00 91.81 361 LEU A CA 1
ATOM 2889 C C . LEU A 1 361 ? -5.274 6.973 20.356 1.00 91.81 361 LEU A C 1
ATOM 2891 O O . LEU A 1 361 ? -4.392 7.736 19.973 1.00 91.81 361 LEU A O 1
ATOM 2895 N N . SER A 1 362 ? -5.468 6.755 21.660 1.00 90.56 362 SER A N 1
ATOM 2896 C CA . SER A 1 362 ? -4.750 7.494 22.715 1.00 90.56 362 SER A CA 1
ATOM 2897 C C . SER A 1 362 ? -3.225 7.399 22.563 1.00 90.56 362 SER A C 1
ATOM 2899 O O . SER A 1 362 ? -2.528 8.414 22.521 1.00 90.56 362 SER A O 1
ATOM 2901 N N . LYS A 1 363 ? -2.700 6.181 22.371 1.00 90.69 363 LYS A N 1
ATOM 2902 C CA . LYS A 1 363 ? -1.260 5.943 22.167 1.00 90.69 363 LYS A CA 1
ATOM 2903 C C . LYS A 1 363 ? -0.764 6.503 20.826 1.00 90.69 363 LYS A C 1
ATOM 2905 O O . LYS A 1 363 ? 0.375 6.970 20.738 1.00 90.69 363 LYS A O 1
ATOM 2910 N N . PHE A 1 364 ? -1.603 6.489 19.789 1.00 91.75 364 PHE A N 1
ATOM 2911 C CA . PHE A 1 364 ? -1.310 7.145 18.513 1.00 91.75 364 PHE A CA 1
ATOM 2912 C C . PHE A 1 364 ? -1.123 8.655 18.719 1.00 91.75 364 PHE A C 1
ATOM 2914 O O . PHE A 1 364 ? -0.093 9.204 18.326 1.00 91.75 364 PHE A O 1
ATOM 2921 N N . TYR A 1 365 ? -2.047 9.318 19.418 1.00 91.56 365 TYR A N 1
ATOM 2922 C CA . TYR A 1 365 ? -1.956 10.751 19.699 1.00 91.56 365 TYR A CA 1
ATOM 2923 C C . TYR A 1 365 ? -0.724 11.116 20.531 1.00 91.56 365 TYR A C 1
ATOM 2925 O O . TYR A 1 365 ? -0.032 12.076 20.194 1.00 91.56 365 TYR A O 1
ATOM 2933 N N . GLU A 1 366 ? -0.386 10.332 21.559 1.00 90.00 366 GLU A N 1
ATOM 2934 C CA . GLU A 1 366 ? 0.848 10.514 22.339 1.00 90.00 366 GLU A CA 1
ATOM 2935 C C . GLU A 1 366 ? 2.104 10.430 21.457 1.00 90.00 366 GLU A C 1
ATOM 2937 O O . GLU A 1 366 ? 3.004 11.274 21.541 1.00 90.00 366 GLU A O 1
ATOM 2942 N N . THR A 1 367 ? 2.140 9.438 20.565 1.00 88.06 367 THR A N 1
ATOM 2943 C CA . THR A 1 367 ? 3.254 9.204 19.638 1.00 88.06 367 THR A CA 1
ATOM 2944 C C . THR A 1 367 ? 3.427 10.388 18.687 1.00 88.06 367 THR A C 1
ATOM 2946 O O . THR A 1 367 ? 4.521 10.948 18.582 1.00 88.06 367 THR A O 1
ATOM 2949 N N . VAL A 1 368 ? 2.340 10.837 18.057 1.00 88.56 368 VAL A N 1
ATOM 2950 C CA . VAL A 1 368 ? 2.331 11.977 17.126 1.00 88.56 368 VAL A CA 1
ATOM 2951 C C . VAL A 1 368 ? 2.711 13.278 17.846 1.00 88.56 368 VAL A C 1
ATOM 2953 O O . VAL A 1 368 ? 3.541 14.044 17.346 1.00 88.56 368 VAL A O 1
ATOM 2956 N N . LYS A 1 369 ? 2.190 13.498 19.060 1.00 87.75 369 LYS A N 1
ATOM 2957 C CA . LYS A 1 369 ? 2.485 14.675 19.891 1.00 87.75 369 LYS A CA 1
ATOM 2958 C C . LYS A 1 369 ? 3.971 14.804 20.213 1.00 87.75 369 LYS A C 1
ATOM 2960 O O . LYS A 1 369 ? 4.518 15.907 20.130 1.00 87.75 369 LYS A O 1
ATOM 2965 N N . SER A 1 370 ? 4.644 13.683 20.486 1.00 87.44 370 SER A N 1
ATOM 2966 C CA . SER A 1 370 ? 6.077 13.653 20.814 1.00 87.44 370 SER A CA 1
ATOM 2967 C C . SER A 1 370 ? 6.986 14.235 19.717 1.00 87.44 370 SER A C 1
ATOM 2969 O O . SER A 1 370 ? 8.106 14.664 20.007 1.00 87.44 370 SER A O 1
ATOM 2971 N N . LYS A 1 371 ? 6.519 14.269 18.458 1.00 88.06 371 LYS A N 1
ATOM 2972 C CA . LYS A 1 371 ? 7.274 14.748 17.286 1.00 88.06 371 LYS A CA 1
ATOM 2973 C C . LYS A 1 371 ? 6.469 15.710 16.409 1.00 88.06 371 LYS A C 1
ATOM 2975 O O . LYS A 1 371 ? 6.613 15.712 15.188 1.00 88.06 371 LYS A O 1
ATOM 2980 N N . THR A 1 372 ? 5.698 16.598 17.033 1.00 84.31 372 THR A N 1
ATOM 2981 C CA . THR A 1 372 ? 4.905 17.629 16.334 1.00 84.31 372 THR A CA 1
ATOM 2982 C C . THR A 1 372 ? 5.736 18.491 15.368 1.00 84.31 372 THR A C 1
ATOM 2984 O O . THR A 1 372 ? 5.263 18.845 14.284 1.00 84.31 372 THR A O 1
ATOM 2987 N N . ASP A 1 373 ? 6.996 18.778 15.713 1.00 86.44 373 ASP A N 1
ATOM 2988 C CA . ASP A 1 373 ? 7.915 19.577 14.887 1.00 86.44 373 ASP A CA 1
ATOM 2989 C C . ASP A 1 373 ? 8.359 18.876 13.600 1.00 86.44 373 ASP A C 1
ATOM 2991 O O . ASP A 1 3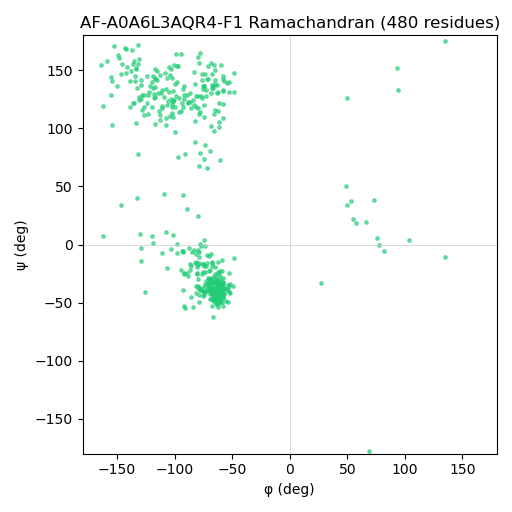73 ? 8.826 19.537 12.674 1.00 86.44 373 ASP A O 1
ATOM 2995 N N . ALA A 1 374 ? 8.270 17.543 13.549 1.00 89.56 374 ALA A N 1
ATOM 2996 C CA . ALA A 1 374 ? 8.653 16.752 12.383 1.00 89.56 374 ALA A CA 1
ATOM 2997 C C . ALA A 1 374 ? 7.505 16.605 11.372 1.00 89.56 374 ALA A C 1
ATOM 2999 O O . ALA A 1 374 ? 7.740 16.248 10.221 1.00 89.56 374 ALA A O 1
ATOM 3000 N N . ILE A 1 375 ? 6.266 16.872 11.792 1.00 91.62 375 ILE A N 1
ATOM 3001 C CA . ILE A 1 375 ? 5.063 16.650 10.989 1.00 91.62 375 ILE A CA 1
ATOM 3002 C C . ILE A 1 375 ? 4.726 17.921 10.214 1.00 91.62 375 ILE A C 1
ATOM 3004 O O . ILE A 1 375 ? 4.558 18.998 10.795 1.00 91.62 375 ILE A O 1
ATOM 3008 N N . LYS A 1 376 ? 4.601 17.794 8.895 1.00 90.50 376 LYS A N 1
ATOM 3009 C CA . LYS A 1 376 ? 4.206 18.876 7.994 1.00 90.50 376 LYS A CA 1
ATOM 3010 C C . LYS A 1 376 ? 2.695 18.909 7.794 1.00 90.50 376 LYS A C 1
ATOM 3012 O O . LYS A 1 376 ? 2.090 19.950 8.035 1.00 90.50 376 LYS A O 1
ATOM 3017 N N . SER A 1 377 ? 2.106 17.792 7.377 1.00 91.56 377 SER A N 1
ATOM 3018 C CA . SER A 1 377 ? 0.670 17.662 7.122 1.00 91.56 377 SER A CA 1
ATOM 3019 C C . SER A 1 377 ? 0.182 16.259 7.487 1.00 91.56 377 SER A C 1
ATOM 3021 O O . SER A 1 377 ? 0.974 15.318 7.538 1.00 91.56 377 SER A O 1
ATOM 3023 N N . ILE A 1 378 ? -1.110 16.132 7.790 1.00 93.31 378 ILE A N 1
ATOM 3024 C CA . ILE A 1 378 ? -1.772 14.847 8.026 1.00 93.31 378 ILE A CA 1
ATOM 3025 C C . ILE A 1 378 ? -2.983 14.788 7.107 1.00 93.31 378 ILE A C 1
ATOM 3027 O O . ILE A 1 378 ? -3.892 15.603 7.228 1.00 93.31 378 ILE A O 1
ATOM 3031 N N . LYS A 1 379 ? -3.010 13.828 6.194 1.00 92.75 379 LYS A N 1
ATOM 3032 C CA . LYS A 1 379 ? -4.169 13.546 5.355 1.00 92.75 379 LYS A CA 1
ATOM 3033 C C . LYS A 1 379 ? -5.038 12.493 6.030 1.00 92.75 379 LYS A C 1
ATOM 3035 O O . LYS A 1 379 ? -4.512 11.511 6.546 1.00 92.75 379 LYS A O 1
ATOM 3040 N N . PHE A 1 380 ? -6.348 12.690 6.020 1.00 93.12 380 PHE A N 1
ATOM 3041 C CA . PHE A 1 380 ? -7.300 11.829 6.718 1.00 93.12 380 PHE A CA 1
ATOM 3042 C C . PHE A 1 380 ? -8.477 11.457 5.813 1.00 93.12 380 PHE A C 1
ATOM 3044 O O . PHE A 1 380 ? -9.050 12.329 5.165 1.00 93.12 380 PHE A O 1
ATOM 3051 N N . ALA A 1 381 ? -8.862 10.182 5.803 1.00 91.62 381 ALA A N 1
ATOM 3052 C CA . ALA A 1 381 ? -10.129 9.700 5.258 1.00 91.62 381 ALA A CA 1
ATOM 3053 C C . ALA A 1 381 ? -10.717 8.626 6.173 1.00 91.62 381 ALA A C 1
ATOM 3055 O O . ALA A 1 381 ? -9.988 7.767 6.668 1.00 91.62 381 ALA A O 1
ATOM 3056 N N . SER A 1 382 ? -12.033 8.637 6.366 1.00 90.94 382 SER A N 1
ATOM 3057 C CA . SER A 1 382 ? -12.724 7.678 7.226 1.00 90.94 382 SER A CA 1
ATOM 3058 C C . SER A 1 382 ? -14.071 7.270 6.642 1.00 90.94 382 SER A C 1
ATOM 3060 O O . SER A 1 382 ? -14.741 8.058 5.985 1.00 90.94 382 SER A O 1
ATOM 3062 N N . ASN A 1 383 ? -14.463 6.025 6.902 1.00 88.38 383 ASN A N 1
ATOM 3063 C CA . ASN A 1 383 ? -15.745 5.444 6.522 1.00 88.38 383 ASN A CA 1
ATOM 3064 C C . ASN A 1 383 ? -16.373 4.728 7.727 1.00 88.38 383 ASN A C 1
ATOM 3066 O O . ASN A 1 383 ? -16.320 3.497 7.869 1.00 88.38 383 ASN A O 1
ATOM 3070 N N . GLY A 1 384 ? -16.945 5.543 8.612 1.00 81.25 384 GLY A N 1
ATOM 3071 C CA . GLY A 1 384 ? -17.773 5.115 9.738 1.00 81.25 384 GLY A CA 1
ATOM 3072 C C . GLY A 1 384 ? -17.030 4.659 10.997 1.00 81.25 384 GLY A C 1
ATOM 3073 O O . GLY A 1 384 ? -17.699 4.393 11.985 1.00 81.25 384 GLY A O 1
ATOM 3074 N N . LEU A 1 385 ? -15.691 4.564 11.000 1.00 84.06 385 LEU A N 1
ATOM 3075 C CA . LEU A 1 385 ? -14.940 4.176 12.211 1.00 84.06 385 LEU A CA 1
ATOM 3076 C C . LEU A 1 385 ? -14.763 5.318 13.216 1.00 84.06 385 LEU A C 1
ATOM 3078 O O . LEU A 1 385 ? -14.857 5.093 14.416 1.00 84.06 385 LEU A O 1
ATOM 3082 N N . ILE A 1 386 ? -14.428 6.507 12.723 1.00 88.38 386 ILE A N 1
ATOM 3083 C CA . ILE A 1 386 ? -14.188 7.716 13.521 1.00 88.38 386 ILE A CA 1
ATOM 3084 C C . ILE A 1 386 ? -14.456 8.937 12.643 1.00 88.38 386 ILE A C 1
ATOM 3086 O O . ILE A 1 386 ? -14.125 8.919 11.453 1.00 88.38 386 ILE A O 1
ATOM 3090 N N . THR A 1 387 ? -15.067 9.984 13.183 1.00 86.88 387 THR A N 1
ATOM 3091 C CA . THR A 1 387 ? -15.307 11.221 12.424 1.00 86.88 387 THR A CA 1
ATOM 3092 C C . THR A 1 387 ? -14.047 12.089 12.350 1.00 86.88 387 THR A C 1
ATOM 3094 O O . THR A 1 387 ? -13.100 11.922 13.124 1.00 86.88 387 THR A O 1
ATOM 3097 N N . LEU A 1 388 ? -13.999 13.023 11.396 1.00 86.25 388 LEU A N 1
ATOM 3098 C CA . L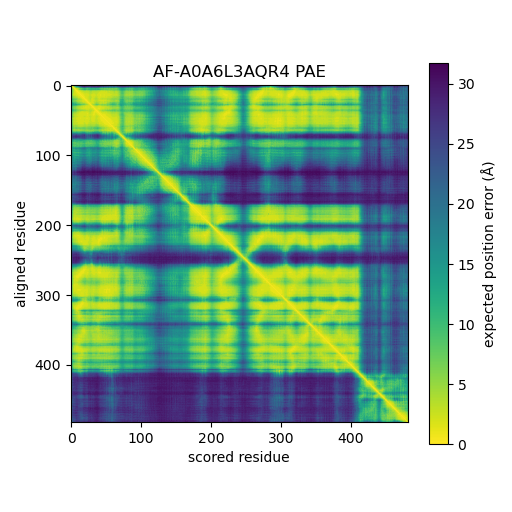EU A 1 388 ? -12.886 13.971 11.301 1.00 86.25 388 LEU A CA 1
ATOM 3099 C C . LEU A 1 388 ? -12.828 14.874 12.542 1.00 86.25 388 LEU A C 1
ATOM 3101 O O . LEU A 1 388 ? -11.738 15.224 12.999 1.00 86.25 388 LEU A O 1
ATOM 3105 N N . GLU A 1 389 ? -13.987 15.248 13.083 1.00 85.75 389 GLU A N 1
ATOM 3106 C CA . GLU A 1 389 ? -14.128 16.038 14.302 1.00 85.75 389 GLU A CA 1
ATOM 3107 C C . GLU A 1 389 ? -13.544 15.295 15.504 1.00 85.75 389 GLU A C 1
ATOM 3109 O O . GLU A 1 389 ? -12.634 15.820 16.144 1.00 85.75 389 GLU A O 1
ATOM 3114 N N . GLU A 1 390 ? -13.973 14.052 15.742 1.00 86.50 390 GLU A N 1
ATOM 3115 C CA . GLU A 1 390 ? -13.440 13.191 16.809 1.00 86.50 390 GLU A CA 1
ATOM 3116 C C . GLU A 1 390 ? -11.926 12.998 16.663 1.00 86.50 390 GLU A C 1
ATOM 3118 O O . GLU A 1 390 ? -11.172 13.114 17.633 1.00 86.50 390 GLU A O 1
ATOM 3123 N N . PHE A 1 391 ? -11.448 12.775 15.433 1.00 88.38 391 PHE A N 1
ATOM 3124 C CA . PHE A 1 391 ? -10.020 12.625 15.184 1.00 88.38 391 PHE A CA 1
ATOM 3125 C C . PHE A 1 391 ? -9.235 13.899 15.522 1.00 88.38 391 PHE A C 1
ATOM 3127 O O . PHE A 1 391 ? -8.153 13.827 16.113 1.00 88.38 391 PHE A O 1
ATOM 3134 N N . LYS A 1 392 ? -9.774 15.071 15.160 1.00 88.81 392 LYS A N 1
ATOM 3135 C CA . LYS A 1 392 ? -9.182 16.374 15.481 1.00 88.81 392 LYS A CA 1
ATOM 3136 C C . LYS A 1 392 ? -9.256 16.679 16.969 1.00 88.81 392 LYS A C 1
ATOM 3138 O O . LYS A 1 392 ? -8.345 17.327 17.470 1.00 88.81 392 LYS A O 1
ATOM 3143 N N . GLU A 1 393 ? -10.293 16.263 17.688 1.00 88.00 393 GLU A N 1
ATOM 3144 C CA . GLU A 1 393 ? -10.414 16.492 19.132 1.00 88.00 393 GLU A CA 1
ATOM 3145 C C . GLU A 1 393 ? -9.260 15.875 19.924 1.00 88.00 393 GLU A C 1
ATOM 3147 O O . GLU A 1 393 ? -8.739 16.540 20.820 1.00 88.00 393 GLU A O 1
ATOM 3152 N N . GLY A 1 394 ? -8.795 14.687 19.523 1.00 80.62 394 GLY A N 1
ATOM 3153 C CA . GLY A 1 394 ? -7.645 14.011 20.132 1.00 80.62 394 GLY A CA 1
ATOM 3154 C C . GLY A 1 394 ? -6.273 14.637 19.837 1.00 80.62 394 GLY A C 1
ATOM 3155 O O . GLY A 1 394 ? -5.280 14.251 20.453 1.00 80.62 394 GLY A O 1
ATOM 3156 N N . LEU A 1 395 ? -6.188 15.609 18.921 1.00 86.38 395 LEU A N 1
ATOM 3157 C CA . LEU A 1 395 ? -4.939 16.280 18.545 1.00 86.38 395 LEU A CA 1
ATOM 3158 C C . LEU A 1 395 ? -4.755 17.624 19.268 1.00 86.38 395 LEU A C 1
ATOM 3160 O O . LEU A 1 395 ? -5.709 18.323 19.592 1.00 86.38 395 LEU A O 1
ATOM 3164 N N . ASP A 1 396 ? -3.508 18.058 19.454 1.00 83.88 396 ASP A N 1
ATOM 3165 C CA . ASP A 1 396 ? -3.222 19.417 19.930 1.00 83.88 396 ASP A CA 1
ATOM 3166 C C . ASP A 1 396 ? -3.545 20.463 18.841 1.00 83.88 396 ASP A C 1
ATOM 3168 O O . ASP A 1 396 ? -3.422 20.187 17.646 1.00 83.88 396 ASP A O 1
ATOM 3172 N N . ASN A 1 397 ? -3.871 21.706 19.227 1.00 83.06 397 ASN A N 1
ATOM 3173 C CA . ASN A 1 397 ? -4.275 22.778 18.294 1.00 83.06 397 ASN A CA 1
ATOM 3174 C C . ASN A 1 397 ? -3.293 23.008 17.124 1.00 83.06 397 ASN A C 1
ATOM 3176 O O . ASN A 1 397 ? -3.719 23.314 16.012 1.00 83.06 397 ASN A O 1
ATOM 3180 N N . SER A 1 398 ? -1.986 22.828 17.352 1.00 82.62 398 SER A N 1
ATOM 3181 C CA . SER A 1 398 ? -0.955 22.930 16.305 1.00 82.62 398 SER A CA 1
ATOM 3182 C C . SER A 1 398 ? -1.108 21.856 15.220 1.00 82.62 398 SER A C 1
ATOM 3184 O O . SER A 1 398 ? -0.952 22.137 14.032 1.00 82.62 398 SER A O 1
ATOM 3186 N N . LEU A 1 399 ? -1.453 20.627 15.617 1.00 83.62 399 LEU A N 1
ATOM 3187 C CA . LEU A 1 399 ? -1.664 19.504 14.707 1.00 83.62 399 LEU A CA 1
ATOM 3188 C C . LEU A 1 399 ? -3.042 19.561 14.048 1.00 83.62 399 LEU A C 1
ATOM 3190 O O . LEU A 1 399 ? -3.128 19.259 12.864 1.00 83.62 399 LEU A O 1
ATOM 3194 N N . LYS A 1 400 ? -4.089 20.022 14.752 1.00 85.81 400 LYS A N 1
ATOM 3195 C CA . LYS A 1 400 ? -5.443 20.183 14.179 1.00 85.81 400 LYS A CA 1
ATOM 3196 C C . LYS A 1 400 ? -5.430 20.995 12.883 1.00 85.81 400 LYS A C 1
ATOM 3198 O O . LYS A 1 400 ? -6.076 20.610 11.913 1.00 85.81 400 LYS A O 1
ATOM 3203 N N . ASN A 1 401 ? -4.642 22.070 12.851 1.00 84.56 401 ASN A N 1
ATOM 3204 C CA . ASN A 1 401 ? -4.508 22.947 11.683 1.00 84.56 401 ASN A CA 1
ATOM 3205 C C . ASN A 1 401 ? -3.720 22.314 10.521 1.00 84.56 401 ASN A C 1
ATOM 3207 O O . ASN A 1 401 ? -3.773 22.820 9.405 1.00 84.56 401 ASN A O 1
ATOM 3211 N N . LYS A 1 402 ? -2.985 21.225 10.774 1.00 86.94 402 LYS A N 1
ATOM 3212 C CA . LYS A 1 402 ? -2.229 20.464 9.767 1.00 86.94 402 LYS A CA 1
ATOM 3213 C C . LYS A 1 402 ? -3.022 19.282 9.197 1.00 86.94 402 LYS A C 1
ATOM 3215 O O . LYS A 1 402 ? -2.518 18.618 8.292 1.00 86.94 402 LYS A O 1
ATOM 3220 N N . VAL A 1 403 ? -4.217 18.997 9.728 1.00 88.69 403 VAL A N 1
ATOM 3221 C CA . VAL A 1 403 ? -5.079 17.912 9.242 1.00 88.69 403 VAL A CA 1
ATOM 3222 C C . VAL A 1 403 ? -5.882 18.387 8.034 1.00 88.69 403 VAL A C 1
ATOM 3224 O O . VAL A 1 403 ? -6.698 19.303 8.139 1.00 88.69 403 VAL A O 1
ATOM 3227 N N . CYS A 1 404 ? -5.691 17.712 6.908 1.00 86.00 404 CYS A N 1
ATOM 3228 C CA . CYS A 1 404 ? -6.457 17.882 5.684 1.00 86.00 404 CYS A CA 1
ATOM 3229 C C . CYS A 1 404 ? -7.294 16.627 5.430 1.00 86.00 404 CYS A C 1
ATOM 3231 O O . CYS A 1 404 ? -6.779 15.510 5.453 1.00 86.00 404 CYS A O 1
ATOM 3233 N N . GLU A 1 405 ? -8.583 16.798 5.166 1.00 83.38 405 GLU A N 1
ATOM 3234 C CA . GLU A 1 405 ? -9.417 15.688 4.715 1.00 83.38 405 GLU A CA 1
ATOM 3235 C C . GLU A 1 405 ? -9.098 15.361 3.252 1.00 83.38 405 GLU A C 1
ATOM 3237 O O . GLU A 1 405 ? -8.939 16.257 2.420 1.00 83.38 405 GLU A O 1
ATOM 3242 N N . LEU A 1 406 ? -8.988 14.074 2.935 1.00 80.44 406 LEU A N 1
ATOM 3243 C CA . LEU A 1 406 ? -8.891 13.579 1.566 1.00 80.44 406 LEU A CA 1
ATOM 3244 C C . LEU A 1 406 ? -10.289 13.581 0.939 1.00 80.44 406 LEU A C 1
ATOM 3246 O O . LEU A 1 406 ? -10.950 12.543 0.848 1.00 80.44 406 LEU A O 1
ATOM 3250 N N . SER A 1 407 ? -10.741 14.759 0.506 1.00 57.81 407 SER A N 1
ATOM 3251 C CA . SER A 1 407 ? -11.980 14.898 -0.257 1.00 57.81 407 SER A CA 1
ATOM 3252 C C . SER A 1 407 ? -11.924 14.048 -1.535 1.00 57.81 407 SER A C 1
ATOM 3254 O O . SER A 1 407 ? -10.883 13.923 -2.180 1.00 57.81 407 SER A O 1
ATOM 3256 N N . ASN A 1 408 ? -13.057 13.442 -1.906 1.00 60.22 408 ASN A N 1
ATOM 3257 C CA . ASN A 1 408 ? -13.228 12.656 -3.136 1.00 60.22 408 ASN A CA 1
ATOM 3258 C C . ASN A 1 408 ? -12.419 11.345 -3.233 1.00 60.22 408 ASN A C 1
ATOM 3260 O O . ASN A 1 408 ? -12.265 10.798 -4.324 1.00 60.22 408 ASN A O 1
ATOM 3264 N N . ILE A 1 409 ? -11.940 10.774 -2.122 1.00 73.00 409 ILE A N 1
ATOM 3265 C CA . ILE A 1 409 ? -11.296 9.447 -2.165 1.00 73.00 409 ILE A CA 1
ATOM 3266 C C . ILE A 1 409 ? -12.281 8.325 -2.551 1.00 73.00 409 ILE A C 1
ATOM 3268 O O . ILE A 1 409 ? -11.887 7.321 -3.145 1.00 73.00 409 ILE A O 1
ATOM 3272 N N . ASP A 1 410 ? -13.572 8.515 -2.257 1.00 65.69 410 ASP A N 1
ATOM 3273 C CA . ASP A 1 410 ? -14.632 7.539 -2.517 1.00 65.69 410 ASP A CA 1
ATOM 3274 C C . ASP A 1 410 ? -15.227 7.598 -3.928 1.00 65.69 410 ASP A C 1
ATOM 3276 O O . ASP A 1 410 ? -15.838 6.615 -4.357 1.00 65.69 410 ASP A O 1
ATOM 3280 N N . PHE A 1 411 ? -15.054 8.697 -4.661 1.00 59.69 411 PHE A N 1
ATOM 3281 C CA . PHE A 1 411 ? -15.703 8.911 -5.954 1.00 59.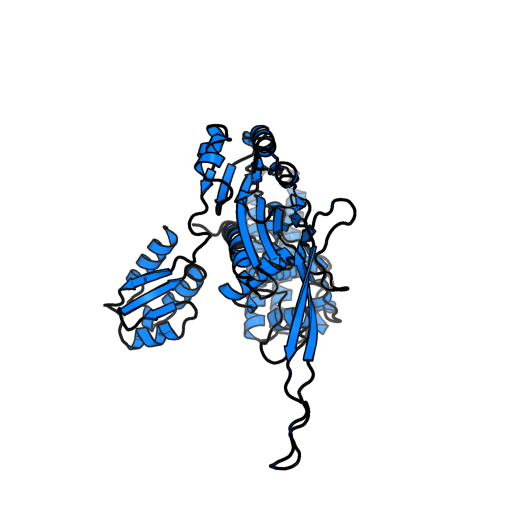69 411 PHE A CA 1
ATOM 3282 C C . PHE A 1 411 ? -14.679 9.310 -7.014 1.00 59.69 411 PHE A C 1
ATOM 3284 O O . PHE A 1 411 ? -13.783 10.112 -6.763 1.00 59.69 411 PHE A O 1
ATOM 3291 N N . ASP A 1 412 ? -14.845 8.806 -8.236 1.00 49.88 412 ASP A N 1
ATOM 3292 C CA . ASP A 1 412 ? -14.321 9.541 -9.383 1.00 49.88 412 ASP A CA 1
ATOM 3293 C C . ASP A 1 412 ? -15.263 10.708 -9.592 1.00 49.88 412 ASP A C 1
ATOM 3295 O O . ASP A 1 412 ? -16.422 10.511 -9.950 1.00 49.88 412 ASP A O 1
ATOM 3299 N N . CYS A 1 413 ? -14.803 11.924 -9.311 1.00 42.97 413 CYS A N 1
ATOM 3300 C CA . CYS A 1 413 ? -15.565 13.100 -9.684 1.00 42.97 413 CYS A CA 1
ATOM 3301 C C . CYS A 1 413 ? -15.761 13.045 -11.198 1.00 42.97 413 CYS A C 1
ATOM 3303 O O . CYS A 1 413 ? -14.821 13.201 -11.977 1.00 42.97 413 CYS A O 1
ATOM 3305 N N . SER A 1 414 ? -16.987 12.774 -11.614 1.00 41.19 414 SER A N 1
ATOM 3306 C CA . SER A 1 414 ? -17.404 12.933 -12.986 1.00 41.19 414 SER A CA 1
ATOM 3307 C C . SER A 1 414 ? -18.201 14.225 -13.068 1.00 41.19 414 SER A C 1
ATOM 3309 O O . SER A 1 414 ? -19.260 14.319 -12.449 1.00 41.19 414 SER A O 1
ATOM 3311 N N . LYS A 1 415 ? -17.696 15.244 -13.771 1.00 43.84 415 LYS A N 1
ATOM 3312 C CA . LYS A 1 415 ? -18.503 16.444 -14.041 1.00 43.84 415 LYS A CA 1
ATOM 3313 C C . LYS A 1 415 ? -19.268 16.247 -15.341 1.00 43.84 415 LYS A C 1
ATOM 3315 O O . LYS A 1 415 ? -18.673 15.904 -16.362 1.00 43.84 415 LYS A O 1
ATOM 3320 N N . GLU A 1 416 ? -20.575 16.477 -15.275 1.00 39.69 416 GLU A N 1
ATOM 3321 C CA . GLU A 1 416 ? -21.438 16.610 -16.444 1.00 39.69 416 GLU A CA 1
ATOM 3322 C C . GLU A 1 416 ? -21.323 18.036 -16.992 1.00 39.69 416 GLU A C 1
ATOM 3324 O O . GLU A 1 416 ? -21.645 19.011 -16.314 1.00 39.69 416 GLU A O 1
ATOM 3329 N N . ILE A 1 417 ? -20.859 18.165 -18.230 1.00 48.91 417 ILE A N 1
ATOM 3330 C CA . ILE A 1 417 ? -20.832 19.428 -18.969 1.00 48.91 417 ILE A CA 1
ATOM 3331 C C . ILE A 1 417 ? -22.044 19.437 -19.897 1.00 48.91 417 ILE A C 1
ATOM 3333 O O . ILE A 1 417 ? -22.222 18.495 -20.670 1.00 48.91 417 ILE A O 1
ATOM 3337 N N . LYS A 1 418 ? -22.866 20.492 -19.867 1.00 44.41 418 LYS A N 1
ATOM 3338 C CA . LYS A 1 418 ? -23.936 20.679 -20.861 1.00 44.41 418 LYS A CA 1
ATOM 3339 C C . LYS A 1 418 ? -23.315 20.882 -22.244 1.00 44.41 418 LYS A C 1
ATOM 3341 O O . LYS A 1 418 ? -22.612 21.856 -22.481 1.00 44.41 418 LYS A O 1
ATOM 3346 N N . ALA A 1 419 ? -23.575 19.956 -23.155 1.00 47.00 419 ALA A N 1
ATOM 3347 C CA . ALA A 1 419 ? -23.033 19.901 -24.506 1.00 47.00 419 ALA A CA 1
ATOM 3348 C C . ALA A 1 419 ? -23.959 20.588 -25.523 1.00 47.00 419 ALA A C 1
ATOM 3350 O O . ALA A 1 419 ? -24.202 20.063 -26.610 1.00 47.00 419 ALA A O 1
ATOM 3351 N N . GLU A 1 420 ? -24.503 21.754 -25.170 1.00 47.50 420 GLU A N 1
ATOM 3352 C CA . GLU A 1 420 ? -25.397 22.515 -26.053 1.00 47.50 420 GLU A CA 1
ATOM 3353 C C . GLU A 1 420 ? -24.655 23.124 -27.266 1.00 47.50 420 GLU A C 1
ATOM 3355 O O . GLU A 1 420 ? -25.302 23.531 -28.225 1.00 47.50 420 GLU A O 1
ATOM 3360 N N . GLU A 1 421 ? -23.315 23.092 -27.288 1.00 48.22 421 GLU A N 1
ATOM 3361 C CA . GLU A 1 421 ? -22.482 23.742 -28.317 1.00 48.22 421 GLU A CA 1
ATOM 3362 C C . GLU A 1 421 ? -21.738 22.780 -29.276 1.00 48.22 421 GLU A C 1
ATOM 3364 O O . GLU A 1 421 ? -21.149 23.229 -30.260 1.00 48.22 421 GLU A O 1
ATOM 3369 N N . PHE A 1 422 ? -21.756 21.458 -29.057 1.00 53.47 422 PHE A N 1
ATOM 3370 C CA . PHE A 1 422 ? -20.951 20.517 -29.860 1.00 53.47 422 PHE A CA 1
ATOM 3371 C C . PHE A 1 422 ? -21.647 20.053 -31.152 1.00 53.47 422 PHE A C 1
ATOM 3373 O O . PHE A 1 422 ? -22.774 19.552 -31.122 1.00 53.47 422 PHE A O 1
ATOM 3380 N N . SER A 1 423 ? -20.940 20.138 -32.287 1.00 55.34 423 SER A N 1
ATOM 3381 C CA . SER A 1 423 ? -21.386 19.579 -33.576 1.00 55.34 423 SER A CA 1
ATOM 3382 C C . SER A 1 423 ? -21.406 18.039 -33.579 1.00 55.34 423 SER A C 1
ATOM 3384 O O . SER A 1 423 ? -20.663 17.394 -32.837 1.00 55.34 423 SER A O 1
ATOM 3386 N N . ASP A 1 424 ? -22.213 17.419 -34.448 1.00 55.22 424 ASP A N 1
ATOM 3387 C CA . ASP A 1 424 ? -22.346 15.950 -34.521 1.00 55.22 424 ASP A CA 1
ATOM 3388 C C . ASP A 1 424 ? -21.035 15.228 -34.892 1.00 55.22 424 ASP A C 1
ATOM 3390 O O . ASP A 1 424 ? -20.804 14.084 -34.494 1.00 55.22 424 ASP A O 1
ATOM 3394 N N . THR A 1 425 ? -20.128 15.916 -35.588 1.00 52.47 425 THR A N 1
ATOM 3395 C CA . THR A 1 425 ? -18.777 15.427 -35.900 1.00 52.47 425 THR A CA 1
ATOM 3396 C C . THR A 1 425 ? -17.889 15.378 -34.653 1.00 52.47 425 THR A C 1
ATOM 3398 O O . THR A 1 425 ? -17.121 14.432 -34.477 1.00 52.47 425 THR A O 1
ATOM 3401 N N . ALA A 1 426 ? -18.019 16.360 -33.755 1.00 52.69 426 ALA A N 1
ATOM 3402 C CA . ALA A 1 426 ? -17.302 16.386 -32.483 1.00 52.69 426 ALA A CA 1
ATOM 3403 C C . ALA A 1 426 ? -17.823 15.311 -31.513 1.00 52.69 426 ALA A C 1
ATOM 3405 O O . ALA A 1 426 ? -17.027 14.688 -30.813 1.00 52.69 426 ALA A O 1
ATOM 3406 N N . LYS A 1 427 ? -19.131 15.016 -31.530 1.00 56.19 427 LYS A N 1
ATOM 3407 C CA . LYS A 1 427 ? -19.739 13.945 -30.716 1.00 56.19 427 LYS A CA 1
ATOM 3408 C C . LYS A 1 427 ? -19.163 12.565 -31.051 1.00 56.19 427 LYS A C 1
ATOM 3410 O O . LYS A 1 427 ? -18.695 11.867 -30.156 1.00 56.19 427 LYS A O 1
ATOM 3415 N N . LYS A 1 428 ? -19.079 12.219 -32.342 1.00 57.72 428 LYS A N 1
ATOM 3416 C CA . LYS A 1 428 ? -18.465 10.954 -32.798 1.00 57.72 428 LYS A CA 1
ATOM 3417 C C . LYS A 1 428 ? -16.971 10.857 -32.479 1.00 57.72 428 LYS A C 1
ATOM 3419 O O . LYS A 1 428 ? -16.465 9.768 -32.228 1.00 57.72 428 LYS A O 1
ATOM 3424 N N . ALA A 1 429 ? -16.256 11.983 -32.483 1.00 54.88 429 ALA A N 1
ATOM 3425 C CA . ALA A 1 429 ? -14.844 12.020 -32.108 1.00 54.88 429 ALA A CA 1
ATOM 3426 C C . ALA A 1 429 ? -14.627 11.771 -30.602 1.00 54.88 429 ALA A C 1
ATOM 3428 O O . ALA A 1 429 ? -13.603 11.207 -30.222 1.00 54.88 429 ALA A O 1
ATOM 3429 N N . ILE A 1 430 ? -15.588 12.166 -29.759 1.00 55.81 430 ILE A N 1
ATOM 3430 C CA . ILE A 1 430 ? -15.547 11.998 -28.299 1.00 55.81 430 ILE A CA 1
ATOM 3431 C C . ILE A 1 430 ? -15.889 10.561 -27.879 1.00 55.81 430 ILE A C 1
ATOM 3433 O O . ILE A 1 430 ? -15.221 10.024 -27.000 1.00 55.81 430 ILE A O 1
ATOM 3437 N N . GLU A 1 431 ? -16.854 9.905 -28.531 1.00 54.81 431 GLU A N 1
ATOM 3438 C CA . GLU A 1 431 ? -17.236 8.507 -28.236 1.00 54.81 431 GLU A CA 1
ATOM 3439 C C . GLU A 1 431 ? -16.090 7.497 -28.438 1.00 54.81 431 GLU A C 1
ATOM 3441 O O . GLU A 1 431 ? -16.078 6.430 -27.827 1.00 54.81 431 GLU A O 1
ATOM 3446 N N . GLY A 1 432 ? -15.085 7.838 -29.252 1.00 50.88 432 GLY A N 1
ATOM 3447 C CA . GLY A 1 432 ? -13.868 7.038 -29.426 1.00 50.88 432 GLY A CA 1
ATOM 3448 C C . GLY A 1 432 ? -12.831 7.183 -28.301 1.00 50.88 432 GLY A C 1
ATOM 3449 O O . GLY A 1 432 ? -11.825 6.468 -28.305 1.00 50.88 432 GLY A O 1
ATOM 3450 N N . ILE A 1 433 ? -13.029 8.100 -27.344 1.00 53.88 433 ILE A N 1
ATOM 3451 C CA . ILE A 1 433 ? -12.068 8.408 -26.277 1.00 53.88 433 ILE A CA 1
ATOM 3452 C C . ILE A 1 433 ? -12.499 7.723 -24.974 1.00 53.88 433 ILE A C 1
ATOM 3454 O O . ILE A 1 433 ? -13.460 8.109 -24.314 1.00 53.88 433 ILE A O 1
ATOM 3458 N N . LYS A 1 434 ? -11.734 6.707 -24.564 1.00 47.41 434 LYS A N 1
ATOM 3459 C CA . LYS A 1 434 ? -11.959 5.955 -23.320 1.00 47.41 434 LYS A CA 1
ATOM 3460 C C . LYS A 1 434 ? -11.925 6.897 -22.101 1.00 47.41 434 LYS A C 1
ATOM 3462 O O . LYS A 1 434 ? -10.899 7.530 -21.867 1.00 47.41 434 LYS A O 1
ATOM 3467 N N . GLY A 1 435 ? -13.018 6.962 -21.332 1.00 46.81 435 GLY A N 1
ATOM 3468 C CA . GLY A 1 435 ? -13.160 7.825 -20.143 1.00 46.81 435 GLY A CA 1
ATOM 3469 C C . GLY A 1 435 ? -14.005 9.092 -20.345 1.00 46.81 435 GLY A C 1
ATOM 3470 O O . GLY A 1 435 ? -14.136 9.886 -19.414 1.00 46.81 435 GLY A O 1
ATOM 3471 N N . ILE A 1 436 ? -14.595 9.271 -21.532 1.00 52.59 436 ILE A N 1
ATOM 3472 C CA . ILE A 1 436 ? -15.626 10.279 -21.796 1.00 52.59 436 ILE A CA 1
ATOM 3473 C C . ILE A 1 436 ? -16.879 9.569 -22.306 1.00 52.59 436 ILE A C 1
ATOM 3475 O O . ILE A 1 436 ? -16.789 8.746 -23.215 1.00 52.59 436 ILE A O 1
ATOM 3479 N N . SER A 1 437 ? -18.046 9.879 -21.743 1.00 52.00 437 SER A N 1
ATOM 3480 C CA . SER A 1 437 ? -19.331 9.399 -22.263 1.00 52.00 437 SER A CA 1
ATOM 3481 C C . SER A 1 437 ? -20.249 10.565 -22.621 1.00 52.00 437 SER A C 1
ATOM 3483 O O . SER A 1 437 ? -20.351 11.549 -21.884 1.00 52.00 437 SER A O 1
ATOM 3485 N N . TYR A 1 438 ? -20.906 10.451 -23.776 1.00 52.59 438 TYR A N 1
ATOM 3486 C CA . TYR A 1 438 ? -21.966 11.358 -24.203 1.00 52.59 438 TYR A CA 1
ATOM 3487 C C . TYR A 1 438 ? -23.321 10.749 -23.845 1.00 52.59 438 TYR A C 1
ATOM 3489 O O . TYR A 1 438 ? -23.600 9.605 -24.198 1.00 52.59 438 TYR A O 1
ATOM 3497 N N . CYS A 1 439 ? -24.155 11.501 -23.128 1.00 46.84 439 CYS A N 1
ATOM 3498 C CA . CYS A 1 439 ? -25.489 11.058 -22.744 1.00 46.84 439 CYS A CA 1
ATOM 3499 C C . CYS A 1 439 ? -26.536 11.815 -23.575 1.00 46.84 439 CYS A C 1
ATOM 3501 O O . CYS A 1 439 ? -26.830 12.985 -23.313 1.00 46.84 439 CYS A O 1
ATOM 3503 N N . GLU A 1 440 ? -27.099 11.145 -24.586 1.00 43.47 440 GLU A N 1
ATOM 3504 C CA . GLU A 1 440 ? -28.109 11.718 -25.492 1.00 43.47 440 GLU A CA 1
ATOM 3505 C C . GLU A 1 440 ? -29.393 12.241 -24.813 1.00 43.47 440 GLU A C 1
ATOM 3507 O O . GLU A 1 440 ? -29.899 13.262 -25.280 1.00 43.47 440 GLU A O 1
ATOM 3512 N N . PRO A 1 441 ? -29.914 11.660 -23.707 1.00 46.28 441 PRO A N 1
ATOM 3513 C CA . PRO A 1 441 ? -31.158 12.147 -23.102 1.00 46.28 441 PRO A CA 1
ATOM 3514 C C . PRO A 1 441 ? -31.071 13.591 -22.586 1.00 46.28 441 PRO A C 1
ATOM 3516 O O . PRO A 1 441 ? -32.053 14.324 -22.660 1.00 46.28 441 PRO A O 1
ATOM 3519 N N . ASN A 1 442 ? -29.893 14.011 -22.106 1.00 43.09 442 ASN A N 1
ATOM 3520 C CA . ASN A 1 442 ? -29.679 15.315 -21.463 1.00 43.09 442 ASN A CA 1
ATOM 3521 C C . ASN A 1 442 ? -28.661 16.207 -22.191 1.00 43.09 442 ASN A C 1
ATOM 3523 O O . ASN A 1 442 ? -28.384 17.311 -21.724 1.00 43.09 442 ASN A O 1
ATOM 3527 N N . LYS A 1 443 ? -28.095 15.749 -23.318 1.00 52.75 443 LYS A N 1
ATOM 3528 C CA . LYS A 1 443 ? -26.983 16.411 -24.021 1.00 52.75 443 LYS A CA 1
ATOM 3529 C C . LYS A 1 443 ? -25.846 16.774 -23.057 1.00 52.75 443 LYS A C 1
ATOM 3531 O O . LYS A 1 443 ? -25.399 17.917 -23.044 1.00 52.75 443 LYS A O 1
ATOM 3536 N N . THR A 1 444 ? -25.382 15.833 -22.237 1.00 48.75 444 THR A N 1
ATOM 3537 C CA . THR A 1 444 ? -24.274 16.060 -21.292 1.00 48.75 444 THR A CA 1
ATOM 3538 C C . THR A 1 444 ? -23.057 15.201 -21.630 1.00 48.75 444 THR A C 1
ATOM 3540 O O . THR A 1 444 ? -23.186 14.053 -22.056 1.00 48.75 444 THR A O 1
ATOM 3543 N N . ILE A 1 445 ? -21.860 15.771 -21.467 1.00 53.72 445 ILE A N 1
ATOM 3544 C CA . ILE A 1 445 ? -20.581 15.055 -21.540 1.00 53.72 445 ILE A CA 1
ATOM 3545 C C . ILE A 1 445 ? -20.114 14.790 -20.115 1.00 53.72 445 ILE A C 1
ATOM 3547 O O . ILE A 1 445 ? -19.951 15.728 -19.339 1.00 53.72 445 ILE A O 1
ATOM 3551 N N . THR A 1 446 ? -19.865 13.528 -19.789 1.00 52.38 446 THR A N 1
ATOM 3552 C CA . THR A 1 446 ? -19.347 13.121 -18.482 1.00 52.38 446 THR A CA 1
ATOM 3553 C C . THR A 1 446 ? -17.845 12.883 -18.591 1.00 52.38 446 THR A C 1
ATOM 3555 O O . THR A 1 446 ? -17.418 12.010 -19.347 1.00 52.38 446 THR A O 1
ATOM 3558 N N . ILE A 1 447 ? -17.037 13.654 -17.854 1.00 54.41 447 ILE A N 1
ATOM 3559 C CA . ILE A 1 447 ? -15.573 13.484 -17.801 1.00 54.41 447 ILE A CA 1
ATOM 3560 C C . ILE A 1 447 ? -15.175 12.977 -16.417 1.00 54.41 447 ILE A C 1
ATOM 3562 O O . ILE A 1 447 ? -15.375 13.688 -15.434 1.00 54.41 447 ILE A O 1
ATOM 3566 N N . THR A 1 448 ? -14.592 11.778 -16.337 1.00 50.47 448 THR A N 1
ATOM 3567 C CA . THR A 1 448 ? -14.062 11.199 -15.086 1.00 50.47 448 THR A CA 1
ATOM 3568 C C . THR A 1 448 ? -12.656 11.721 -14.761 1.00 50.47 448 THR A C 1
ATOM 3570 O O . THR A 1 448 ? -11.804 11.787 -15.649 1.00 50.47 448 THR A O 1
ATOM 3573 N N . THR A 1 449 ? -12.378 12.037 -13.491 1.00 49.22 449 THR A N 1
ATOM 3574 C CA . THR A 1 449 ? -11.105 12.639 -13.036 1.00 49.22 449 THR A CA 1
ATOM 3575 C C . THR A 1 449 ? -9.849 11.788 -13.244 1.00 49.22 449 THR A C 1
ATOM 3577 O O . THR A 1 449 ? -8.778 12.355 -13.455 1.00 49.22 449 THR A O 1
ATOM 3580 N N . ASP A 1 450 ? -9.945 10.456 -13.248 1.00 44.78 450 ASP A N 1
ATOM 3581 C CA . ASP A 1 450 ? -8.766 9.566 -13.249 1.00 44.78 450 ASP A CA 1
ATOM 3582 C C . ASP A 1 450 ? -7.928 9.598 -14.540 1.00 44.78 450 ASP A C 1
ATOM 3584 O O . ASP A 1 450 ? -6.765 9.189 -14.541 1.00 44.78 450 ASP A O 1
ATOM 3588 N N . LEU A 1 451 ? -8.484 10.146 -15.624 1.00 47.12 451 LEU A N 1
ATOM 3589 C CA . LEU A 1 451 ? -7.809 10.331 -16.909 1.00 47.12 451 LEU A CA 1
ATOM 3590 C C . LEU A 1 451 ? -7.715 11.802 -17.346 1.00 47.12 451 LEU A C 1
ATOM 3592 O O . LEU A 1 451 ? -7.296 12.063 -18.473 1.00 47.12 451 LEU A O 1
ATOM 3596 N N . ALA A 1 452 ? -8.088 12.765 -16.495 1.00 48.59 452 ALA A N 1
ATOM 3597 C CA . ALA A 1 452 ? -8.283 14.155 -16.909 1.00 48.59 452 ALA A CA 1
ATOM 3598 C C . ALA A 1 452 ? -7.066 14.745 -17.646 1.00 48.59 452 ALA A C 1
ATOM 3600 O O . ALA A 1 452 ? -7.246 15.421 -18.649 1.00 48.59 452 ALA A O 1
ATOM 3601 N N . ASP A 1 453 ? -5.834 14.444 -17.229 1.00 50.69 453 ASP A N 1
ATOM 3602 C CA . ASP A 1 453 ? -4.622 15.030 -17.829 1.00 50.69 453 ASP A CA 1
ATOM 3603 C C . ASP A 1 453 ? -4.270 14.439 -19.205 1.00 50.69 453 ASP A C 1
ATOM 3605 O O . ASP A 1 453 ? -3.900 15.175 -20.123 1.00 50.69 453 ASP A O 1
ATOM 3609 N N . ASP A 1 454 ? -4.429 13.124 -19.372 1.00 49.53 454 ASP A N 1
ATOM 3610 C CA . ASP A 1 454 ? -4.150 12.422 -20.632 1.00 49.53 454 ASP A CA 1
ATOM 3611 C C . ASP A 1 454 ? -5.294 12.579 -21.639 1.00 49.53 454 ASP A C 1
ATOM 3613 O O . ASP A 1 454 ? -5.053 12.749 -22.837 1.00 49.53 454 ASP A O 1
ATOM 3617 N N . ILE A 1 455 ? -6.542 12.569 -21.164 1.00 51.75 455 ILE A N 1
ATOM 3618 C CA . ILE A 1 455 ? -7.719 12.868 -21.980 1.00 51.75 455 ILE A CA 1
ATOM 3619 C C . ILE A 1 455 ? -7.661 14.315 -22.455 1.00 51.75 455 ILE A C 1
ATOM 3621 O O . ILE A 1 455 ? -7.858 14.560 -23.639 1.00 51.75 455 ILE A O 1
ATOM 3625 N N . PHE A 1 456 ? -7.331 15.271 -21.584 1.00 55.19 456 PHE A N 1
ATOM 3626 C CA . PHE A 1 456 ? -7.283 16.678 -21.967 1.00 55.19 456 PHE A CA 1
ATOM 3627 C C . PHE A 1 456 ? -6.175 16.973 -22.990 1.00 55.19 456 PHE A C 1
ATOM 3629 O O . PHE A 1 456 ? -6.415 17.701 -23.952 1.00 55.19 456 PHE A O 1
ATOM 3636 N N . LYS A 1 457 ? -5.004 16.327 -22.877 1.00 56.75 457 LYS A N 1
ATOM 3637 C CA . LYS A 1 457 ? -3.979 16.361 -23.938 1.00 56.75 457 LYS A CA 1
ATOM 3638 C C . LYS A 1 457 ? -4.491 15.784 -25.260 1.00 56.75 457 LYS A C 1
ATOM 3640 O O . LYS A 1 457 ? -4.377 16.440 -26.288 1.00 56.75 457 LYS A O 1
ATOM 3645 N N . ARG A 1 458 ? -5.122 14.603 -25.237 1.00 55.09 458 ARG A N 1
ATOM 3646 C CA . ARG A 1 458 ? -5.695 13.970 -26.444 1.00 55.09 458 ARG A CA 1
ATOM 3647 C C . ARG A 1 458 ? -6.828 14.785 -27.071 1.00 55.09 458 ARG A C 1
ATOM 3649 O O . ARG A 1 458 ? -6.987 14.757 -28.286 1.00 55.09 458 ARG A O 1
ATOM 3656 N N . ILE A 1 459 ? -7.597 15.506 -26.258 1.00 56.16 459 ILE A N 1
ATOM 3657 C CA . ILE A 1 459 ? -8.630 16.445 -26.701 1.00 56.16 459 ILE A CA 1
ATOM 3658 C C . ILE A 1 459 ? -7.992 17.662 -27.380 1.00 56.16 459 ILE A C 1
ATOM 3660 O O . ILE A 1 459 ? -8.426 18.029 -28.467 1.00 56.16 459 ILE A O 1
ATOM 3664 N N . ILE A 1 460 ? -6.958 18.270 -26.780 1.00 54.47 460 ILE A N 1
ATOM 3665 C CA . ILE A 1 460 ? -6.251 19.433 -27.352 1.00 54.47 460 ILE A CA 1
ATOM 3666 C C . ILE A 1 460 ? -5.568 19.085 -28.678 1.00 54.47 460 ILE A C 1
ATOM 3668 O O . ILE A 1 460 ? -5.551 19.911 -29.594 1.00 54.47 460 ILE A O 1
ATOM 3672 N N . ASP A 1 461 ? -5.006 17.881 -28.772 1.00 53.28 461 ASP A N 1
ATOM 3673 C CA . ASP A 1 461 ? -4.296 17.410 -29.960 1.00 53.28 461 ASP A CA 1
ATOM 3674 C C . ASP A 1 461 ? -5.250 16.938 -31.072 1.00 53.28 461 ASP A C 1
ATOM 3676 O O . ASP A 1 461 ? -4.817 16.733 -32.208 1.00 53.28 461 ASP A O 1
ATOM 3680 N N . ASN A 1 462 ? -6.553 16.790 -30.789 1.00 58.75 462 ASN A N 1
ATOM 3681 C CA . ASN A 1 462 ? -7.548 16.426 -31.792 1.00 58.75 462 ASN A CA 1
ATOM 3682 C C . ASN A 1 462 ? -7.948 17.662 -32.628 1.00 58.75 462 ASN A C 1
ATOM 3684 O O . ASN A 1 462 ? -8.544 18.599 -32.087 1.00 58.75 462 ASN A O 1
ATOM 3688 N N . PRO A 1 463 ? -7.706 17.667 -33.956 1.00 56.28 463 PRO A N 1
ATOM 3689 C CA . PRO A 1 463 ? -7.994 18.816 -34.816 1.00 56.28 463 PRO A CA 1
ATOM 3690 C C . PRO A 1 463 ? -9.462 19.257 -34.789 1.00 56.28 463 PRO A C 1
ATOM 3692 O O . PRO A 1 463 ? -9.744 20.433 -34.981 1.00 56.28 463 PRO A O 1
ATOM 3695 N N . VAL A 1 464 ? -10.384 18.321 -34.539 1.00 56.50 464 VAL A N 1
ATOM 3696 C CA . VAL A 1 464 ? -11.840 18.541 -34.560 1.00 56.50 464 VAL A CA 1
ATOM 3697 C C . VAL A 1 464 ? -12.344 19.190 -33.266 1.00 56.50 464 VAL A C 1
ATOM 3699 O O . VAL A 1 464 ? -13.379 19.848 -33.266 1.00 56.50 464 VAL A O 1
ATOM 3702 N N . LEU A 1 465 ? -11.619 19.028 -32.155 1.00 54.19 465 LEU A N 1
ATOM 3703 C CA . LEU A 1 465 ? -12.016 19.534 -30.832 1.00 54.19 465 LEU A CA 1
ATOM 3704 C C . LEU A 1 465 ? -11.340 20.866 -30.474 1.00 54.19 465 LEU A C 1
ATOM 3706 O O . LEU A 1 465 ? -11.590 21.425 -29.406 1.00 54.19 465 LEU A O 1
ATOM 3710 N N . ARG A 1 466 ? -10.506 21.396 -31.377 1.00 57.25 466 ARG A N 1
ATOM 3711 C CA . ARG A 1 466 ? -9.689 22.597 -31.166 1.00 57.25 466 ARG A CA 1
ATOM 3712 C C . ARG A 1 466 ? -10.518 23.859 -30.923 1.00 57.25 466 ARG A C 1
ATOM 3714 O O . ARG A 1 466 ? -10.116 24.686 -30.110 1.00 57.25 466 ARG A O 1
ATOM 3721 N N . ASP A 1 467 ? -11.679 23.963 -31.563 1.00 53.09 467 ASP A N 1
ATOM 3722 C CA . ASP A 1 467 ? -12.587 25.114 -31.445 1.00 53.09 467 ASP A CA 1
ATOM 3723 C C . ASP A 1 467 ? -13.357 25.129 -30.112 1.00 53.09 467 ASP A C 1
ATOM 3725 O O . ASP A 1 467 ? -13.846 26.167 -29.680 1.00 53.09 467 ASP A O 1
ATOM 3729 N N . TYR A 1 468 ? -13.402 23.993 -29.408 1.00 56.50 468 TYR A N 1
ATOM 3730 C CA . TYR A 1 468 ? -14.060 23.832 -28.104 1.00 56.50 468 TYR A CA 1
ATOM 3731 C C . TYR A 1 468 ? -13.072 23.845 -26.931 1.00 56.50 468 TYR A C 1
ATOM 3733 O O . TYR A 1 468 ? -13.435 23.570 -25.782 1.00 56.50 468 TYR A O 1
ATOM 3741 N N . LYS A 1 469 ? -11.802 24.157 -27.219 1.00 57.22 469 LYS A N 1
ATOM 3742 C CA . LYS A 1 469 ? -10.684 24.087 -26.278 1.00 57.22 469 LYS A CA 1
ATOM 3743 C C . LYS A 1 469 ? -10.918 24.926 -25.028 1.00 57.22 469 LYS A C 1
ATOM 3745 O O . LYS A 1 469 ? -10.633 24.443 -23.940 1.00 57.22 469 LYS A O 1
ATOM 3750 N N . ASP A 1 470 ? -11.460 26.132 -25.157 1.00 52.94 470 ASP A N 1
ATOM 3751 C CA . ASP A 1 470 ? -11.625 27.044 -24.020 1.00 52.94 470 ASP A CA 1
ATOM 3752 C C . ASP A 1 470 ? -12.735 26.586 -23.059 1.00 52.94 470 ASP A C 1
ATOM 3754 O O . ASP A 1 470 ? -12.561 26.634 -21.839 1.00 52.94 470 ASP A O 1
ATOM 3758 N N . GLY A 1 471 ? -13.841 26.047 -23.587 1.00 55.47 471 GLY A N 1
ATOM 3759 C CA . GLY A 1 471 ? -14.916 25.452 -22.784 1.00 55.47 471 GLY A CA 1
ATOM 3760 C C . GLY A 1 471 ? -14.471 24.172 -22.067 1.00 55.47 471 GLY A C 1
ATOM 3761 O O . GLY A 1 471 ? -14.715 24.005 -20.870 1.00 55.47 471 GLY A O 1
ATOM 3762 N N . LEU A 1 472 ? -13.733 23.303 -22.766 1.00 58.47 472 LEU A N 1
ATOM 3763 C CA . LEU A 1 472 ? -13.159 22.082 -22.190 1.00 58.47 472 LEU A CA 1
ATOM 3764 C C . LEU A 1 472 ? -12.054 22.399 -21.171 1.00 58.47 472 LEU A C 1
ATOM 3766 O O . LEU A 1 472 ? -11.985 21.750 -20.130 1.00 58.47 472 LEU A O 1
ATOM 3770 N N . GLN A 1 473 ? -11.228 23.421 -21.422 1.00 55.66 473 GLN A N 1
ATOM 3771 C CA . GLN A 1 473 ? -10.199 23.905 -20.494 1.00 55.66 473 GLN A CA 1
ATOM 3772 C C . GLN A 1 473 ? -10.827 24.459 -19.219 1.00 55.66 473 GLN A C 1
ATOM 3774 O O . GLN A 1 473 ? -10.318 24.201 -18.129 1.00 55.66 473 GLN A O 1
ATOM 3779 N N . LYS A 1 474 ? -11.934 25.198 -19.337 1.00 55.38 474 LYS A N 1
ATOM 3780 C CA . LYS A 1 474 ? -12.678 25.713 -18.188 1.00 55.38 474 LYS A CA 1
ATOM 3781 C C . LYS A 1 474 ? -13.242 24.572 -17.342 1.00 55.38 474 LYS A C 1
ATOM 3783 O O . LYS A 1 474 ? -12.985 24.541 -16.144 1.00 55.38 474 LYS A O 1
ATOM 3788 N N . ALA A 1 475 ? -13.902 23.593 -17.961 1.00 52.69 475 ALA A N 1
ATOM 3789 C CA . ALA A 1 475 ? -14.429 22.429 -17.251 1.00 52.69 475 ALA A CA 1
ATOM 3790 C C . ALA A 1 475 ? -13.322 21.566 -16.614 1.00 52.69 475 ALA A C 1
ATOM 3792 O O . ALA A 1 475 ? -13.473 21.102 -15.487 1.00 52.69 475 ALA A O 1
ATOM 3793 N N . TYR A 1 476 ? -12.184 21.401 -17.294 1.00 54.66 476 TYR A N 1
ATOM 3794 C CA . TYR A 1 476 ? -10.996 20.728 -16.762 1.00 54.66 476 TYR A CA 1
ATOM 3795 C C . TYR A 1 476 ? -10.383 21.479 -15.567 1.00 54.66 476 TYR A C 1
ATOM 3797 O O . TYR A 1 476 ? -10.055 20.870 -14.550 1.00 54.66 476 TYR A O 1
ATOM 3805 N N . ASN A 1 477 ? -10.269 22.807 -15.645 1.00 52.47 477 ASN A N 1
ATOM 3806 C CA . ASN A 1 477 ? -9.780 23.630 -14.537 1.00 52.47 477 ASN A CA 1
ATOM 3807 C C . ASN A 1 477 ? -10.742 23.589 -13.342 1.00 52.47 477 ASN A C 1
ATOM 3809 O O . ASN A 1 477 ? -10.301 23.520 -12.198 1.00 52.47 477 ASN A O 1
ATOM 3813 N N . GLU A 1 478 ? -12.050 23.571 -13.601 1.00 51.03 478 GLU A N 1
ATOM 3814 C CA . GLU A 1 478 ? -13.074 23.386 -12.576 1.00 51.03 478 GLU A CA 1
ATOM 3815 C C . GLU A 1 478 ? -13.046 21.967 -11.982 1.00 51.03 478 GLU A C 1
ATOM 3817 O O . GLU A 1 478 ? -13.344 21.821 -10.803 1.00 51.03 478 GLU A O 1
ATOM 3822 N N . LEU A 1 479 ? -12.705 20.927 -12.753 1.00 50.84 479 LEU A N 1
ATOM 3823 C CA . LEU A 1 479 ? -12.484 19.548 -12.279 1.00 50.84 479 LEU A CA 1
ATOM 3824 C C . LEU A 1 479 ? -11.226 19.423 -11.406 1.00 50.84 479 LEU A C 1
ATOM 3826 O O . LEU A 1 479 ? -11.239 18.666 -10.446 1.00 50.84 479 LEU A O 1
ATOM 3830 N N . LYS A 1 480 ? -10.149 20.154 -11.726 1.00 46.00 480 LYS A N 1
ATOM 3831 C CA . LYS A 1 480 ? -8.897 20.173 -10.944 1.00 46.00 480 LYS A CA 1
ATOM 3832 C C . LYS A 1 480 ? -8.940 21.068 -9.701 1.00 46.00 480 LYS A C 1
ATOM 3834 O O . LYS A 1 480 ? -8.042 20.969 -8.866 1.00 46.00 480 LYS A O 1
ATOM 3839 N N . GLY A 1 481 ? -9.905 21.984 -9.624 1.00 39.44 481 GLY A N 1
ATOM 3840 C CA . GLY A 1 481 ? -10.071 22.938 -8.522 1.00 39.44 481 GLY A CA 1
ATOM 3841 C C . GLY A 1 481 ? -11.005 22.478 -7.393 1.00 39.44 481 GLY A C 1
ATOM 3842 O O . GLY A 1 481 ? -11.112 23.186 -6.395 1.00 39.44 481 GLY A O 1
ATOM 3843 N N . THR A 1 482 ? -11.671 21.332 -7.555 1.00 39.72 482 THR A N 1
ATOM 3844 C CA . THR A 1 482 ? -12.525 20.642 -6.564 1.00 39.72 482 THR A CA 1
ATOM 3845 C C . THR A 1 482 ? -11.887 19.332 -6.149 1.00 39.72 482 THR A C 1
ATOM 3847 O O . THR A 1 482 ? -12.007 18.959 -4.962 1.00 39.72 482 THR A O 1
#

Radius of gyration: 27.97 Å; Cα contacts (8 Å, |Δi|>4): 766; chains: 1; bounding box: 81×74×68 Å

Mean predicted aligned error: 15.09 Å